Protein AF-A0A1A8JKI7-F1 (afdb_monomer)

Mean predicted aligned error: 21.53 Å

Solvent-accessible surface area (backbone atoms only — not comparable to full-atom values): 22524 Å² total; per-residue (Å²): 105,69,71,56,59,53,54,73,74,44,100,74,81,92,76,86,84,47,74,65,57,57,53,49,48,41,48,47,55,29,71,35,90,70,79,89,85,83,89,76,63,87,86,40,77,84,41,77,62,49,61,55,49,52,51,49,51,56,57,55,67,70,50,71,49,64,65,62,93,76,78,88,48,65,70,59,52,48,46,53,43,51,50,53,47,53,52,51,49,51,50,45,74,70,40,95,71,63,54,68,65,58,55,52,51,49,52,51,47,52,52,52,42,54,51,56,71,51,64,39,72,68,52,48,50,54,51,50,48,52,50,51,50,52,51,55,54,57,53,54,64,55,59,67,67,62,75,79,77,77,84,88,76,68,75,73,58,51,60,47,54,48,50,51,51,51,44,52,53,51,45,49,51,55,51,52,48,56,65,70,58,76,74,65,58,72,66,57,52,51,52,51,52,51,50,50,50,51,43,54,48,52,43,52,53,49,37,62,74,58,65,59,59,59,67,74,63,47,54,55,54,50,56,52,50,54,50,51,53,52,52,49,53,54,51,51,52,52,52,53,45,51,51,53,51,53,51,50,51,53,51,51,52,54,62,58,70,66,50,77,78,78,63,87,50,75,71,47,53,54,51,52,52,55,52,53,50,50,54,52,50,52,52,55,50,46,53,50,53,52,50,51,52,52,50,52,51,50,51,51,50,53,53,50,52,54,49,50,56,48,50,55,50,51,50,53,52,46,52,53,51,51,53,49,52,54,53,52,50,52,49,53,55,52,52,49,51,52,53,51,53,51,48,51,54,49,51,51,51,51,53,52,48,54,53,50,53,50,53,52,51,52,49,53,51,51,52,49,52,51,49,54,50,50,51,52,50,63,72,64,49,67,83,71,65,73,73,69,79,81,80,128

Sequence (392 aa):
LLKVLDQMKTPAATDDNSLLLALLKDALTGNTRTYLIYCINPQGLLDVETPSALDLAQRVRGCATKAQTVRWNPKQTERGIREGIMELQAIIMSQRDSDVHSIHKLAEMTQNLQMVKNQSWKKKREESEKIKVKIKQSCKSSQRNQQISGGRHADHNNESAETVKYLQEQLRREIEEHLREGRGSAEKVQEKVARIQQLKEALREETLKSGVVPEESQLCLQSQLEYNEAQERRRQLKEDHARLMQQEVVRMEEDLAREQPPTEGPQRELLVLSRERRILVLQMEALRTEAQQAETDLQDQHRRHQTELHCLREESLQVFRVFRQVSEEQRKLSEGRYRSLLLEAVQDAVYLSAQNQQLQADNKQLQKALGEIKDALVVRGDPRADLISQQE

Radius of gyration: 44.39 Å; Cα contacts (8 Å, |Δi|>4): 120; chains: 1; bounding box: 96×83×171 Å

Structure (mmCIF, N/CA/C/O backbone):
data_AF-A0A1A8JKI7-F1
#
_entry.id   AF-A0A1A8JKI7-F1
#
loop_
_atom_site.group_PDB
_atom_site.id
_atom_site.type_symbol
_atom_site.label_atom_id
_atom_site.label_alt_id
_atom_site.label_comp_id
_atom_site.label_asym_id
_atom_site.label_entity_id
_atom_site.label_seq_id
_atom_site.pdbx_PDB_ins_code
_atom_site.Cartn_x
_atom_site.Cartn_y
_atom_site.Cartn_z
_atom_site.occupancy
_atom_site.B_iso_or_equiv
_atom_site.auth_seq_id
_atom_site.auth_comp_id
_atom_site.auth_asym_id
_atom_site.auth_atom_id
_atom_site.pdbx_PDB_model_num
ATOM 1 N N . LEU A 1 1 ? -17.637 12.748 -5.308 1.00 66.56 1 LEU A N 1
ATOM 2 C CA . LEU A 1 1 ? -17.500 13.179 -6.721 1.00 66.56 1 LEU A CA 1
ATOM 3 C C . LEU A 1 1 ? -18.794 13.750 -7.293 1.00 66.56 1 LEU A C 1
ATOM 5 O O . LEU A 1 1 ? -18.748 14.899 -7.695 1.00 66.56 1 LEU A O 1
ATOM 9 N N . LEU A 1 2 ? -19.932 13.036 -7.270 1.00 63.56 2 LEU A N 1
ATOM 10 C CA . LEU A 1 2 ? -21.231 13.576 -7.738 1.00 63.56 2 LEU A CA 1
ATOM 11 C C . LEU A 1 2 ? -21.558 14.947 -7.130 1.00 63.56 2 LEU A C 1
ATOM 13 O O . LEU A 1 2 ? -21.699 15.911 -7.866 1.00 63.56 2 LEU A O 1
ATOM 17 N N . LYS A 1 3 ? -21.487 15.066 -5.796 1.00 63.62 3 LYS A N 1
ATOM 18 C CA . LYS A 1 3 ? -21.658 16.345 -5.081 1.00 63.62 3 LYS A CA 1
ATOM 19 C C . LYS A 1 3 ? -20.724 17.466 -5.573 1.00 63.62 3 LYS A C 1
ATOM 21 O O . LYS A 1 3 ? -21.152 18.605 -5.674 1.00 63.62 3 LYS A O 1
ATOM 26 N N . VAL A 1 4 ? -19.469 17.147 -5.913 1.00 65.38 4 VAL A N 1
ATOM 27 C CA . VAL A 1 4 ? -18.488 18.120 -6.445 1.00 65.38 4 VAL A CA 1
ATOM 28 C C . VAL A 1 4 ? -18.884 18.543 -7.865 1.00 65.38 4 VAL A C 1
ATOM 30 O O . VAL A 1 4 ? -18.843 19.721 -8.195 1.00 65.38 4 VAL A O 1
ATOM 33 N N . LEU A 1 5 ? -19.293 17.587 -8.705 1.00 65.62 5 LEU A N 1
ATOM 34 C CA . LEU A 1 5 ? -19.730 17.830 -10.084 1.00 65.62 5 LEU A CA 1
ATOM 35 C C . LEU A 1 5 ? -21.033 18.634 -10.154 1.00 65.62 5 LEU A C 1
ATOM 37 O O . LEU A 1 5 ? -21.179 19.451 -11.059 1.00 65.62 5 LEU A O 1
ATOM 41 N N . ASP A 1 6 ? -21.961 18.406 -9.226 1.00 68.75 6 ASP A N 1
ATOM 42 C CA . ASP A 1 6 ? -23.216 19.159 -9.134 1.00 68.75 6 ASP A CA 1
ATOM 43 C C . ASP A 1 6 ? -22.960 20.593 -8.643 1.00 68.75 6 ASP A C 1
ATOM 45 O O . ASP A 1 6 ? -23.441 21.541 -9.261 1.00 68.75 6 ASP A O 1
ATOM 49 N N . GLN A 1 7 ? -22.088 20.779 -7.641 1.00 66.62 7 GLN A N 1
ATOM 50 C CA . GLN A 1 7 ? -21.652 22.107 -7.178 1.00 66.62 7 GLN A CA 1
ATOM 51 C C . GLN A 1 7 ? -20.885 22.912 -8.241 1.00 66.62 7 GLN A C 1
ATOM 53 O O . GLN A 1 7 ? -20.910 24.137 -8.218 1.00 66.62 7 GLN A O 1
ATOM 58 N N . MET A 1 8 ? -20.215 22.258 -9.197 1.00 61.03 8 MET A N 1
ATOM 59 C CA . MET A 1 8 ? -19.566 22.956 -10.317 1.00 61.03 8 MET A CA 1
ATOM 60 C C . MET A 1 8 ? -20.562 23.546 -11.330 1.00 61.03 8 MET A C 1
ATOM 62 O O . MET A 1 8 ? -20.169 24.410 -12.112 1.00 61.03 8 MET A O 1
ATOM 66 N N . LYS A 1 9 ? -21.827 23.098 -11.342 1.00 59.69 9 LYS A N 1
ATOM 67 C CA . LYS A 1 9 ? -22.860 23.565 -12.287 1.00 59.69 9 LYS A CA 1
ATOM 68 C C . LYS A 1 9 ? -23.740 24.692 -11.736 1.00 59.69 9 LYS A C 1
ATOM 70 O O . LYS A 1 9 ? -24.327 25.423 -12.527 1.00 59.69 9 LYS A O 1
ATOM 75 N N . THR A 1 10 ? -23.832 24.854 -10.417 1.00 51.41 10 THR A N 1
ATOM 76 C CA . THR A 1 10 ? -24.675 25.871 -9.766 1.00 51.41 10 THR A CA 1
ATOM 77 C C . THR A 1 10 ? -23.822 26.898 -9.013 1.00 51.41 10 THR A C 1
ATOM 79 O O . THR A 1 10 ? -23.114 26.518 -8.082 1.00 51.41 10 THR A O 1
ATOM 82 N N . PRO A 1 11 ? -23.885 28.200 -9.352 1.00 47.53 11 PRO A N 1
ATOM 83 C CA . PRO A 1 11 ? -23.029 29.229 -8.762 1.00 47.53 11 PRO A CA 1
ATOM 84 C C . PRO A 1 11 ? -23.585 29.775 -7.435 1.00 47.53 11 PRO A C 1
ATOM 86 O O . PRO A 1 11 ? -23.615 30.985 -7.231 1.00 47.53 11 PRO A O 1
ATOM 89 N N . ALA A 1 12 ? -24.055 28.912 -6.532 1.00 46.62 12 ALA A N 1
ATOM 90 C CA . ALA A 1 12 ? -24.477 29.337 -5.200 1.00 46.62 12 ALA A CA 1
ATOM 91 C C . ALA A 1 12 ? -24.467 28.173 -4.200 1.00 46.62 12 ALA A C 1
ATOM 93 O O . ALA A 1 12 ? -24.985 27.102 -4.504 1.00 46.62 12 ALA A O 1
ATOM 94 N N . ALA A 1 13 ? -23.928 28.468 -3.011 1.00 40.44 13 ALA A N 1
ATOM 95 C CA . ALA A 1 13 ? -23.832 27.682 -1.774 1.00 40.44 13 ALA A CA 1
ATOM 96 C C . ALA A 1 13 ? -22.412 27.175 -1.470 1.00 40.44 13 ALA A C 1
ATOM 98 O O . ALA A 1 13 ? -22.021 26.043 -1.753 1.00 40.44 13 ALA A O 1
ATOM 99 N N . THR A 1 14 ? -21.636 28.075 -0.867 1.00 50.56 14 THR A N 1
ATOM 100 C CA . THR A 1 14 ? -20.475 27.779 -0.027 1.00 50.56 14 THR A CA 1
ATOM 101 C C . THR A 1 14 ? -20.935 27.016 1.214 1.00 50.56 14 THR A C 1
ATOM 103 O O . THR A 1 14 ? -21.182 27.622 2.249 1.00 50.56 14 THR A O 1
ATOM 106 N N . ASP A 1 15 ? -21.059 25.697 1.096 1.00 46.91 15 ASP A N 1
ATOM 107 C CA . ASP A 1 15 ? -20.980 24.801 2.250 1.00 46.91 15 ASP A CA 1
ATOM 108 C C . ASP A 1 15 ? -19.581 24.182 2.266 1.00 46.91 15 ASP A C 1
ATOM 110 O O . ASP A 1 15 ? -19.300 23.124 1.689 1.00 46.91 15 ASP A O 1
ATOM 114 N N . ASP A 1 16 ? -18.677 24.913 2.913 1.00 55.88 16 ASP A N 1
ATOM 115 C CA . ASP A 1 16 ? -17.417 24.397 3.425 1.00 55.88 16 ASP A CA 1
ATOM 116 C C . ASP A 1 16 ? -17.740 23.327 4.461 1.00 55.88 16 ASP A C 1
ATOM 118 O O . ASP A 1 16 ? -18.326 23.668 5.479 1.00 55.88 16 ASP A O 1
ATOM 122 N N . ASN A 1 17 ? -17.387 22.055 4.228 1.00 53.34 17 ASN A N 1
ATOM 123 C CA . ASN A 1 17 ? -17.153 21.106 5.334 1.00 53.34 17 ASN A CA 1
ATOM 124 C C . ASN A 1 17 ? -16.503 19.764 4.960 1.00 53.34 17 ASN A C 1
ATOM 126 O O . ASN A 1 17 ? -16.515 18.826 5.754 1.00 53.34 17 ASN A O 1
ATOM 130 N N . SER A 1 18 ? -15.853 19.624 3.799 1.00 70.25 18 SER A N 1
ATOM 131 C CA . SER A 1 18 ? -14.896 18.517 3.682 1.00 70.25 18 SER A CA 1
ATOM 132 C C . SER A 1 18 ? -13.637 18.916 2.932 1.00 70.25 18 SER A C 1
ATOM 134 O O . SER A 1 18 ? -13.680 19.344 1.779 1.00 70.25 18 SER A O 1
ATOM 136 N N . LEU A 1 19 ? -12.497 18.715 3.596 1.00 76.56 19 LEU A N 1
ATOM 137 C CA . LEU A 1 19 ? -11.161 18.797 3.005 1.00 76.56 19 LEU A CA 1
ATOM 138 C C . LEU A 1 19 ? -11.098 18.001 1.692 1.00 76.56 19 LEU A C 1
ATOM 140 O O . LEU A 1 19 ? -10.502 18.439 0.714 1.00 76.56 19 LEU A O 1
ATOM 144 N N . LEU A 1 20 ? -11.787 16.858 1.654 1.00 77.25 20 LEU A N 1
ATOM 145 C CA . LEU A 1 20 ? -11.902 16.015 0.473 1.00 77.25 20 LEU A CA 1
ATOM 146 C C . LEU A 1 20 ? -12.577 16.735 -0.707 1.00 77.25 20 LEU A C 1
ATOM 148 O O . LEU A 1 20 ? -12.097 16.618 -1.829 1.00 77.25 20 LEU A O 1
ATOM 152 N N . LEU A 1 21 ? -13.655 17.494 -0.484 1.00 77.69 21 LEU A N 1
ATOM 153 C CA . LEU A 1 21 ? -14.319 18.279 -1.534 1.00 77.69 21 LEU A CA 1
ATOM 154 C C . LEU A 1 21 ? -13.394 19.368 -2.093 1.00 77.69 21 LEU A C 1
ATOM 156 O O . LEU A 1 21 ? -13.310 19.512 -3.312 1.00 77.69 21 LEU A O 1
ATOM 160 N N . ALA A 1 22 ? -12.669 20.084 -1.229 1.00 76.69 22 ALA A N 1
ATOM 161 C CA . ALA A 1 22 ? -11.726 21.121 -1.651 1.00 76.69 22 ALA A CA 1
ATOM 162 C C . ALA A 1 22 ? -10.569 20.540 -2.483 1.00 76.69 22 ALA A C 1
ATOM 164 O O . ALA A 1 22 ? -10.268 21.041 -3.567 1.00 76.69 22 ALA A O 1
ATOM 165 N N . LEU A 1 23 ? -9.981 19.431 -2.022 1.00 81.75 23 LEU A N 1
ATOM 166 C CA . LEU A 1 23 ? -8.912 18.729 -2.737 1.00 81.75 23 LEU A CA 1
ATOM 167 C C . LEU A 1 23 ? -9.393 18.149 -4.074 1.00 81.75 23 LEU A C 1
ATOM 169 O O . LEU A 1 23 ? -8.691 18.245 -5.077 1.00 81.75 23 LEU A O 1
ATOM 173 N N . LEU A 1 24 ? -10.599 17.573 -4.120 1.00 82.00 24 LEU A N 1
ATOM 174 C CA . LEU A 1 24 ? -11.170 17.033 -5.358 1.00 82.00 24 LEU A CA 1
ATOM 175 C C . LEU A 1 24 ? -11.533 18.133 -6.359 1.00 82.00 24 LEU A C 1
ATOM 177 O O . LEU A 1 24 ? -11.378 17.927 -7.560 1.00 82.00 24 LEU A O 1
ATOM 181 N N . LYS A 1 25 ? -11.991 19.300 -5.895 1.00 82.00 25 LYS A N 1
ATOM 182 C CA . LYS A 1 25 ? -12.249 20.456 -6.762 1.00 82.00 25 LYS A CA 1
ATOM 183 C C . LYS A 1 25 ? -10.961 20.924 -7.441 1.00 82.00 25 LYS A C 1
ATOM 185 O O . LYS A 1 25 ? -10.953 21.105 -8.659 1.00 82.00 25 LYS A O 1
ATOM 190 N N . ASP A 1 26 ? -9.870 21.041 -6.686 1.00 80.81 26 ASP A N 1
ATOM 191 C CA . ASP A 1 26 ? -8.554 21.386 -7.238 1.00 80.81 26 ASP A CA 1
ATOM 192 C C . ASP A 1 26 ? -8.012 20.292 -8.178 1.00 80.81 26 ASP A C 1
ATOM 194 O O . ASP A 1 26 ? -7.492 20.585 -9.252 1.00 80.81 26 ASP A O 1
ATOM 198 N N . ALA A 1 27 ? -8.235 19.013 -7.863 1.00 84.06 27 ALA A N 1
ATOM 199 C CA . ALA A 1 27 ? -7.866 17.915 -8.755 1.00 84.06 27 ALA A CA 1
ATOM 200 C C . ALA A 1 27 ? -8.651 17.919 -10.086 1.00 84.06 27 ALA A C 1
ATOM 202 O O . ALA A 1 27 ? -8.118 17.511 -11.115 1.00 84.06 27 ALA A O 1
ATOM 203 N N . LEU A 1 28 ? -9.913 18.357 -10.091 1.00 81.38 28 LEU A N 1
ATOM 204 C CA . LEU A 1 28 ? -10.777 18.329 -11.282 1.00 81.38 28 LEU A CA 1
ATOM 205 C C . LEU A 1 28 ? -10.728 19.607 -12.130 1.00 81.38 28 LEU A C 1
ATOM 207 O O . LEU A 1 28 ? -11.074 19.560 -13.308 1.00 81.38 28 LEU A O 1
ATOM 211 N N . THR A 1 29 ? -10.325 20.742 -11.552 1.00 80.62 29 THR A N 1
ATOM 212 C CA . THR A 1 29 ? -10.348 22.056 -12.234 1.00 80.62 29 THR A CA 1
ATOM 213 C C . THR A 1 29 ? -9.040 22.836 -12.145 1.00 80.62 29 THR A C 1
ATOM 215 O O . THR A 1 29 ? -8.831 23.778 -12.911 1.00 80.62 29 THR A O 1
ATOM 218 N N . GLY A 1 30 ? -8.157 22.454 -11.228 1.00 78.88 30 GLY A N 1
ATOM 219 C CA . GLY A 1 30 ? -6.910 23.144 -10.953 1.00 78.88 30 GLY A CA 1
ATOM 220 C C . GLY A 1 30 ? -5.777 22.765 -11.901 1.00 78.88 30 GLY A C 1
ATOM 221 O O . GLY A 1 30 ? -5.953 22.195 -12.984 1.00 78.88 30 GLY A O 1
ATOM 222 N N . ASN A 1 31 ? -4.567 23.112 -11.474 1.00 81.94 31 ASN A N 1
ATOM 223 C CA . ASN A 1 31 ? -3.348 22.901 -12.241 1.00 81.94 31 ASN A CA 1
ATOM 224 C C . ASN A 1 31 ? -2.750 21.508 -11.977 1.00 81.94 31 ASN A C 1
ATOM 226 O O . ASN A 1 31 ? -1.661 21.364 -11.419 1.00 81.94 31 ASN A O 1
ATOM 230 N N . THR A 1 32 ? -3.485 20.466 -12.355 1.00 78.62 32 THR A N 1
ATOM 231 C CA . THR A 1 32 ? -3.096 19.072 -12.127 1.00 78.62 32 THR A CA 1
ATOM 232 C C . THR A 1 32 ? -3.386 18.205 -13.352 1.00 78.62 32 THR A C 1
ATOM 234 O O . THR A 1 32 ? -4.263 18.490 -14.172 1.00 78.62 32 THR A O 1
ATOM 237 N N . ARG A 1 33 ? -2.597 17.136 -13.517 1.00 82.81 33 ARG A N 1
ATOM 238 C CA . ARG A 1 33 ? -2.888 16.062 -14.476 1.00 82.81 33 ARG A CA 1
ATOM 239 C C . ARG A 1 33 ? -3.571 14.940 -13.714 1.00 82.81 33 ARG A C 1
ATOM 241 O O . ARG A 1 33 ? -2.899 14.169 -13.032 1.00 82.81 33 ARG A O 1
ATOM 248 N N . THR A 1 34 ? -4.887 14.887 -13.822 1.00 83.94 34 THR A N 1
ATOM 249 C CA . THR A 1 34 ? -5.714 13.991 -13.016 1.00 83.94 34 THR A CA 1
ATOM 250 C C . THR A 1 34 ? -6.213 12.837 -13.865 1.00 83.94 34 THR A C 1
ATOM 252 O O . THR A 1 34 ? -6.724 13.038 -14.965 1.00 83.94 34 THR A O 1
ATOM 255 N N . TYR A 1 35 ? -6.062 11.623 -13.341 1.00 84.69 35 TYR A N 1
ATOM 256 C CA . TYR A 1 35 ? -6.548 10.395 -13.959 1.00 84.69 35 TYR A CA 1
ATOM 257 C C . TYR A 1 35 ? -7.554 9.750 -13.017 1.00 84.69 35 TYR A C 1
ATOM 259 O O . TYR A 1 35 ? -7.251 9.516 -11.847 1.00 84.69 35 TYR A O 1
ATOM 267 N N . LEU A 1 36 ? -8.747 9.469 -13.529 1.00 83.69 36 LEU A N 1
ATOM 268 C CA . LEU A 1 36 ? -9.745 8.689 -12.814 1.00 83.69 36 LEU A CA 1
ATOM 269 C C . LEU A 1 36 ? -9.571 7.221 -13.204 1.00 83.69 36 LEU A C 1
ATOM 271 O O . LEU A 1 36 ? -9.721 6.873 -14.374 1.00 83.69 36 LEU A O 1
ATOM 275 N N . ILE A 1 37 ? -9.258 6.374 -12.227 1.00 84.75 37 ILE A N 1
ATOM 276 C CA . ILE A 1 37 ? -9.247 4.919 -12.392 1.00 84.75 37 ILE A CA 1
ATOM 277 C C . ILE A 1 37 ? -10.528 4.397 -11.763 1.00 84.75 37 ILE A C 1
ATOM 279 O O . ILE A 1 37 ? -10.803 4.671 -10.594 1.00 84.75 37 ILE A O 1
ATOM 283 N N . TYR A 1 38 ? -11.312 3.671 -12.549 1.00 78.62 38 TYR A N 1
ATOM 284 C CA . TYR A 1 38 ? -12.552 3.072 -12.092 1.00 78.62 38 TYR A CA 1
ATOM 285 C C . TYR A 1 38 ? -12.457 1.548 -12.195 1.00 78.62 38 TYR A C 1
ATOM 287 O O . TYR A 1 38 ? -12.137 1.018 -13.258 1.00 78.62 38 TYR A O 1
ATOM 295 N N . CYS A 1 39 ? -12.699 0.857 -11.079 1.00 79.06 39 CYS A N 1
ATOM 296 C CA . CYS A 1 39 ? -12.608 -0.597 -10.977 1.00 79.06 39 CYS A CA 1
ATOM 297 C C . CYS A 1 39 ? -14.020 -1.189 -10.985 1.00 79.06 39 CYS A C 1
ATOM 299 O O . CYS A 1 39 ? -14.788 -0.943 -10.058 1.00 79.06 39 CYS A O 1
ATOM 301 N N . ILE A 1 40 ? -14.350 -1.961 -12.022 1.00 76.94 40 ILE A N 1
ATOM 302 C CA . ILE A 1 40 ? -15.654 -2.619 -12.178 1.00 76.94 40 ILE A CA 1
ATOM 303 C C . ILE A 1 40 ? -15.487 -4.107 -11.909 1.00 76.94 40 ILE A C 1
ATOM 305 O O . ILE A 1 40 ? -14.598 -4.741 -12.478 1.00 76.94 40 ILE A O 1
ATOM 309 N N . ASN A 1 41 ? -16.365 -4.671 -11.080 1.00 74.81 41 ASN A N 1
ATOM 310 C CA . ASN A 1 41 ? -16.485 -6.116 -10.959 1.00 74.81 41 ASN A CA 1
ATOM 311 C C . ASN A 1 41 ? -17.183 -6.663 -12.221 1.00 74.81 41 ASN A C 1
ATOM 313 O O . ASN A 1 41 ? -18.328 -6.285 -12.475 1.00 74.81 41 ASN A O 1
ATOM 317 N N . PRO A 1 42 ? -16.552 -7.555 -13.007 1.00 70.12 42 PRO A N 1
ATOM 318 C CA . PRO A 1 42 ? -17.145 -8.084 -14.235 1.00 70.12 42 PRO A CA 1
ATOM 319 C C . PRO A 1 42 ? -18.462 -8.846 -14.014 1.00 70.12 42 PRO A C 1
ATOM 321 O O . PRO A 1 42 ? -19.246 -8.962 -14.951 1.00 70.12 42 PRO A O 1
ATOM 324 N N . GLN A 1 43 ? -18.742 -9.328 -12.797 1.00 68.81 43 GLN A N 1
ATOM 325 C CA . GLN A 1 43 ? -20.019 -9.980 -12.473 1.00 68.81 43 GLN A CA 1
ATOM 326 C C . GLN A 1 43 ? -21.135 -9.004 -12.054 1.00 68.81 43 GLN A C 1
ATOM 328 O O . GLN A 1 43 ? -22.298 -9.389 -12.037 1.00 68.81 43 GLN A O 1
ATOM 333 N N . GLY A 1 44 ? -20.804 -7.739 -11.772 1.00 57.59 44 GLY A N 1
ATOM 334 C CA . GLY A 1 44 ? -21.734 -6.707 -11.288 1.00 57.59 44 GLY A CA 1
ATOM 335 C C . GLY A 1 44 ? -22.371 -5.851 -12.388 1.00 57.59 44 GLY A C 1
ATOM 336 O O . GLY A 1 44 ? -22.918 -4.789 -12.099 1.00 57.59 44 GLY A O 1
ATOM 337 N N . LEU A 1 45 ? -22.304 -6.259 -13.664 1.00 55.81 45 LEU A N 1
ATOM 338 C CA . LEU A 1 45 ? -22.916 -5.503 -14.773 1.00 55.81 45 LEU A CA 1
ATOM 339 C C . LEU A 1 45 ? -24.455 -5.412 -14.680 1.00 55.81 45 LEU A C 1
ATOM 341 O O . LEU A 1 45 ? -25.055 -4.605 -15.386 1.00 55.81 45 LEU A O 1
ATOM 345 N N . LEU A 1 46 ? -25.072 -6.239 -13.830 1.00 56.31 46 LEU A N 1
ATOM 346 C CA . LEU A 1 46 ? -26.509 -6.250 -13.537 1.00 56.31 46 LEU A CA 1
ATOM 347 C C . LEU A 1 46 ? -26.887 -5.369 -12.331 1.00 56.31 46 LEU A C 1
ATOM 349 O O . LEU A 1 46 ? -28.073 -5.132 -12.108 1.00 56.31 46 LEU A O 1
ATOM 353 N N . ASP A 1 47 ? -25.905 -4.864 -11.580 1.00 64.81 47 ASP A N 1
ATOM 354 C CA . ASP A 1 47 ? -26.143 -4.032 -10.401 1.00 64.81 47 ASP A CA 1
ATOM 355 C C . ASP A 1 47 ? -26.318 -2.561 -10.795 1.00 64.81 47 ASP A C 1
ATOM 357 O O . ASP A 1 47 ? -25.643 -2.053 -11.690 1.00 64.81 47 ASP A O 1
ATOM 361 N N . VAL A 1 48 ? -27.192 -1.841 -10.085 1.00 70.06 48 VAL A N 1
ATOM 362 C CA . VAL A 1 48 ? -27.515 -0.412 -10.312 1.00 70.06 48 VAL A CA 1
ATOM 363 C C . VAL A 1 48 ? -26.289 0.507 -10.128 1.00 70.06 48 VAL A C 1
ATOM 365 O O . VAL A 1 48 ? -26.242 1.632 -10.639 1.00 70.06 48 VAL A O 1
ATOM 368 N N . GLU A 1 49 ? -25.259 0.026 -9.434 1.00 74.44 49 GLU A N 1
ATOM 369 C CA . GLU A 1 49 ? -24.039 0.774 -9.120 1.00 74.44 49 GLU A CA 1
ATOM 370 C C . GLU A 1 49 ? -23.094 0.919 -10.322 1.00 74.44 49 GLU A C 1
ATOM 372 O O . GLU A 1 49 ? -22.530 1.995 -10.534 1.00 74.44 49 GLU A O 1
ATOM 377 N N . THR A 1 50 ? -22.974 -0.117 -11.156 1.00 78.75 50 THR A N 1
ATOM 378 C CA . THR A 1 50 ? -22.117 -0.118 -12.352 1.00 78.75 50 THR A CA 1
ATOM 379 C C . THR A 1 50 ? -22.510 0.962 -13.376 1.00 78.75 50 THR A C 1
ATOM 381 O O . THR A 1 50 ? -21.640 1.750 -13.763 1.00 78.75 50 THR A O 1
ATOM 384 N N . PRO A 1 51 ? -23.785 1.094 -13.806 1.00 80.75 51 PRO A N 1
ATOM 385 C CA . PRO A 1 51 ? -24.191 2.168 -14.709 1.00 80.75 51 PRO A CA 1
ATOM 386 C C . PRO A 1 51 ? -24.092 3.551 -14.048 1.00 80.75 51 PRO A C 1
ATOM 388 O O . PRO A 1 51 ? -23.662 4.498 -14.703 1.00 80.75 51 PRO A O 1
ATOM 391 N N . SER A 1 52 ? -24.398 3.672 -12.749 1.00 80.31 52 SER A N 1
ATOM 392 C CA . SER A 1 52 ? -24.279 4.940 -12.008 1.00 80.31 52 SER A CA 1
ATOM 393 C C . SER A 1 52 ? -22.839 5.456 -11.972 1.00 80.31 52 SER A C 1
ATOM 395 O O . SER A 1 52 ? -22.574 6.652 -12.101 1.00 80.31 52 SER A O 1
ATOM 397 N N . ALA A 1 53 ? -21.879 4.554 -11.811 1.00 79.00 53 ALA A N 1
ATOM 398 C CA . ALA A 1 53 ? -20.481 4.923 -11.768 1.00 79.00 53 ALA A CA 1
ATOM 399 C C . ALA A 1 53 ? -19.869 5.154 -13.159 1.00 79.00 53 ALA A C 1
ATOM 401 O O . ALA A 1 53 ? -18.994 6.011 -13.302 1.00 79.00 53 ALA A O 1
ATOM 402 N N . LEU A 1 54 ? -20.362 4.462 -14.192 1.00 82.88 54 LEU A N 1
ATOM 403 C CA . LEU A 1 54 ? -20.027 4.766 -15.585 1.00 82.88 54 LEU A CA 1
ATOM 404 C C . LEU A 1 54 ? -20.538 6.153 -16.003 1.00 82.88 54 LEU A C 1
ATOM 406 O O . LEU A 1 54 ? -19.781 6.902 -16.623 1.00 82.88 54 LEU A O 1
ATOM 410 N N . ASP A 1 55 ? -21.760 6.536 -15.616 1.00 83.31 55 ASP A N 1
ATOM 411 C CA . ASP A 1 55 ? -22.284 7.898 -15.822 1.00 83.31 55 ASP A CA 1
ATOM 412 C C . ASP A 1 55 ? -21.383 8.944 -15.146 1.00 83.31 55 ASP A C 1
ATOM 414 O O . ASP A 1 55 ? -20.957 9.931 -15.750 1.00 83.31 55 ASP A O 1
ATOM 418 N N . LEU A 1 56 ? -20.981 8.680 -13.904 1.00 83.81 56 LEU A N 1
ATOM 419 C CA . LEU A 1 56 ? -20.080 9.543 -13.149 1.00 83.81 56 LEU A CA 1
ATOM 420 C C . LEU A 1 56 ? -18.707 9.672 -13.836 1.00 83.81 56 LEU A C 1
ATOM 422 O O . LEU A 1 56 ? -18.179 10.780 -13.954 1.00 83.81 56 LEU A O 1
ATOM 426 N N . ALA A 1 57 ? -18.149 8.575 -14.353 1.00 83.31 57 ALA A N 1
ATOM 427 C CA . ALA A 1 57 ? -16.900 8.592 -15.112 1.00 83.31 57 ALA A CA 1
ATOM 428 C C . ALA A 1 57 ? -17.022 9.415 -16.407 1.00 83.31 57 ALA A C 1
ATOM 430 O O . ALA A 1 57 ? -16.126 10.202 -16.728 1.00 83.31 57 ALA A O 1
ATOM 431 N N . GLN A 1 58 ? -18.147 9.302 -17.121 1.00 83.62 58 GLN A N 1
ATOM 432 C CA . GLN A 1 58 ? -18.430 10.124 -18.301 1.00 83.62 58 GLN A CA 1
ATOM 433 C C . GLN A 1 58 ? -18.539 11.612 -17.948 1.00 83.62 58 GLN A C 1
ATOM 435 O O . GLN A 1 58 ? -17.971 12.454 -18.645 1.00 83.62 58 GLN A O 1
ATOM 440 N N . ARG A 1 59 ? -19.189 11.949 -16.830 1.00 82.75 59 ARG A N 1
ATOM 441 C CA . ARG A 1 59 ? -19.288 13.330 -16.337 1.00 82.75 59 ARG A CA 1
ATOM 442 C C . ARG A 1 59 ? -17.922 13.919 -15.979 1.00 82.75 59 ARG A C 1
ATOM 444 O O . ARG A 1 59 ? -17.655 15.066 -16.326 1.00 82.75 59 ARG A O 1
ATOM 451 N N . VAL A 1 60 ? -17.050 13.144 -15.328 1.00 81.62 60 VAL A N 1
ATOM 452 C CA . VAL A 1 60 ? -15.684 13.577 -14.969 1.00 81.62 60 VAL A CA 1
ATOM 453 C C . VAL A 1 60 ? -14.806 13.760 -16.205 1.00 81.62 60 VAL A C 1
ATOM 455 O O . VAL A 1 60 ? -13.990 14.675 -16.237 1.00 81.62 60 VAL A O 1
ATOM 458 N N . ARG A 1 61 ? -15.000 12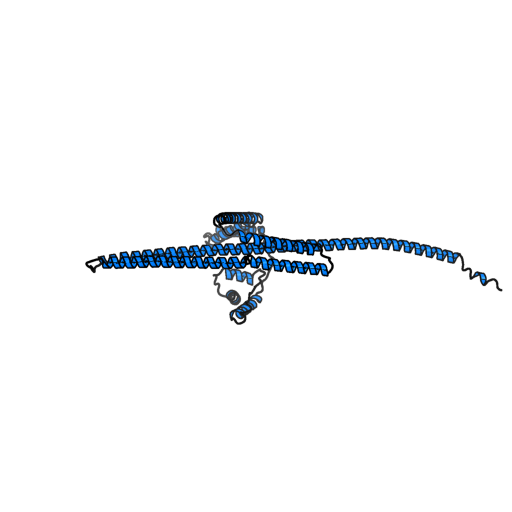.955 -17.256 1.00 80.81 61 ARG A N 1
ATOM 459 C CA . ARG A 1 61 ? -14.294 13.130 -18.537 1.00 80.81 61 ARG A CA 1
ATOM 460 C C . ARG A 1 61 ? -14.551 14.504 -19.169 1.00 80.81 61 ARG A C 1
ATOM 462 O O . ARG A 1 61 ? -13.691 15.007 -19.885 1.00 80.81 61 ARG A O 1
ATOM 469 N N . GLY A 1 62 ? -15.712 15.107 -18.908 1.00 73.25 62 GLY A N 1
ATOM 470 C CA . GLY A 1 62 ? -16.042 16.464 -19.352 1.00 73.25 62 GLY A CA 1
ATOM 471 C C . GLY A 1 62 ? -15.309 17.578 -18.592 1.00 73.25 62 GLY A C 1
ATOM 472 O O . GLY A 1 62 ? -15.350 18.729 -19.023 1.00 73.25 62 GLY A O 1
ATOM 473 N N . CYS A 1 63 ? -14.635 17.272 -17.479 1.00 78.31 63 CYS A N 1
ATOM 474 C CA . CYS A 1 63 ? -13.847 18.242 -16.725 1.00 78.31 63 CYS A CA 1
ATOM 475 C C . CYS A 1 63 ? -12.486 18.456 -17.400 1.00 78.31 63 CYS A C 1
ATOM 477 O O . CYS A 1 63 ? -11.670 17.540 -17.490 1.00 78.31 63 CYS A O 1
ATOM 479 N N . ALA A 1 64 ? -12.225 19.678 -17.862 1.00 72.50 64 ALA A N 1
ATOM 480 C CA . ALA A 1 64 ? -10.940 20.047 -18.443 1.00 72.50 64 ALA A CA 1
ATOM 481 C C . ALA A 1 64 ? -10.036 20.695 -17.385 1.00 72.50 64 ALA A C 1
ATOM 483 O O . ALA A 1 64 ? -10.360 21.765 -16.867 1.00 72.50 64 ALA A O 1
ATOM 484 N N . THR A 1 65 ? -8.877 20.090 -17.105 1.00 79.62 65 THR A N 1
ATOM 485 C CA . THR A 1 65 ? -7.824 20.735 -16.307 1.00 79.62 65 THR A CA 1
ATOM 486 C C . THR A 1 65 ? -6.886 21.544 -17.202 1.00 79.62 65 THR A C 1
ATOM 488 O O . THR A 1 65 ? -6.578 21.165 -18.335 1.00 79.62 65 THR A O 1
ATOM 491 N N . LYS A 1 66 ? -6.402 22.685 -16.698 1.00 76.31 66 LYS A N 1
ATOM 492 C CA . LYS A 1 66 ? -5.385 23.506 -17.375 1.00 76.31 66 LYS A CA 1
ATOM 493 C C . LYS A 1 66 ? -4.030 23.255 -16.725 1.00 76.31 66 LYS A C 1
ATOM 495 O O . LYS A 1 66 ? -3.571 24.038 -15.899 1.00 76.31 66 LYS A O 1
ATOM 500 N N . ALA A 1 67 ? -3.402 22.141 -17.095 1.00 77.12 67 ALA A N 1
ATOM 501 C CA . ALA A 1 67 ? -2.099 21.768 -16.560 1.00 77.12 67 ALA A CA 1
ATOM 502 C C . ALA A 1 67 ? -0.976 22.648 -17.148 1.00 77.12 67 ALA A C 1
ATOM 504 O O . ALA A 1 67 ? -0.616 22.528 -18.318 1.00 77.12 67 ALA A O 1
ATOM 505 N N . GLN A 1 68 ? -0.396 23.506 -16.319 1.00 79.12 68 GLN A N 1
ATOM 506 C CA . GLN A 1 68 ? 0.806 24.289 -16.576 1.00 79.12 68 GLN A CA 1
ATOM 507 C C . GLN A 1 68 ? 1.991 23.717 -15.796 1.00 79.12 68 GLN A C 1
ATOM 509 O O . GLN A 1 68 ? 1.889 23.382 -14.615 1.00 79.12 68 GLN A O 1
ATOM 514 N N . THR A 1 69 ? 3.156 23.660 -16.440 1.00 74.69 69 THR A N 1
ATOM 515 C CA . THR A 1 69 ? 4.396 23.214 -15.799 1.00 74.69 69 THR A CA 1
ATOM 516 C C . THR A 1 69 ? 4.882 24.269 -14.807 1.00 74.69 69 THR A C 1
ATOM 518 O O . THR A 1 69 ? 5.610 25.192 -15.166 1.00 74.69 69 THR A O 1
ATOM 521 N N . VAL A 1 70 ? 4.499 24.127 -13.540 1.00 74.00 70 VAL A N 1
ATOM 522 C CA . VAL A 1 70 ? 5.014 24.969 -12.458 1.00 74.00 70 VAL A CA 1
ATOM 523 C C . VAL A 1 70 ? 6.259 24.311 -11.880 1.00 74.00 70 VAL A C 1
ATOM 525 O O . VAL A 1 70 ? 6.196 23.260 -11.242 1.00 74.00 70 VAL A O 1
ATOM 528 N N . ARG A 1 71 ? 7.421 24.935 -12.087 1.00 73.31 71 ARG A N 1
ATOM 529 C CA . ARG A 1 71 ? 8.648 24.544 -11.392 1.00 73.31 71 ARG A CA 1
ATOM 530 C C . ARG A 1 71 ? 8.692 25.271 -10.056 1.00 73.31 71 ARG A C 1
ATOM 532 O O . ARG A 1 71 ? 9.016 26.454 -10.004 1.00 73.31 71 ARG A O 1
ATOM 539 N N . TRP A 1 72 ? 8.373 24.563 -8.977 1.00 79.56 72 TRP A N 1
ATOM 540 C CA . TRP A 1 72 ? 8.443 25.144 -7.641 1.00 79.56 72 TRP A CA 1
ATOM 541 C C . TRP A 1 72 ? 9.875 25.593 -7.314 1.00 79.56 72 TRP A C 1
ATOM 543 O O . TRP A 1 72 ? 10.818 24.798 -7.361 1.00 79.56 72 TRP A O 1
ATOM 553 N N . ASN A 1 73 ? 10.033 26.879 -6.989 1.00 81.25 73 ASN A N 1
ATOM 554 C CA . ASN A 1 73 ? 11.296 27.458 -6.550 1.00 81.25 73 ASN A CA 1
ATOM 555 C C . ASN A 1 73 ? 11.186 27.867 -5.070 1.00 81.25 73 ASN A C 1
ATOM 557 O O . ASN A 1 73 ? 10.505 28.851 -4.755 1.00 81.25 73 ASN A O 1
ATOM 561 N N . PRO A 1 74 ? 11.876 27.166 -4.153 1.00 81.06 74 PRO A N 1
ATOM 562 C CA . PRO A 1 74 ? 11.773 27.435 -2.723 1.00 81.06 74 PRO A CA 1
ATOM 563 C C . PRO A 1 74 ? 12.286 28.828 -2.354 1.00 81.06 74 PRO A C 1
ATOM 565 O O . PRO A 1 74 ? 11.711 29.459 -1.479 1.00 81.06 74 PRO A O 1
ATOM 568 N N . LYS A 1 75 ? 13.308 29.353 -3.049 1.00 83.50 75 LYS A N 1
ATOM 569 C CA . LYS A 1 75 ? 13.851 30.696 -2.772 1.00 83.50 75 LYS A CA 1
ATOM 570 C C . LYS A 1 75 ? 12.878 31.804 -3.170 1.00 83.50 75 LYS A C 1
ATOM 572 O O . LYS A 1 75 ? 12.792 32.820 -2.491 1.00 83.50 75 LYS A O 1
ATOM 577 N N . GLN A 1 76 ? 12.161 31.611 -4.277 1.00 86.12 76 GLN A N 1
ATOM 578 C CA . GLN A 1 76 ? 11.138 32.552 -4.733 1.00 86.12 76 GLN A CA 1
ATOM 579 C C . GLN A 1 76 ? 9.911 32.507 -3.818 1.00 86.12 76 GLN A C 1
ATOM 581 O O . GLN A 1 76 ? 9.392 33.549 -3.442 1.00 86.12 76 GLN A O 1
ATOM 586 N N . THR A 1 77 ? 9.509 31.304 -3.398 1.00 86.88 77 THR A N 1
ATOM 587 C CA . THR A 1 77 ? 8.405 31.108 -2.446 1.00 86.88 77 THR A CA 1
ATOM 588 C C . THR A 1 77 ? 8.741 31.703 -1.077 1.00 86.88 77 THR A C 1
ATOM 590 O O . THR A 1 77 ? 7.925 32.405 -0.497 1.00 86.88 77 THR A O 1
ATOM 593 N N . GLU A 1 78 ? 9.962 31.489 -0.576 1.00 89.06 78 GLU A N 1
ATOM 594 C CA . GLU A 1 78 ? 10.440 32.094 0.672 1.00 89.06 78 GLU A CA 1
ATOM 595 C C . GLU A 1 78 ? 10.401 33.622 0.601 1.00 89.06 78 GLU A C 1
ATOM 597 O O . GLU A 1 78 ? 9.953 34.266 1.546 1.00 89.06 78 GLU A O 1
ATOM 602 N N . ARG A 1 79 ? 10.850 34.199 -0.521 1.00 89.69 79 ARG A N 1
ATOM 603 C CA . ARG A 1 79 ? 10.816 35.646 -0.733 1.00 89.69 79 ARG A CA 1
ATOM 604 C C . ARG A 1 79 ? 9.385 36.179 -0.712 1.00 89.69 79 ARG A C 1
ATOM 606 O O . ARG A 1 79 ? 9.128 37.085 0.066 1.00 89.69 79 ARG A O 1
ATOM 613 N N . GLY A 1 80 ? 8.471 35.563 -1.463 1.00 92.25 80 GLY A N 1
ATOM 614 C CA . GLY A 1 80 ? 7.065 35.977 -1.493 1.00 92.25 80 GLY A CA 1
ATOM 615 C C . GLY A 1 80 ? 6.381 35.874 -0.126 1.00 92.25 80 GLY A C 1
ATOM 616 O O . GLY A 1 80 ? 5.635 36.765 0.258 1.00 92.25 80 GLY A O 1
ATOM 617 N N . ILE A 1 81 ? 6.691 34.839 0.667 1.00 91.00 81 ILE A N 1
ATOM 618 C CA . ILE A 1 81 ? 6.173 34.731 2.041 1.00 91.00 81 ILE A CA 1
ATOM 619 C C . ILE A 1 81 ? 6.766 35.826 2.940 1.00 91.00 81 ILE A C 1
ATOM 621 O O . ILE A 1 81 ? 6.047 36.402 3.750 1.00 91.00 81 ILE A O 1
ATOM 625 N N . ARG A 1 82 ? 8.063 36.141 2.816 1.00 92.75 82 ARG A N 1
ATOM 626 C CA . ARG A 1 82 ? 8.686 37.232 3.586 1.00 92.75 82 ARG A CA 1
ATOM 627 C C . ARG A 1 82 ? 8.120 38.600 3.203 1.00 92.75 82 ARG A C 1
ATOM 629 O O . ARG A 1 82 ? 7.910 39.414 4.092 1.00 92.75 82 ARG A O 1
ATOM 636 N N . GLU A 1 83 ? 7.871 38.835 1.918 1.00 94.50 83 GLU A N 1
ATOM 637 C CA . GLU A 1 83 ? 7.213 40.045 1.410 1.00 94.50 83 GLU A CA 1
ATOM 638 C C . GLU A 1 83 ? 5.798 40.168 1.992 1.00 94.50 83 GLU A C 1
ATOM 640 O O . GLU A 1 83 ? 5.511 41.167 2.643 1.00 94.50 83 GLU A O 1
ATOM 645 N N . GLY A 1 84 ? 4.983 39.109 1.923 1.00 92.31 84 GLY A N 1
ATOM 646 C CA . GLY A 1 84 ? 3.649 39.094 2.534 1.00 92.31 84 GLY A CA 1
ATOM 647 C C . GLY A 1 84 ? 3.655 39.269 4.060 1.00 92.31 84 GLY A C 1
ATOM 648 O O . GLY A 1 84 ? 2.773 39.919 4.612 1.00 92.31 84 GLY A O 1
ATOM 649 N N . ILE A 1 85 ? 4.669 38.748 4.763 1.00 92.25 85 ILE A N 1
ATOM 650 C CA . ILE A 1 85 ? 4.867 39.003 6.201 1.00 92.25 85 ILE A CA 1
ATOM 651 C C . ILE A 1 85 ? 5.164 40.483 6.456 1.00 92.25 85 ILE A C 1
ATOM 653 O O . ILE A 1 85 ? 4.566 41.058 7.360 1.00 92.25 85 ILE A O 1
ATOM 657 N N . MET A 1 86 ? 6.058 41.102 5.678 1.00 91.19 86 MET A N 1
ATOM 658 C CA . MET A 1 86 ? 6.396 42.523 5.829 1.00 91.19 86 MET A CA 1
ATOM 659 C C . MET A 1 86 ? 5.194 43.424 5.527 1.00 91.19 86 MET A C 1
ATOM 661 O O . MET A 1 86 ? 4.941 44.368 6.272 1.00 91.19 86 MET A O 1
ATOM 665 N N . GLU A 1 87 ? 4.427 43.113 4.482 1.00 91.44 87 GLU A N 1
ATOM 666 C CA . GLU A 1 87 ? 3.193 43.824 4.132 1.00 91.44 87 GLU A CA 1
ATOM 667 C C . GLU A 1 87 ? 2.151 43.716 5.248 1.00 91.44 87 GLU A C 1
ATOM 669 O O . GLU A 1 87 ? 1.605 44.724 5.694 1.00 91.44 87 GLU A O 1
ATOM 674 N N . LEU A 1 88 ? 1.920 42.508 5.769 1.00 88.50 88 LEU A N 1
ATOM 675 C CA . LEU A 1 88 ? 0.952 42.290 6.839 1.00 88.50 88 LEU A CA 1
ATOM 676 C C . LEU A 1 88 ? 1.392 42.947 8.155 1.00 88.50 88 LEU A C 1
ATOM 678 O O . LEU A 1 88 ? 0.568 43.511 8.871 1.00 88.50 88 LEU A O 1
ATOM 682 N N . GLN A 1 89 ? 2.692 42.941 8.456 1.00 88.19 89 GLN A N 1
ATOM 683 C CA . GLN A 1 89 ? 3.253 43.682 9.586 1.00 88.19 89 GLN A CA 1
ATOM 684 C C . GLN A 1 89 ? 3.060 45.193 9.421 1.00 88.19 89 GLN A C 1
ATOM 686 O O . GLN A 1 89 ? 2.697 45.857 10.387 1.00 88.19 89 GLN A O 1
ATOM 691 N N . ALA A 1 90 ? 3.244 45.742 8.217 1.00 88.44 90 ALA A N 1
ATOM 692 C CA . ALA A 1 90 ? 2.994 47.156 7.943 1.00 88.44 90 ALA A CA 1
ATOM 693 C C . ALA A 1 90 ? 1.507 47.528 8.107 1.00 88.44 90 ALA A C 1
ATOM 695 O O . ALA A 1 90 ? 1.192 48.589 8.647 1.00 88.44 90 ALA A O 1
ATOM 696 N N . ILE A 1 91 ? 0.587 46.642 7.711 1.00 86.75 91 ILE A N 1
ATOM 697 C CA . ILE A 1 91 ? -0.860 46.817 7.920 1.00 86.75 91 ILE A CA 1
ATOM 698 C C . ILE A 1 91 ? -1.197 46.799 9.418 1.00 86.75 91 ILE A C 1
ATOM 700 O O . ILE A 1 91 ? -1.865 47.706 9.909 1.00 86.75 91 ILE A O 1
ATOM 704 N N . ILE A 1 92 ? -0.674 45.825 10.167 1.00 85.56 92 ILE A N 1
ATOM 705 C CA . ILE A 1 92 ? -0.892 45.713 11.619 1.00 85.56 92 ILE A CA 1
ATOM 706 C C . ILE A 1 92 ? -0.318 46.925 12.367 1.00 85.56 92 ILE A C 1
ATOM 708 O O . ILE A 1 92 ? -0.932 47.400 13.314 1.00 85.56 92 ILE A O 1
ATOM 712 N N . MET A 1 93 ? 0.838 47.445 11.946 1.00 84.06 93 MET A N 1
ATOM 713 C CA . MET A 1 93 ? 1.469 48.614 12.574 1.00 84.06 93 MET A CA 1
ATOM 714 C C . MET A 1 93 ? 0.804 49.949 12.205 1.00 84.06 93 MET A C 1
ATOM 716 O O . MET A 1 93 ? 1.004 50.935 12.912 1.00 84.06 93 MET A O 1
ATOM 720 N N . SER A 1 94 ? 0.040 50.010 11.109 1.00 82.31 94 SER A N 1
ATOM 721 C CA . SER A 1 94 ? -0.655 51.228 10.662 1.00 82.31 94 SER A CA 1
ATOM 722 C C . SER A 1 94 ? -2.114 51.306 11.125 1.00 82.31 94 SER A C 1
ATOM 724 O O . SER A 1 94 ? -2.661 52.405 11.223 1.00 82.31 94 SER A O 1
ATOM 726 N N . GLN A 1 95 ? -2.744 50.174 11.452 1.00 78.88 95 GLN A N 1
ATOM 727 C CA . GLN A 1 95 ? -4.088 50.121 12.031 1.00 78.88 95 GLN A CA 1
ATOM 728 C C . GLN A 1 95 ? -4.028 50.201 13.562 1.00 78.88 95 GLN A C 1
ATOM 730 O O . GLN A 1 95 ? -3.294 49.466 14.213 1.00 78.88 95 GLN A O 1
ATOM 735 N N . ARG A 1 96 ? -4.816 51.112 14.149 1.00 60.59 96 ARG A N 1
ATOM 736 C CA . ARG A 1 96 ? -4.834 51.367 15.603 1.00 60.59 96 ARG A CA 1
ATOM 737 C C . ARG A 1 96 ? -5.468 50.221 16.405 1.00 60.59 96 ARG A C 1
ATOM 739 O O . ARG A 1 96 ? -5.083 50.020 17.550 1.00 60.59 96 ARG A O 1
ATOM 746 N N . ASP A 1 97 ? -6.361 49.466 15.764 1.00 61.31 97 ASP A N 1
ATOM 747 C CA . ASP A 1 97 ? -6.949 48.227 16.266 1.00 61.31 97 ASP A CA 1
ATOM 748 C C . ASP A 1 97 ? -6.528 47.092 15.328 1.00 61.31 97 ASP A C 1
ATOM 750 O O . ASP A 1 97 ? -7.029 46.968 14.209 1.00 61.31 97 ASP A O 1
ATOM 754 N N . SER A 1 98 ? -5.549 46.290 15.743 1.00 65.38 98 SER A N 1
ATOM 755 C CA . SER A 1 98 ? -5.088 45.156 14.946 1.00 65.38 98 SER A CA 1
ATOM 756 C C . SER A 1 98 ? -6.169 44.075 14.906 1.00 65.38 98 SER A C 1
ATOM 758 O O . SER A 1 98 ? -6.471 43.465 15.935 1.00 65.38 98 SER A O 1
ATOM 760 N N . ASP A 1 99 ? -6.727 43.813 13.726 1.00 79.62 99 ASP A N 1
ATOM 761 C CA . ASP A 1 99 ? -7.692 42.735 13.517 1.00 79.62 99 ASP A CA 1
ATOM 762 C C . ASP A 1 99 ? -7.082 41.372 13.913 1.00 79.62 99 ASP A C 1
ATOM 764 O O . ASP A 1 99 ? -5.975 41.012 13.491 1.00 79.62 99 ASP A O 1
ATOM 768 N N . VAL A 1 100 ? -7.812 40.595 14.721 1.00 81.25 100 VAL A N 1
ATOM 769 C CA . VAL A 1 100 ? -7.435 39.238 15.159 1.00 81.25 100 VAL A CA 1
ATOM 770 C C . VAL A 1 100 ? -7.154 38.342 13.950 1.00 81.25 100 VAL A C 1
ATOM 772 O O . VAL A 1 100 ? -6.253 37.500 13.997 1.00 81.25 100 VAL A O 1
ATOM 775 N N . HIS A 1 101 ? -7.867 38.565 12.842 1.00 82.69 101 HIS A N 1
ATOM 776 C CA . HIS A 1 101 ? -7.634 37.855 11.590 1.00 82.69 101 HIS A CA 1
ATOM 777 C C . HIS A 1 101 ? -6.228 38.114 11.027 1.00 82.69 101 HIS A C 1
ATOM 779 O O . HIS A 1 101 ? -5.538 37.174 10.626 1.00 82.69 101 HIS A O 1
ATOM 785 N N . SER A 1 102 ? -5.755 39.362 11.073 1.00 82.69 102 SER A N 1
ATOM 786 C CA . SER A 1 102 ? -4.413 39.746 10.618 1.00 82.69 102 SER A CA 1
ATOM 787 C C . SER A 1 102 ? -3.321 39.129 11.494 1.00 82.69 102 SER A C 1
ATOM 789 O O . SER A 1 102 ? -2.321 38.631 10.984 1.00 82.69 102 SER A O 1
ATOM 791 N N . ILE A 1 103 ? -3.521 39.063 12.812 1.00 84.44 103 ILE A N 1
ATOM 792 C CA . ILE A 1 103 ? -2.572 38.400 13.723 1.00 84.44 103 ILE A CA 1
ATOM 793 C C . ILE A 1 103 ? -2.501 36.895 13.432 1.00 84.44 103 ILE A C 1
ATOM 795 O O . ILE A 1 103 ? -1.410 36.324 13.339 1.00 84.44 103 ILE A O 1
ATOM 799 N N . HIS A 1 104 ? -3.651 36.245 13.242 1.00 87.56 104 HIS A N 1
ATOM 800 C CA . HIS A 1 104 ? -3.700 34.819 12.929 1.00 87.56 104 HIS A CA 1
ATOM 801 C C . HIS A 1 104 ? -3.050 34.517 11.572 1.00 87.56 104 HIS A C 1
ATOM 803 O O . HIS A 1 104 ? -2.253 33.584 11.451 1.00 87.56 104 HIS A O 1
ATOM 809 N N . LYS A 1 105 ? -3.304 35.364 10.567 1.00 89.31 105 LYS A N 1
ATOM 810 C CA . LYS A 1 105 ? -2.690 35.241 9.243 1.00 89.31 105 LYS A CA 1
ATOM 811 C C . LYS A 1 105 ? -1.174 35.431 9.285 1.00 89.31 105 LYS A C 1
ATOM 813 O O . LYS A 1 105 ? -0.448 34.730 8.578 1.00 89.31 105 LYS A O 1
ATOM 818 N N . LEU A 1 106 ? -0.677 36.319 10.147 1.00 89.62 106 LEU A N 1
ATOM 819 C CA . LEU A 1 106 ? 0.757 36.513 10.363 1.00 89.62 106 LEU A CA 1
ATOM 820 C C . LEU A 1 106 ? 1.412 35.263 10.965 1.00 89.62 106 LEU A C 1
ATOM 822 O O . LEU A 1 106 ? 2.486 34.849 10.515 1.00 89.62 106 LEU A O 1
ATOM 826 N N . ALA A 1 107 ? 0.761 34.639 11.951 1.00 88.38 107 ALA A N 1
ATOM 827 C CA . ALA A 1 107 ? 1.227 33.390 12.549 1.00 88.38 107 ALA A CA 1
ATOM 828 C C . ALA A 1 107 ? 1.273 32.252 11.513 1.00 88.38 107 ALA A C 1
ATOM 830 O O . ALA A 1 107 ? 2.291 31.563 11.401 1.00 88.38 107 ALA A O 1
ATOM 831 N N . GLU A 1 108 ? 0.228 32.120 10.692 1.00 90.19 108 GLU A N 1
ATOM 832 C CA . GLU A 1 108 ? 0.157 31.140 9.602 1.00 90.19 108 GLU A CA 1
ATOM 833 C C . GLU A 1 108 ? 1.288 31.344 8.579 1.00 90.19 108 GLU A C 1
ATOM 835 O O . GLU A 1 108 ? 2.020 30.407 8.252 1.00 90.19 108 GLU A O 1
ATOM 840 N N . MET A 1 109 ? 1.505 32.577 8.103 1.00 90.69 109 MET A N 1
ATOM 841 C CA . MET A 1 109 ? 2.585 32.870 7.153 1.00 90.69 109 MET A CA 1
ATOM 842 C C . MET A 1 109 ? 3.972 32.620 7.751 1.00 90.69 109 MET A C 1
ATOM 844 O O . MET A 1 109 ? 4.859 32.112 7.061 1.00 90.69 109 MET A O 1
ATOM 848 N N . THR A 1 110 ? 4.159 32.898 9.042 1.00 90.88 110 THR A N 1
ATOM 849 C CA . THR A 1 110 ? 5.414 32.617 9.754 1.00 90.88 110 THR A CA 1
ATOM 850 C C . THR A 1 110 ? 5.673 31.111 9.860 1.00 90.88 110 THR A C 1
ATOM 852 O O . THR A 1 110 ? 6.794 30.649 9.623 1.00 90.88 110 THR A O 1
ATOM 855 N N . GLN A 1 111 ? 4.637 30.317 10.140 1.00 91.12 111 GLN A N 1
ATOM 856 C CA . GLN A 1 111 ? 4.721 28.858 10.132 1.00 91.12 111 GLN A CA 1
ATOM 857 C C . GLN A 1 111 ? 5.033 28.322 8.727 1.00 91.12 111 GLN A C 1
ATOM 859 O O . GLN A 1 111 ? 5.932 27.491 8.566 1.00 91.12 111 GLN A O 1
ATOM 864 N N . ASN A 1 112 ? 4.360 28.840 7.698 1.00 89.56 112 ASN A N 1
ATOM 865 C CA . ASN A 1 112 ? 4.601 28.482 6.300 1.00 89.56 112 ASN A CA 1
ATOM 866 C C . ASN A 1 112 ? 6.039 28.805 5.872 1.00 89.56 112 ASN A C 1
ATOM 868 O O . ASN A 1 112 ? 6.697 27.975 5.237 1.00 89.56 112 ASN A O 1
ATOM 872 N N . LEU A 1 113 ? 6.573 29.958 6.287 1.00 90.69 113 LEU A N 1
ATOM 873 C CA . LEU A 1 113 ? 7.968 30.331 6.057 1.00 90.69 113 LEU A CA 1
ATOM 874 C C . LEU A 1 113 ? 8.926 29.306 6.672 1.00 90.69 113 LEU A C 1
ATOM 876 O O . LEU A 1 113 ? 9.873 28.860 6.017 1.00 90.69 113 LEU A O 1
ATOM 880 N N . GLN A 1 114 ? 8.675 28.904 7.919 1.00 87.69 114 GLN A N 1
ATOM 881 C CA . GLN A 1 114 ? 9.503 27.919 8.607 1.00 87.69 114 GLN A CA 1
ATOM 882 C C . GLN A 1 114 ? 9.445 26.548 7.922 1.00 87.69 114 GLN A C 1
ATOM 884 O O . GLN A 1 114 ? 10.482 25.901 7.754 1.00 87.69 114 GLN A O 1
ATOM 889 N N . MET A 1 115 ? 8.264 26.130 7.459 1.00 86.19 115 MET A N 1
ATOM 890 C CA . MET A 1 115 ? 8.115 24.912 6.665 1.00 86.19 115 MET A CA 1
ATOM 891 C C . MET A 1 115 ? 8.938 24.989 5.379 1.00 86.19 115 MET A C 1
ATOM 893 O O . MET A 1 115 ? 9.771 24.116 5.155 1.00 86.19 115 MET A O 1
ATOM 897 N N . VAL A 1 116 ? 8.803 26.048 4.573 1.00 86.25 116 VAL A N 1
ATOM 898 C CA . VAL A 1 116 ? 9.551 26.208 3.309 1.00 86.25 116 VAL A CA 1
ATOM 899 C C . VAL A 1 116 ? 11.069 26.207 3.538 1.00 86.25 116 VAL A C 1
ATOM 901 O O . VAL A 1 116 ? 11.801 25.543 2.800 1.00 86.25 116 VAL A O 1
ATOM 904 N N . LYS A 1 117 ? 11.561 26.841 4.610 1.00 82.50 117 LYS A N 1
ATOM 905 C CA . LYS A 1 117 ? 12.989 26.817 4.996 1.00 82.50 117 LYS A CA 1
ATOM 906 C C . LYS A 1 117 ? 13.494 25.426 5.400 1.00 82.50 117 LYS A C 1
ATOM 908 O O . LYS A 1 117 ? 14.700 25.153 5.327 1.00 82.50 117 LYS A O 1
ATOM 913 N N . ASN A 1 118 ? 12.600 24.541 5.830 1.00 78.69 118 ASN A N 1
ATOM 914 C CA . ASN A 1 118 ? 12.912 23.155 6.181 1.00 78.69 118 ASN A CA 1
ATOM 915 C C . ASN A 1 118 ? 12.763 22.183 5.001 1.00 78.69 118 ASN A C 1
ATOM 917 O O . ASN A 1 118 ? 13.250 21.062 5.066 1.00 78.69 118 ASN A O 1
ATOM 921 N N . GLN A 1 119 ? 12.224 22.629 3.865 1.00 76.50 119 GLN A N 1
ATOM 922 C CA . GLN A 1 119 ? 12.035 21.810 2.661 1.00 76.50 119 GLN A CA 1
ATOM 923 C C . GLN A 1 119 ? 13.304 21.674 1.797 1.00 76.50 119 GLN A C 1
ATOM 925 O O . GLN A 1 119 ? 13.229 21.211 0.656 1.00 76.50 119 GLN A O 1
ATOM 930 N N . SER A 1 120 ? 14.484 22.052 2.306 1.00 75.12 120 SER A N 1
ATOM 931 C CA . SER A 1 120 ? 15.735 21.851 1.573 1.00 75.12 120 SER A CA 1
ATOM 932 C C . SER A 1 120 ? 16.011 20.356 1.394 1.00 75.12 120 SER A C 1
ATOM 934 O O . SER A 1 120 ? 15.842 19.559 2.317 1.00 75.12 120 SER A O 1
ATOM 936 N N . TRP A 1 121 ? 16.474 19.962 0.203 1.00 70.50 121 TRP A N 1
ATOM 937 C CA . TRP A 1 121 ? 16.781 18.559 -0.103 1.00 70.50 121 TRP A CA 1
ATOM 938 C C . TRP A 1 121 ? 17.733 17.916 0.911 1.00 70.50 121 TRP A C 1
ATOM 940 O O . TRP A 1 121 ? 17.609 16.730 1.203 1.00 70.50 121 TRP A O 1
ATOM 950 N N . LYS A 1 122 ? 18.659 18.704 1.469 1.00 76.12 122 LYS A N 1
ATOM 951 C CA . LYS A 1 122 ? 19.591 18.258 2.506 1.00 76.12 122 LYS A CA 1
ATOM 952 C C . LYS A 1 122 ? 18.864 17.934 3.818 1.00 76.12 122 LYS A C 1
ATOM 954 O O . LYS A 1 122 ? 19.012 16.822 4.313 1.00 76.12 122 LYS A O 1
ATOM 959 N N . LYS A 1 123 ? 18.013 18.841 4.317 1.00 78.69 123 LYS A N 1
ATOM 960 C CA . LYS A 1 123 ? 17.226 18.624 5.544 1.00 78.69 123 LYS A CA 1
ATOM 961 C C . LYS A 1 123 ? 16.216 17.486 5.394 1.00 78.69 123 LYS A C 1
ATOM 963 O O . LYS A 1 123 ? 16.162 16.621 6.259 1.00 78.69 123 LYS A O 1
ATOM 968 N N . LYS A 1 124 ? 15.505 17.404 4.261 1.00 80.56 124 LYS A N 1
ATOM 969 C CA . LYS A 1 124 ? 14.596 16.278 3.971 1.00 80.56 124 LYS A CA 1
ATOM 970 C C . LYS A 1 124 ? 15.305 14.928 3.980 1.00 80.56 124 LYS A C 1
ATOM 972 O O . LYS A 1 124 ? 14.751 13.945 4.459 1.00 80.56 124 LYS A O 1
ATOM 977 N N . ARG A 1 125 ? 16.529 14.866 3.445 1.00 78.69 125 ARG A N 1
ATOM 978 C CA . ARG A 1 125 ? 17.334 13.639 3.450 1.00 78.69 125 ARG A CA 1
ATOM 979 C C . ARG A 1 125 ? 17.747 13.255 4.871 1.00 78.69 125 ARG A C 1
ATOM 981 O O . ARG A 1 125 ? 17.630 12.092 5.233 1.00 78.69 125 ARG A O 1
ATOM 988 N N . GLU A 1 126 ? 18.182 14.224 5.673 1.00 83.62 126 GLU A N 1
ATOM 989 C CA . GLU A 1 126 ? 18.528 14.016 7.085 1.00 83.62 126 GLU A CA 1
ATOM 990 C C . GLU A 1 126 ? 17.313 13.554 7.911 1.00 83.62 126 GLU A C 1
ATOM 992 O O . GLU A 1 126 ? 17.422 12.612 8.691 1.00 83.62 126 GLU A O 1
ATOM 997 N N . GLU A 1 127 ? 16.140 14.163 7.721 1.00 81.00 127 GLU A N 1
ATOM 998 C CA . GLU A 1 127 ? 14.887 13.759 8.376 1.00 81.00 127 GLU A CA 1
ATOM 999 C C . GLU A 1 127 ? 14.416 12.372 7.928 1.00 81.00 127 GLU A C 1
ATOM 1001 O O . GLU A 1 127 ? 14.049 11.550 8.766 1.00 81.00 127 GLU A O 1
ATOM 1006 N N . SER A 1 128 ? 14.496 12.068 6.630 1.00 83.38 128 SER A N 1
ATOM 1007 C CA . SER A 1 128 ? 14.172 10.740 6.104 1.00 83.38 128 SER A CA 1
ATOM 1008 C C . SER A 1 128 ? 15.099 9.662 6.665 1.00 83.38 128 SER A C 1
ATOM 1010 O O . SER A 1 128 ? 14.628 8.568 6.974 1.00 83.38 128 SER A O 1
ATOM 1012 N N . GLU A 1 129 ? 16.396 9.944 6.823 1.00 87.12 129 GLU A N 1
ATOM 1013 C CA . GLU A 1 129 ? 17.328 8.986 7.424 1.00 87.12 129 GLU A CA 1
ATOM 1014 C C . GLU A 1 129 ? 17.052 8.821 8.925 1.00 87.12 129 GLU A C 1
ATOM 1016 O O . GLU A 1 129 ? 17.055 7.698 9.422 1.00 87.12 129 GLU A O 1
ATOM 1021 N N . LYS A 1 130 ? 16.699 9.899 9.644 1.00 88.12 130 LYS A N 1
ATOM 1022 C CA . LYS A 1 130 ? 16.238 9.814 11.043 1.00 88.12 130 LYS A CA 1
ATOM 1023 C C . LYS A 1 130 ? 14.996 8.932 11.177 1.00 88.12 130 LYS A C 1
ATOM 1025 O O . LYS A 1 130 ? 14.944 8.099 12.078 1.00 88.12 130 LYS A O 1
ATOM 1030 N N . ILE A 1 131 ? 14.014 9.087 10.289 1.00 84.56 131 ILE A N 1
ATOM 1031 C CA . ILE A 1 131 ? 12.801 8.256 10.267 1.00 84.56 131 ILE A CA 1
ATOM 1032 C C . ILE A 1 131 ? 13.170 6.796 9.984 1.00 84.56 131 ILE A C 1
ATOM 1034 O O . ILE A 1 131 ? 12.762 5.905 10.722 1.00 84.56 131 ILE A O 1
ATOM 1038 N N . LYS A 1 132 ? 14.019 6.545 8.987 1.00 85.69 132 LYS A N 1
ATOM 1039 C CA . LYS A 1 132 ? 14.499 5.202 8.635 1.00 85.69 132 LYS A CA 1
ATOM 1040 C C . LYS A 1 132 ? 15.261 4.523 9.776 1.00 85.69 132 LYS A C 1
ATOM 1042 O O . LYS A 1 132 ? 15.078 3.330 10.002 1.00 85.69 132 LYS A O 1
ATOM 1047 N N . VAL A 1 133 ? 16.094 5.258 10.513 1.00 86.38 133 VAL A N 1
ATOM 1048 C CA . VAL A 1 133 ? 16.798 4.742 11.697 1.00 86.38 133 VAL A CA 1
ATOM 1049 C C . VAL A 1 133 ? 15.812 4.418 12.821 1.00 86.38 133 VAL A C 1
ATOM 1051 O O . VAL A 1 133 ? 15.912 3.337 13.397 1.00 86.38 133 VAL A O 1
ATOM 1054 N N . LYS A 1 134 ? 14.827 5.289 13.083 1.00 86.00 134 LYS A N 1
ATOM 1055 C CA . LYS A 1 134 ? 13.767 5.036 14.075 1.00 86.00 134 LYS A CA 1
ATOM 1056 C C . LYS A 1 134 ? 12.941 3.793 13.734 1.00 86.00 134 LYS A C 1
ATOM 1058 O O . LYS A 1 134 ? 12.716 2.960 14.607 1.00 86.00 134 LYS A O 1
ATOM 1063 N N . ILE A 1 135 ? 12.560 3.628 12.466 1.00 75.50 135 ILE A N 1
ATOM 1064 C CA . ILE A 1 135 ? 11.839 2.441 11.983 1.00 75.50 135 ILE A CA 1
ATOM 1065 C C . ILE A 1 135 ? 12.700 1.189 12.190 1.00 75.50 135 ILE A C 1
ATOM 1067 O O . ILE A 1 135 ? 12.268 0.245 12.843 1.00 75.50 135 ILE A O 1
ATOM 1071 N N . LYS A 1 136 ? 13.967 1.209 11.753 1.00 78.12 136 LYS A N 1
ATOM 1072 C CA . LYS A 1 136 ? 14.892 0.076 11.938 1.00 78.12 136 LYS A CA 1
ATOM 1073 C C . LYS A 1 136 ? 15.129 -0.293 13.404 1.00 78.12 136 LYS A C 1
ATOM 1075 O O . LYS A 1 136 ? 15.324 -1.468 13.702 1.00 78.12 136 LYS A O 1
ATOM 1080 N N . GLN A 1 137 ? 15.164 0.682 14.311 1.00 74.25 137 GLN A N 1
ATOM 1081 C CA . GLN A 1 137 ? 15.317 0.427 15.746 1.00 74.25 137 GLN A CA 1
ATOM 1082 C C . GLN A 1 137 ? 14.063 -0.228 16.343 1.00 74.25 137 GLN A C 1
ATOM 1084 O O . GLN A 1 137 ? 14.203 -1.192 17.090 1.00 74.25 137 GLN A O 1
ATOM 1089 N N . SER A 1 138 ? 12.868 0.216 15.943 1.00 64.12 138 SER A N 1
ATOM 1090 C CA . SER A 1 138 ? 11.584 -0.370 16.361 1.00 64.12 138 SER A CA 1
ATOM 1091 C C . SER A 1 138 ? 11.397 -1.821 15.878 1.00 64.12 138 SER A C 1
ATOM 1093 O O . SER A 1 138 ? 10.919 -2.692 16.609 1.00 64.12 138 SER A O 1
ATOM 1095 N N . CYS A 1 139 ? 11.850 -2.132 14.660 1.00 54.62 139 CYS A N 1
ATOM 1096 C CA . CYS A 1 139 ? 11.780 -3.494 14.120 1.00 54.62 139 CYS A CA 1
ATOM 1097 C C . CYS A 1 139 ? 12.727 -4.467 14.851 1.00 54.62 139 CYS A C 1
ATOM 1099 O O . CYS A 1 139 ? 12.365 -5.615 15.106 1.00 54.62 139 CYS A O 1
ATOM 1101 N N . LYS A 1 140 ? 13.923 -4.010 15.251 1.00 56.12 140 LYS A N 1
ATOM 1102 C CA . LYS A 1 140 ? 14.915 -4.845 15.955 1.00 56.12 140 LYS A CA 1
ATOM 1103 C C . LYS A 1 140 ? 14.499 -5.227 17.378 1.00 56.12 140 LYS A C 1
ATOM 1105 O O . LYS A 1 140 ? 14.842 -6.317 17.828 1.00 56.12 140 LYS A O 1
ATOM 1110 N N . SER A 1 141 ? 13.764 -4.368 18.086 1.00 48.81 141 SER A N 1
ATOM 1111 C CA . SER A 1 141 ? 13.205 -4.719 19.400 1.00 48.81 141 SER A CA 1
ATOM 1112 C C . SER A 1 141 ? 12.098 -5.771 19.303 1.00 48.81 141 SER A C 1
ATOM 1114 O O . SER A 1 141 ? 11.949 -6.572 20.219 1.00 48.81 141 SER A O 1
ATOM 1116 N N . SER A 1 142 ? 11.377 -5.819 18.179 1.00 51.00 142 SER A N 1
ATOM 1117 C CA . SER A 1 142 ? 10.271 -6.763 17.968 1.00 51.00 142 SER A CA 1
ATOM 1118 C C . SER A 1 142 ? 10.754 -8.178 17.615 1.00 51.00 142 SER A C 1
ATOM 1120 O O . SER A 1 142 ? 10.200 -9.154 18.112 1.00 51.00 142 SER A O 1
ATOM 1122 N N . GLN A 1 143 ? 11.852 -8.314 16.858 1.00 44.97 143 GLN A N 1
ATOM 1123 C CA . GLN A 1 143 ? 12.444 -9.625 16.533 1.00 44.97 143 GLN A CA 1
ATOM 1124 C C . GLN A 1 143 ? 13.049 -10.353 17.746 1.00 44.97 143 GLN A C 1
ATOM 1126 O O . GLN A 1 143 ? 13.035 -11.581 17.793 1.00 44.97 143 GLN A O 1
ATOM 1131 N N . ARG A 1 144 ? 13.550 -9.628 18.757 1.00 40.25 144 ARG A N 1
ATOM 1132 C CA . ARG A 1 144 ? 14.168 -10.247 19.946 1.00 40.25 144 ARG A CA 1
ATOM 1133 C C . ARG A 1 144 ? 13.154 -10.968 20.845 1.00 40.25 144 ARG A C 1
ATOM 1135 O O . ARG A 1 144 ? 13.532 -11.905 21.540 1.00 40.25 144 ARG A O 1
ATOM 1142 N N . ASN A 1 145 ? 11.882 -10.575 20.796 1.00 43.84 145 ASN A N 1
ATOM 1143 C CA . ASN A 1 145 ? 10.819 -11.181 21.603 1.00 43.84 145 ASN A CA 1
ATOM 1144 C C . ASN A 1 145 ? 10.193 -12.430 20.955 1.00 43.84 145 ASN A C 1
ATOM 1146 O O . ASN A 1 145 ? 9.563 -13.212 21.657 1.00 43.84 145 ASN A O 1
ATOM 1150 N N . GLN A 1 146 ? 10.397 -12.659 19.651 1.00 48.44 146 GLN A N 1
ATOM 1151 C CA . GLN A 1 146 ? 9.870 -13.842 18.949 1.00 48.44 146 GLN A CA 1
ATOM 1152 C C . GLN A 1 146 ? 10.778 -15.081 19.063 1.00 48.44 146 GLN A C 1
ATOM 1154 O O . GLN A 1 146 ? 10.319 -16.198 18.851 1.00 48.44 146 GLN A O 1
ATOM 1159 N N . GLN A 1 147 ? 12.053 -14.925 19.437 1.00 42.41 147 GLN A N 1
ATOM 1160 C CA . GLN A 1 147 ? 13.005 -16.046 19.515 1.00 42.41 147 GLN A CA 1
ATOM 1161 C C . GLN A 1 147 ? 12.908 -16.893 20.798 1.00 42.41 147 GLN A C 1
ATOM 1163 O O . GLN A 1 147 ? 13.619 -17.886 20.911 1.00 42.41 147 GLN A O 1
ATOM 1168 N N . ILE A 1 148 ? 12.046 -16.541 21.761 1.00 43.47 148 ILE A N 1
ATOM 1169 C CA . ILE A 1 148 ? 11.978 -17.232 23.065 1.00 43.47 148 ILE A CA 1
ATOM 1170 C C . ILE A 1 148 ? 10.798 -18.228 23.158 1.00 43.47 148 ILE A C 1
ATOM 1172 O O . ILE A 1 148 ? 10.809 -19.084 24.037 1.00 43.47 148 ILE A O 1
ATOM 1176 N N . SER A 1 149 ? 9.817 -18.211 22.244 1.00 40.25 149 SER A N 1
ATOM 1177 C CA . SER A 1 149 ? 8.577 -19.008 22.391 1.00 40.25 149 SER A CA 1
ATOM 1178 C C . SER A 1 149 ? 8.346 -20.145 21.379 1.00 40.25 149 SER A C 1
ATOM 1180 O O . SER A 1 149 ? 7.290 -20.769 21.415 1.00 40.25 149 SER A O 1
ATOM 1182 N N . GLY A 1 150 ? 9.298 -20.478 20.504 1.00 33.56 150 GLY A N 1
ATOM 1183 C CA . GLY A 1 150 ? 9.095 -21.470 19.432 1.00 33.56 150 GLY A CA 1
ATOM 1184 C C . GLY A 1 150 ? 9.843 -22.791 19.618 1.00 33.56 150 GLY A C 1
ATOM 1185 O O . GLY A 1 150 ? 10.716 -23.113 18.818 1.00 33.56 150 GLY A O 1
ATOM 1186 N N . GLY A 1 151 ? 9.548 -23.555 20.671 1.00 38.31 151 GLY A N 1
ATOM 1187 C CA . GLY A 1 151 ? 10.125 -24.886 20.882 1.00 38.31 151 GLY A CA 1
ATOM 1188 C C . GLY A 1 151 ? 9.305 -26.003 20.224 1.00 38.31 151 GLY A C 1
ATOM 1189 O O . GLY A 1 151 ? 8.152 -26.191 20.591 1.00 38.31 151 GLY A O 1
ATOM 1190 N N . ARG A 1 152 ? 9.968 -26.802 19.368 1.00 42.03 152 ARG A N 1
ATOM 1191 C CA . ARG A 1 152 ? 9.570 -28.125 18.814 1.00 42.03 152 ARG A CA 1
ATOM 1192 C C . ARG A 1 152 ? 8.631 -28.152 17.593 1.00 42.03 152 ARG A C 1
ATOM 1194 O O . ARG A 1 152 ? 7.517 -28.626 17.719 1.00 42.03 152 ARG A O 1
ATOM 1201 N N . HIS A 1 153 ? 9.120 -27.781 16.403 1.00 42.28 153 HIS A N 1
ATOM 1202 C CA . HIS A 1 153 ? 8.604 -28.277 15.099 1.00 42.28 153 HIS A CA 1
ATOM 1203 C C . HIS A 1 153 ? 9.653 -28.186 13.954 1.00 42.28 153 HIS A C 1
ATOM 1205 O O . HIS A 1 153 ? 9.306 -28.038 12.787 1.00 42.28 153 HIS A O 1
ATOM 1211 N N . ALA A 1 154 ? 10.954 -28.228 14.265 1.00 47.88 154 ALA A N 1
ATOM 1212 C CA . ALA A 1 154 ? 12.001 -27.778 13.337 1.00 47.88 154 ALA A CA 1
ATOM 1213 C C . ALA A 1 154 ? 12.425 -28.779 12.238 1.00 47.88 154 ALA A C 1
ATOM 1215 O O . ALA A 1 154 ? 12.961 -28.340 11.223 1.00 47.88 154 ALA A O 1
ATOM 1216 N N . ASP A 1 155 ? 12.180 -30.083 12.388 1.00 47.34 155 ASP A N 1
ATOM 1217 C CA . ASP A 1 155 ? 12.912 -31.067 11.570 1.00 47.34 155 ASP A CA 1
ATOM 1218 C C . ASP A 1 155 ? 12.318 -31.308 10.167 1.00 47.34 155 ASP A C 1
ATOM 1220 O O . ASP A 1 155 ? 13.074 -31.460 9.213 1.00 47.34 155 ASP A O 1
ATOM 1224 N N . HIS A 1 156 ? 10.994 -31.240 9.973 1.00 48.69 156 HIS A N 1
ATOM 1225 C CA . HIS A 1 156 ? 10.388 -31.471 8.644 1.00 48.69 156 HIS A CA 1
ATOM 1226 C C . HIS A 1 156 ? 10.372 -30.240 7.723 1.00 48.69 156 HIS A C 1
ATOM 1228 O O . HIS A 1 156 ? 10.378 -30.380 6.500 1.00 48.69 156 HIS A O 1
ATOM 1234 N N . ASN A 1 157 ? 10.400 -29.028 8.281 1.00 54.12 157 ASN A N 1
ATOM 1235 C CA . ASN A 1 157 ? 10.399 -27.800 7.477 1.00 54.12 157 ASN A CA 1
ATOM 1236 C C . ASN A 1 157 ? 11.768 -27.511 6.844 1.00 54.12 157 ASN A C 1
ATOM 1238 O O . ASN A 1 157 ? 11.837 -26.824 5.826 1.00 54.12 157 ASN A O 1
ATOM 1242 N N . ASN A 1 158 ? 12.857 -28.027 7.423 1.00 56.34 158 ASN A N 1
ATOM 1243 C CA . ASN A 1 158 ? 14.200 -27.717 6.945 1.00 56.34 158 ASN A CA 1
ATOM 1244 C C . ASN A 1 158 ? 14.551 -28.474 5.648 1.00 56.34 158 ASN A C 1
ATOM 1246 O O . ASN A 1 158 ? 15.084 -27.870 4.723 1.00 56.34 158 ASN A O 1
ATOM 1250 N N . GLU A 1 159 ? 14.153 -29.744 5.514 1.00 60.16 159 GLU A N 1
ATOM 1251 C CA . GLU A 1 159 ? 14.390 -30.550 4.300 1.00 60.16 159 GLU A CA 1
ATOM 1252 C C . GLU A 1 159 ? 13.598 -30.031 3.086 1.00 60.16 159 GLU A C 1
ATOM 1254 O O . GLU A 1 159 ? 14.110 -29.940 1.966 1.00 60.16 159 GLU A O 1
ATOM 1259 N N . SER A 1 160 ? 12.348 -29.616 3.304 1.00 63.91 160 SER A N 1
ATOM 1260 C CA . SER A 1 160 ? 11.524 -29.035 2.243 1.00 63.91 160 SER A CA 1
ATOM 1261 C C . SER A 1 160 ? 11.996 -27.623 1.847 1.00 63.91 160 SER A C 1
ATOM 1263 O O . SER A 1 160 ? 12.040 -27.274 0.668 1.00 63.91 160 SER A O 1
ATOM 1265 N N . ALA A 1 161 ? 12.476 -26.820 2.802 1.00 69.12 161 ALA A N 1
ATOM 1266 C CA . ALA A 1 161 ? 13.100 -25.532 2.499 1.00 69.12 161 ALA A CA 1
ATOM 1267 C C . ALA A 1 161 ? 14.441 -25.678 1.748 1.00 69.12 161 ALA A C 1
ATOM 1269 O O . ALA A 1 161 ? 14.785 -24.833 0.916 1.00 69.12 161 ALA A O 1
ATOM 1270 N N . GLU A 1 162 ? 15.210 -26.734 2.020 1.00 75.25 162 GLU A N 1
ATOM 1271 C CA . GLU A 1 162 ? 16.469 -27.039 1.331 1.00 75.25 162 GLU A CA 1
ATOM 1272 C C . GLU A 1 162 ? 16.244 -27.523 -0.110 1.00 75.25 162 GLU A C 1
ATOM 1274 O O . GLU A 1 162 ? 16.936 -27.065 -1.024 1.00 75.25 162 GLU A O 1
ATOM 1279 N N . THR A 1 163 ? 15.232 -28.362 -0.345 1.00 79.88 163 THR A N 1
ATOM 1280 C CA . THR A 1 163 ? 14.851 -28.814 -1.697 1.00 79.88 163 THR A CA 1
ATOM 1281 C C . THR A 1 163 ? 14.315 -27.669 -2.563 1.00 79.88 163 THR A C 1
ATOM 1283 O O . THR A 1 163 ? 14.729 -27.533 -3.717 1.00 79.88 163 THR A O 1
ATOM 1286 N N . VAL A 1 164 ? 13.500 -26.766 -2.006 1.00 80.19 164 VAL A N 1
ATOM 1287 C CA . VAL A 1 164 ? 13.036 -25.549 -2.702 1.00 80.19 164 VAL A CA 1
ATOM 1288 C C . VAL A 1 164 ? 14.208 -24.633 -3.077 1.00 80.19 164 VAL A C 1
ATOM 1290 O O . VAL A 1 164 ? 14.281 -24.159 -4.213 1.00 80.19 164 VAL A O 1
ATOM 1293 N N . LYS A 1 165 ? 15.175 -24.418 -2.173 1.00 82.88 165 LYS A N 1
ATOM 1294 C CA . LYS A 1 165 ? 16.392 -23.632 -2.467 1.00 82.88 165 LYS A CA 1
ATOM 1295 C C . LYS A 1 165 ? 17.245 -24.276 -3.560 1.00 82.88 165 LYS A C 1
ATOM 1297 O O . LYS A 1 165 ? 17.748 -23.574 -4.437 1.00 82.88 165 LYS A O 1
ATOM 1302 N N . TYR A 1 166 ? 17.392 -25.599 -3.529 1.00 86.56 166 TYR A N 1
ATOM 1303 C CA . TYR A 1 166 ? 18.124 -26.344 -4.549 1.00 86.56 166 TYR A CA 1
ATOM 1304 C C . TYR A 1 166 ? 17.479 -26.197 -5.936 1.00 86.56 166 TYR A C 1
ATOM 1306 O O . TYR A 1 166 ? 18.175 -25.901 -6.910 1.00 86.56 166 TYR A O 1
ATOM 1314 N N . LEU A 1 167 ? 16.149 -26.318 -6.022 1.00 86.62 167 LEU A N 1
ATOM 1315 C CA . LEU A 1 167 ? 15.393 -26.141 -7.266 1.00 86.62 167 LEU A CA 1
ATOM 1316 C C . LEU A 1 167 ? 15.436 -24.693 -7.784 1.00 86.62 167 LEU A C 1
ATOM 1318 O O . LEU A 1 167 ? 15.569 -24.480 -8.990 1.00 86.62 167 LEU A O 1
ATOM 1322 N N . GLN A 1 168 ? 15.390 -23.689 -6.899 1.00 83.19 168 GLN A N 1
ATOM 1323 C CA . GLN A 1 168 ? 15.560 -22.278 -7.278 1.00 83.19 168 GLN A CA 1
ATOM 1324 C C . GLN A 1 168 ? 16.942 -22.003 -7.881 1.00 83.19 168 GLN A C 1
ATOM 1326 O O . GLN A 1 168 ? 17.054 -21.284 -8.875 1.00 83.19 168 GLN A O 1
ATOM 1331 N N . GLU A 1 169 ? 17.992 -22.580 -7.300 1.00 86.31 169 GLU A N 1
ATOM 1332 C CA . GLU A 1 169 ? 19.361 -22.397 -7.777 1.00 86.31 169 GLU A CA 1
ATOM 1333 C C . GLU A 1 169 ? 19.618 -23.153 -9.095 1.00 86.31 169 GLU A C 1
ATOM 1335 O O . GLU A 1 169 ? 20.292 -22.631 -9.981 1.00 86.31 169 GLU A O 1
ATOM 1340 N N . GLN A 1 170 ? 19.023 -24.338 -9.275 1.00 87.12 170 GLN A N 1
ATOM 1341 C CA . GLN A 1 170 ? 19.004 -25.062 -10.555 1.00 87.12 170 GLN A CA 1
ATOM 1342 C C . GLN A 1 170 ? 18.305 -24.252 -11.657 1.00 87.12 170 GLN A C 1
ATOM 1344 O O . GLN A 1 170 ? 18.866 -24.049 -12.733 1.00 87.12 170 GLN A O 1
ATOM 1349 N N . LEU A 1 171 ? 17.114 -23.712 -11.373 1.00 87.62 171 LEU A N 1
ATOM 1350 C CA . LEU A 1 171 ? 16.365 -22.883 -12.318 1.00 87.62 171 LEU A CA 1
ATOM 1351 C C . LEU A 1 171 ? 17.130 -21.605 -12.696 1.00 87.62 171 LEU A C 1
ATOM 1353 O O . LEU A 1 171 ? 17.131 -21.209 -13.862 1.00 87.62 171 LEU A O 1
ATOM 1357 N N . ARG A 1 172 ? 17.802 -20.969 -11.728 1.00 85.12 172 ARG A N 1
ATOM 1358 C CA . ARG A 1 172 ? 18.651 -19.797 -11.972 1.00 85.12 172 ARG A CA 1
ATOM 1359 C C . ARG A 1 172 ? 19.789 -20.127 -12.938 1.00 85.12 172 ARG A C 1
ATOM 1361 O O . ARG A 1 172 ? 19.963 -19.395 -13.910 1.00 85.12 172 ARG A O 1
ATOM 1368 N N . ARG A 1 173 ? 20.524 -21.217 -12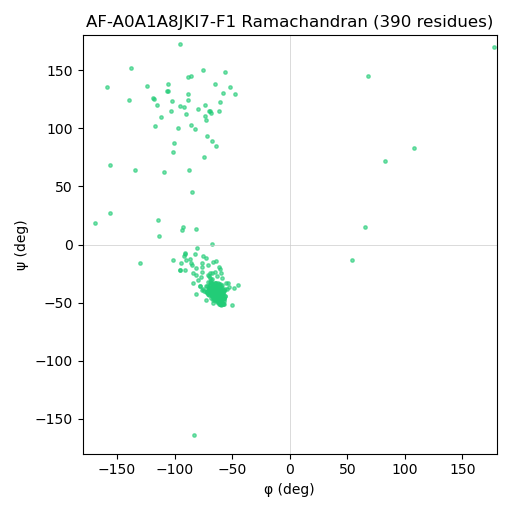.696 1.00 84.69 173 ARG A N 1
ATOM 1369 C CA . ARG A 1 173 ? 21.642 -21.637 -13.556 1.00 84.69 173 ARG A CA 1
ATOM 1370 C C . ARG A 1 173 ? 21.189 -21.939 -14.981 1.00 84.69 173 ARG A C 1
ATOM 1372 O O . ARG A 1 173 ? 21.811 -21.447 -15.918 1.00 84.69 173 ARG A O 1
ATOM 1379 N N . GLU A 1 174 ? 20.078 -22.655 -15.148 1.00 84.81 174 GLU A N 1
ATOM 1380 C CA . GLU A 1 174 ? 19.563 -23.015 -16.477 1.00 84.81 174 GLU A CA 1
ATOM 1381 C C . GLU A 1 174 ? 19.121 -21.769 -17.277 1.00 84.81 174 GLU A C 1
ATOM 1383 O O . GLU A 1 174 ? 19.390 -21.651 -18.474 1.00 84.81 174 GLU A O 1
ATOM 1388 N N . ILE A 1 175 ? 18.497 -20.786 -16.612 1.00 80.38 175 ILE A N 1
ATOM 1389 C CA . ILE A 1 175 ? 18.114 -19.500 -17.223 1.00 80.38 175 ILE A CA 1
ATOM 1390 C C . ILE A 1 175 ? 19.352 -18.673 -17.596 1.00 80.38 175 ILE A C 1
ATOM 1392 O O . ILE A 1 175 ? 19.399 -18.084 -18.678 1.00 80.38 175 ILE A O 1
ATOM 1396 N N . GLU A 1 176 ? 20.354 -18.619 -16.719 1.00 82.06 176 GLU A N 1
ATOM 1397 C CA . GLU A 1 176 ? 21.592 -17.875 -16.953 1.00 82.06 176 GLU A CA 1
ATOM 1398 C C . GLU A 1 176 ? 22.410 -18.483 -18.102 1.00 82.06 176 GLU A C 1
ATOM 1400 O O . GLU A 1 176 ? 22.930 -17.758 -18.951 1.00 82.06 176 GLU A O 1
ATOM 1405 N N . GLU A 1 177 ? 22.460 -19.812 -18.202 1.00 78.06 177 GLU A N 1
ATOM 1406 C CA . GLU A 1 177 ? 23.060 -20.508 -19.340 1.00 78.06 177 GLU A CA 1
ATOM 1407 C C . GLU A 1 177 ? 22.295 -20.289 -20.643 1.00 78.06 177 GLU A C 1
ATOM 1409 O O . GLU A 1 177 ? 22.919 -20.027 -21.671 1.00 78.06 177 GLU A O 1
ATOM 1414 N N . HIS A 1 178 ? 20.960 -20.328 -20.616 1.00 76.31 178 HIS A N 1
ATOM 1415 C CA . HIS A 1 178 ? 20.140 -20.011 -21.785 1.00 76.31 178 HIS A CA 1
ATOM 1416 C C . HIS A 1 178 ? 20.382 -18.570 -22.279 1.00 76.31 178 HIS A C 1
ATOM 1418 O O . HIS A 1 178 ? 20.495 -18.324 -23.483 1.00 76.31 178 HIS A O 1
ATOM 1424 N N . LEU A 1 179 ? 20.519 -17.610 -21.357 1.00 72.44 179 LEU A N 1
ATOM 1425 C CA . LEU A 1 179 ? 20.816 -16.210 -21.675 1.00 72.44 179 LEU A CA 1
ATOM 1426 C C . LEU A 1 179 ? 22.247 -16.001 -22.195 1.00 72.44 179 LEU A C 1
ATOM 1428 O O . LEU A 1 179 ? 22.452 -15.173 -23.085 1.00 72.44 179 LEU A O 1
ATOM 1432 N N . ARG A 1 180 ? 23.223 -16.743 -21.659 1.00 73.44 180 ARG A N 1
ATOM 1433 C CA . ARG A 1 180 ? 24.637 -16.679 -22.057 1.00 73.44 180 ARG A CA 1
ATOM 1434 C C . ARG A 1 180 ? 24.889 -17.313 -23.419 1.00 73.44 180 ARG A C 1
ATOM 1436 O O . ARG A 1 180 ? 25.660 -16.763 -24.200 1.00 73.44 180 ARG A O 1
ATOM 1443 N N . GLU A 1 181 ? 24.258 -18.446 -23.713 1.00 71.44 181 GLU A N 1
ATOM 1444 C CA . GLU A 1 181 ? 24.502 -19.156 -24.966 1.00 71.44 181 GLU A CA 1
ATOM 1445 C C . GLU A 1 181 ? 23.856 -18.461 -26.160 1.00 71.44 181 GLU A C 1
ATOM 1447 O O . GLU A 1 181 ? 24.520 -18.367 -27.184 1.00 71.44 181 GLU A O 1
ATOM 1452 N N . GLY A 1 182 ? 22.628 -17.927 -26.039 1.00 57.94 182 GLY A N 1
ATOM 1453 C CA . GLY A 1 182 ? 21.984 -16.954 -26.949 1.00 57.94 182 GLY A CA 1
ATOM 1454 C C . GLY A 1 182 ? 21.879 -17.284 -28.457 1.00 57.94 182 GLY A C 1
ATOM 1455 O O . GLY A 1 182 ? 21.155 -16.595 -29.173 1.00 57.94 182 GLY A O 1
ATOM 1456 N N . ARG A 1 183 ? 22.594 -18.303 -28.943 1.00 57.94 183 ARG A N 1
ATOM 1457 C CA . ARG A 1 183 ? 22.752 -18.795 -30.316 1.00 57.94 183 ARG A CA 1
ATOM 1458 C C . ARG A 1 183 ? 23.171 -20.276 -30.265 1.00 57.94 183 ARG A C 1
ATOM 1460 O O . ARG A 1 183 ? 24.301 -20.635 -30.585 1.00 57.94 183 ARG A O 1
ATOM 1467 N N . GLY A 1 184 ? 22.261 -21.138 -29.823 1.00 59.72 184 GLY A N 1
ATOM 1468 C CA . GLY A 1 184 ? 22.338 -22.585 -30.061 1.00 59.72 184 GLY A CA 1
ATOM 1469 C C . GLY A 1 184 ? 21.509 -22.977 -31.288 1.00 59.72 184 GLY A C 1
ATOM 1470 O O . GLY A 1 184 ? 20.760 -22.153 -31.815 1.00 59.72 184 GLY A O 1
ATOM 1471 N N . SER A 1 185 ? 21.598 -24.232 -31.740 1.00 72.38 185 SER A N 1
ATOM 1472 C CA . SER A 1 185 ? 20.603 -24.774 -32.677 1.00 72.38 185 SER A CA 1
ATOM 1473 C C . SER A 1 185 ? 19.198 -24.654 -32.071 1.00 72.38 185 SER A C 1
ATOM 1475 O O . SER A 1 185 ? 19.044 -24.716 -30.849 1.00 72.38 185 SER A O 1
ATOM 1477 N N . ALA A 1 186 ? 18.172 -24.477 -32.910 1.00 71.31 186 ALA A N 1
ATOM 1478 C CA . ALA A 1 186 ? 16.788 -24.303 -32.452 1.00 71.31 186 ALA A CA 1
ATOM 1479 C C . ALA A 1 186 ? 16.338 -25.427 -31.495 1.00 71.31 186 ALA A C 1
ATOM 1481 O O . ALA A 1 186 ? 15.690 -25.146 -30.490 1.00 71.31 186 ALA A O 1
ATOM 1482 N N . GLU A 1 187 ? 16.785 -26.666 -31.734 1.00 79.25 187 GLU A N 1
ATOM 1483 C CA . GLU A 1 187 ? 16.573 -27.808 -30.833 1.00 79.25 187 GLU A CA 1
ATOM 1484 C C . GLU A 1 187 ? 17.163 -27.600 -29.434 1.00 79.25 187 GLU A C 1
ATOM 1486 O O . GLU A 1 187 ? 16.471 -27.836 -28.450 1.00 79.25 187 GLU A O 1
ATOM 1491 N N . LYS A 1 188 ? 18.403 -27.106 -29.314 1.00 79.12 188 LYS A N 1
ATOM 1492 C CA . LYS A 1 188 ? 19.046 -26.880 -28.006 1.00 79.12 188 LYS A CA 1
ATOM 1493 C C . LYS A 1 188 ? 18.351 -25.779 -27.212 1.00 79.12 188 LYS A C 1
ATOM 1495 O O . LYS A 1 188 ? 18.217 -25.880 -25.996 1.00 79.12 188 LYS A O 1
ATOM 1500 N N . VAL A 1 189 ? 17.895 -24.731 -27.896 1.00 77.62 189 VAL A N 1
ATOM 1501 C CA . VAL A 1 189 ? 17.114 -23.654 -27.272 1.00 77.62 189 VAL A CA 1
ATOM 1502 C C . VAL A 1 189 ?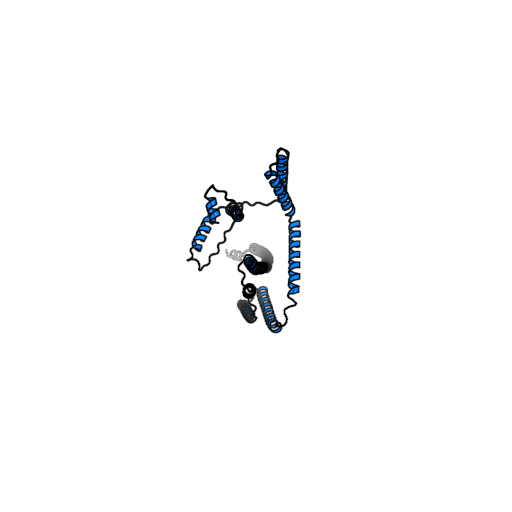 15.779 -24.203 -26.768 1.00 77.62 189 VAL A C 1
ATOM 1504 O O . VAL A 1 189 ? 15.398 -23.944 -25.628 1.00 77.62 189 VAL A O 1
ATOM 1507 N N . GLN A 1 190 ? 15.098 -25.014 -27.576 1.00 81.31 190 GLN A N 1
ATOM 1508 C CA . GLN A 1 190 ? 13.811 -25.606 -27.223 1.00 81.31 190 GLN A CA 1
ATOM 1509 C C . GLN A 1 190 ? 13.925 -26.629 -26.081 1.00 81.31 190 GLN A C 1
ATOM 1511 O O . GLN A 1 190 ? 13.086 -26.632 -25.183 1.00 81.31 190 GLN A O 1
ATOM 1516 N N . GLU A 1 191 ? 14.993 -27.428 -26.053 1.00 84.38 191 GLU A N 1
ATOM 1517 C CA . GLU A 1 191 ? 15.300 -28.362 -24.964 1.00 84.38 191 GLU A CA 1
ATOM 1518 C C . GLU A 1 191 ? 15.567 -27.629 -23.637 1.00 84.38 191 GLU A C 1
ATOM 1520 O O . GLU A 1 191 ? 15.035 -28.013 -22.594 1.00 84.38 191 GLU A O 1
ATOM 1525 N N . LYS A 1 192 ? 16.326 -26.523 -23.665 1.00 82.56 192 LYS A N 1
ATOM 1526 C CA . LYS A 1 192 ? 16.567 -25.687 -22.474 1.00 82.56 192 LYS A CA 1
ATOM 1527 C C . LYS A 1 192 ? 15.293 -25.007 -21.977 1.00 82.56 192 LYS A C 1
ATOM 1529 O O . LYS A 1 192 ? 15.040 -24.982 -20.776 1.00 82.56 192 LYS A O 1
ATOM 1534 N N . VAL A 1 193 ? 14.449 -24.506 -22.881 1.00 82.62 193 VAL A N 1
ATOM 1535 C CA . VAL A 1 193 ? 13.136 -23.950 -22.512 1.00 82.62 193 VAL A CA 1
ATOM 1536 C C . VAL A 1 193 ? 12.246 -25.022 -21.875 1.00 82.62 193 VAL A C 1
ATOM 1538 O O . VAL A 1 193 ? 11.618 -24.748 -20.853 1.00 82.62 193 VAL A O 1
ATOM 1541 N N . ALA A 1 194 ? 12.240 -26.251 -22.402 1.00 86.38 194 ALA A N 1
ATOM 1542 C CA . ALA A 1 194 ? 11.501 -27.368 -21.813 1.00 86.38 194 ALA A CA 1
ATOM 1543 C C . ALA A 1 194 ? 12.012 -27.728 -20.405 1.00 86.38 194 ALA A C 1
ATOM 1545 O O . ALA A 1 194 ? 11.205 -27.880 -19.487 1.00 86.38 194 ALA A O 1
ATOM 1546 N N . ARG A 1 195 ? 13.337 -27.775 -20.195 1.00 88.75 195 ARG A N 1
ATOM 1547 C CA . ARG A 1 195 ? 13.938 -27.972 -18.862 1.00 88.75 195 ARG A CA 1
ATOM 1548 C C . ARG A 1 195 ? 13.576 -26.856 -17.880 1.00 88.75 195 ARG A C 1
ATOM 1550 O O . ARG A 1 195 ? 13.203 -27.139 -16.744 1.00 88.75 195 ARG A O 1
ATOM 1557 N N . ILE A 1 196 ? 13.606 -25.594 -18.312 1.00 86.69 196 ILE A N 1
ATOM 1558 C CA . ILE A 1 196 ? 13.177 -24.442 -17.497 1.00 86.69 196 ILE A CA 1
ATOM 1559 C C . ILE A 1 196 ? 11.698 -24.573 -17.101 1.00 86.69 196 ILE A C 1
ATOM 1561 O O . ILE A 1 196 ? 11.332 -24.259 -15.967 1.00 86.69 196 ILE A O 1
ATOM 1565 N N . GLN A 1 197 ? 10.844 -25.039 -18.016 1.00 85.31 197 GLN A N 1
ATOM 1566 C CA . GLN A 1 197 ? 9.423 -25.272 -17.751 1.00 85.31 197 GLN A CA 1
ATOM 1567 C C . GLN A 1 197 ? 9.226 -26.362 -16.682 1.00 85.31 197 GLN A C 1
ATOM 1569 O O . GLN A 1 197 ? 8.505 -26.137 -15.710 1.00 85.31 197 GLN A O 1
ATOM 1574 N N . GLN A 1 198 ? 9.937 -27.487 -16.812 1.00 89.50 198 GLN A N 1
ATOM 1575 C CA . GLN A 1 198 ? 9.903 -28.604 -15.861 1.0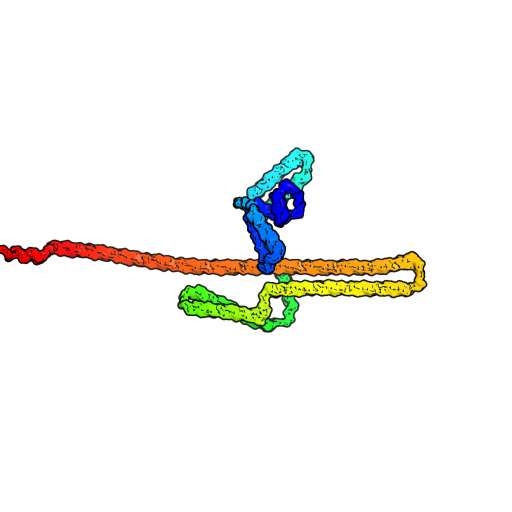0 89.50 198 GLN A CA 1
ATOM 1576 C C . GLN A 1 198 ? 10.411 -28.197 -14.473 1.00 89.50 198 GLN A C 1
ATOM 1578 O O . GLN A 1 198 ? 9.779 -28.509 -13.468 1.00 89.50 198 GLN A O 1
ATOM 1583 N N . LEU A 1 199 ? 11.505 -27.433 -14.397 1.00 88.25 199 LEU A N 1
ATOM 1584 C CA . LEU A 1 199 ? 12.033 -26.919 -13.129 1.00 88.25 199 LEU A CA 1
ATOM 1585 C C . LEU A 1 199 ? 11.052 -25.954 -12.443 1.00 88.25 199 LEU A C 1
ATOM 1587 O O . LEU A 1 199 ? 10.920 -25.973 -11.221 1.00 88.25 199 LEU A O 1
ATOM 1591 N N . LYS A 1 200 ? 10.314 -25.140 -13.211 1.00 83.38 200 LYS A N 1
ATOM 1592 C CA . LYS A 1 200 ? 9.244 -24.278 -12.676 1.00 83.38 200 LYS A CA 1
ATOM 1593 C C . LYS A 1 200 ? 8.038 -25.066 -12.165 1.00 83.38 200 LYS A C 1
ATOM 1595 O O . LYS A 1 200 ? 7.366 -24.605 -11.245 1.00 83.38 200 LYS A O 1
ATOM 1600 N N . GLU A 1 201 ? 7.717 -26.196 -12.785 1.00 84.19 201 GLU A N 1
ATOM 1601 C CA . GLU A 1 201 ? 6.642 -27.094 -12.347 1.00 84.19 201 GLU A CA 1
ATOM 1602 C C . GLU A 1 201 ? 7.033 -27.852 -11.083 1.00 84.19 201 GLU A C 1
ATOM 1604 O O . GLU A 1 201 ? 6.306 -27.776 -10.097 1.00 84.19 201 GLU A O 1
ATOM 1609 N N . ALA A 1 202 ? 8.229 -28.441 -11.055 1.00 85.56 202 ALA A N 1
ATOM 1610 C CA . ALA A 1 202 ? 8.777 -29.098 -9.872 1.00 85.56 202 ALA A CA 1
ATOM 1611 C C . ALA A 1 202 ? 8.864 -28.143 -8.670 1.00 85.56 202 ALA A C 1
ATOM 1613 O O . ALA A 1 202 ? 8.510 -28.511 -7.553 1.00 85.56 202 ALA A O 1
ATOM 1614 N N . LEU A 1 203 ? 9.263 -26.884 -8.896 1.00 83.25 203 LEU A N 1
ATOM 1615 C CA . LEU A 1 203 ? 9.291 -25.869 -7.844 1.00 83.25 203 LEU A CA 1
ATOM 1616 C C . LEU A 1 203 ? 7.883 -25.539 -7.325 1.00 83.25 203 LEU A C 1
ATOM 1618 O O . LEU A 1 203 ? 7.701 -25.391 -6.120 1.00 83.25 203 LEU A O 1
ATOM 1622 N N . ARG A 1 204 ? 6.876 -25.448 -8.205 1.00 79.38 204 ARG A N 1
ATOM 1623 C CA . ARG A 1 204 ? 5.476 -25.239 -7.797 1.00 79.38 204 ARG A CA 1
ATOM 1624 C C . ARG A 1 204 ? 4.941 -26.414 -6.982 1.00 79.38 204 ARG A C 1
ATOM 1626 O O . ARG A 1 204 ? 4.296 -26.183 -5.965 1.00 79.38 204 ARG A O 1
ATOM 1633 N N . GLU A 1 205 ? 5.220 -27.643 -7.406 1.00 81.38 205 GLU A N 1
ATOM 1634 C CA . GLU A 1 205 ? 4.793 -28.851 -6.697 1.00 81.38 205 GLU A CA 1
ATOM 1635 C C . GLU A 1 205 ? 5.459 -28.988 -5.327 1.00 81.38 205 GLU A C 1
ATOM 1637 O O . GLU A 1 205 ? 4.768 -29.273 -4.352 1.00 81.38 205 GLU A O 1
ATOM 1642 N N . GLU A 1 206 ? 6.765 -28.734 -5.219 1.00 77.69 206 GLU A N 1
ATOM 1643 C CA . GLU A 1 206 ? 7.454 -28.762 -3.924 1.00 77.69 206 GLU A CA 1
ATOM 1644 C C . GLU A 1 206 ? 7.000 -27.630 -3.001 1.00 77.69 206 GLU A C 1
ATOM 1646 O O . GLU A 1 206 ? 6.791 -27.862 -1.816 1.00 77.69 206 GLU A O 1
ATOM 1651 N N . THR A 1 207 ? 6.723 -26.434 -3.528 1.00 71.44 207 THR A N 1
ATOM 1652 C CA . THR A 1 207 ? 6.156 -25.337 -2.719 1.00 71.44 207 THR A CA 1
ATOM 1653 C C . THR A 1 207 ? 4.764 -25.702 -2.177 1.00 71.44 207 THR A C 1
ATOM 1655 O O . THR A 1 207 ? 4.441 -25.392 -1.031 1.00 71.44 207 THR A O 1
ATOM 1658 N N . LEU A 1 208 ? 3.961 -26.427 -2.967 1.00 70.31 208 LEU A N 1
ATOM 1659 C CA . LEU A 1 208 ? 2.640 -26.917 -2.567 1.00 70.31 208 LEU A CA 1
ATOM 1660 C C . LEU A 1 208 ? 2.726 -28.055 -1.532 1.00 70.31 208 LEU A C 1
ATOM 1662 O O . LEU A 1 208 ? 1.948 -28.069 -0.580 1.00 70.31 208 LEU A O 1
ATOM 1666 N N . LYS A 1 209 ? 3.682 -28.984 -1.681 1.00 71.12 209 LYS A N 1
ATOM 1667 C CA . LYS A 1 209 ? 3.931 -30.081 -0.723 1.00 71.12 209 LYS A CA 1
ATOM 1668 C C . LYS A 1 209 ? 4.541 -29.599 0.594 1.00 71.12 209 LYS A C 1
ATOM 1670 O O . LYS A 1 209 ? 4.241 -30.169 1.637 1.00 71.12 209 LYS A O 1
ATOM 1675 N N . SER A 1 210 ? 5.355 -28.544 0.552 1.00 57.31 210 SER A N 1
ATOM 1676 C CA . SER A 1 210 ? 5.989 -27.916 1.720 1.00 57.31 210 SER A CA 1
ATOM 1677 C C . SER A 1 210 ? 4.990 -27.231 2.661 1.00 57.31 210 SER A C 1
ATOM 1679 O O . SER A 1 210 ? 5.333 -26.869 3.782 1.00 57.31 210 SER A O 1
ATOM 1681 N N . GLY A 1 211 ? 3.747 -26.998 2.217 1.00 48.59 211 GLY A N 1
ATOM 1682 C CA . GLY A 1 211 ? 2.799 -26.175 2.971 1.00 48.59 211 GLY A CA 1
ATOM 1683 C C . GLY A 1 211 ? 3.233 -24.707 3.073 1.00 48.59 211 GLY A C 1
ATOM 1684 O O . GLY A 1 211 ? 2.672 -23.955 3.872 1.00 48.59 211 GLY A O 1
ATOM 1685 N N . VAL A 1 212 ? 4.198 -24.275 2.249 1.00 51.09 212 VAL A N 1
ATOM 1686 C CA . VAL A 1 212 ? 4.532 -22.863 2.040 1.00 51.09 212 VAL A CA 1
ATOM 1687 C C . VAL A 1 212 ? 3.422 -22.278 1.174 1.00 51.09 212 VAL A C 1
ATOM 1689 O O . VAL A 1 212 ? 3.533 -22.106 -0.038 1.00 51.09 212 VAL A O 1
ATOM 1692 N N . VAL A 1 213 ? 2.280 -22.053 1.818 1.00 43.69 213 VAL A N 1
ATOM 1693 C CA . VAL A 1 213 ? 1.192 -21.236 1.292 1.00 43.69 213 VAL A CA 1
ATOM 1694 C C . VAL A 1 213 ? 1.809 -19.891 0.884 1.00 43.69 213 VAL A C 1
ATOM 1696 O O . VAL A 1 213 ? 2.624 -19.368 1.648 1.00 43.69 213 VAL A O 1
ATOM 1699 N N . PRO A 1 214 ? 1.475 -19.329 -0.295 1.00 52.34 214 PRO A N 1
ATOM 1700 C CA . PRO A 1 214 ? 1.972 -18.014 -0.697 1.00 52.34 214 PRO A CA 1
ATOM 1701 C C . PRO A 1 214 ? 1.779 -17.028 0.462 1.00 52.34 214 PRO A C 1
ATOM 1703 O O . PRO A 1 214 ? 0.675 -16.979 1.007 1.00 52.34 214 PRO A O 1
ATOM 1706 N N . GLU A 1 215 ? 2.822 -16.287 0.858 1.00 51.69 215 GLU A N 1
ATOM 1707 C CA . GLU A 1 215 ? 2.827 -15.395 2.042 1.00 51.69 215 GLU A CA 1
ATOM 1708 C C . GLU A 1 215 ? 1.558 -14.525 2.140 1.00 51.69 215 GLU A C 1
ATOM 1710 O O . GLU A 1 215 ? 1.006 -14.330 3.221 1.00 51.69 215 GLU A O 1
ATOM 1715 N N . GLU A 1 216 ? 1.016 -14.102 0.996 1.00 46.53 216 GLU A N 1
ATOM 1716 C CA . GLU A 1 216 ? -0.224 -13.326 0.881 1.00 46.53 216 GLU A CA 1
ATOM 1717 C C . GLU A 1 216 ? -1.470 -14.045 1.443 1.00 46.53 216 GLU A C 1
ATOM 1719 O O . GLU A 1 216 ? -2.326 -13.419 2.069 1.00 46.53 216 GLU A O 1
ATOM 1724 N N . SER A 1 217 ? -1.584 -15.364 1.260 1.00 51.09 217 SER A N 1
ATOM 1725 C CA . SER A 1 217 ? -2.699 -16.168 1.787 1.00 51.09 217 SER A CA 1
ATOM 1726 C C . SER A 1 217 ? -2.505 -16.543 3.261 1.00 51.09 217 SER A C 1
ATOM 1728 O O . SER A 1 217 ? -3.486 -16.715 3.983 1.00 51.09 217 SER A O 1
ATOM 1730 N N . GLN A 1 218 ? -1.257 -16.615 3.734 1.00 61.44 218 GLN A N 1
ATOM 1731 C CA . GLN A 1 218 ? -0.937 -16.872 5.142 1.00 61.44 218 GLN A CA 1
ATOM 1732 C C . GLN A 1 218 ? -1.290 -15.675 6.035 1.00 61.44 218 GLN A C 1
ATOM 1734 O O . GLN A 1 218 ? -1.911 -15.861 7.080 1.00 61.44 218 GLN A O 1
ATOM 1739 N N . LEU A 1 219 ? -0.984 -14.452 5.590 1.00 63.41 219 LEU A N 1
ATOM 1740 C CA . LEU A 1 219 ? -1.283 -13.222 6.333 1.00 63.41 219 LEU A CA 1
ATOM 1741 C C . LEU A 1 219 ? -2.794 -12.995 6.505 1.00 63.41 219 LEU A C 1
ATOM 1743 O O . LEU A 1 219 ? -3.254 -12.643 7.590 1.00 63.41 219 LEU A O 1
ATOM 1747 N N . CYS A 1 220 ? -3.587 -13.261 5.461 1.00 62.50 220 CYS A N 1
ATOM 1748 C CA . CYS A 1 220 ? -5.045 -13.125 5.522 1.00 62.50 220 CYS A CA 1
ATOM 1749 C C . CYS A 1 220 ? -5.681 -14.117 6.513 1.00 62.50 220 CYS A C 1
ATOM 1751 O O . CYS A 1 220 ? -6.519 -13.730 7.330 1.00 62.50 220 CYS A O 1
ATOM 1753 N N . LEU A 1 221 ? -5.235 -15.378 6.491 1.00 71.69 221 LEU A N 1
ATOM 1754 C CA . LEU A 1 221 ? -5.693 -16.406 7.429 1.00 71.69 221 LEU A CA 1
ATOM 1755 C C . LEU A 1 221 ? -5.291 -16.081 8.873 1.00 71.69 221 LEU A C 1
ATOM 1757 O O . LEU A 1 221 ? -6.083 -16.273 9.794 1.00 71.69 221 LEU A O 1
ATOM 1761 N N . GLN A 1 222 ? -4.086 -15.549 9.073 1.00 75.44 222 GLN A N 1
ATOM 1762 C CA . GLN A 1 222 ? -3.574 -15.198 10.395 1.00 75.44 222 GLN A CA 1
ATOM 1763 C C . GLN A 1 222 ? -4.349 -14.025 11.015 1.00 75.44 222 GLN A C 1
ATOM 1765 O O . GLN A 1 222 ? -4.797 -14.121 12.156 1.00 75.44 222 GLN A O 1
ATOM 1770 N N . SER A 1 223 ? -4.619 -12.974 10.235 1.00 78.00 223 SER A N 1
ATOM 1771 C CA . SER A 1 223 ? -5.434 -11.828 10.664 1.00 78.00 223 SER A CA 1
ATOM 1772 C C . SER A 1 223 ? -6.858 -12.244 11.072 1.00 78.00 223 SER A C 1
ATOM 1774 O O . SER A 1 223 ? -7.399 -11.788 12.085 1.00 78.00 223 SER A O 1
ATOM 1776 N N . GLN A 1 224 ? -7.460 -13.180 10.328 1.00 81.69 224 GLN A N 1
ATOM 1777 C CA . GLN A 1 224 ? -8.794 -13.700 10.629 1.00 81.69 224 GLN A CA 1
ATOM 1778 C C . GLN A 1 224 ? -8.833 -14.529 11.922 1.00 81.69 224 GLN A C 1
ATOM 1780 O O . GLN A 1 224 ? -9.777 -14.402 12.706 1.00 81.69 224 GLN A O 1
ATOM 1785 N N . LEU A 1 225 ? -7.817 -15.360 12.172 1.00 86.00 225 LEU A N 1
ATOM 1786 C CA . LEU A 1 225 ? -7.706 -16.130 13.415 1.00 86.00 225 LEU A CA 1
ATOM 1787 C C . LEU A 1 225 ? -7.599 -15.208 14.634 1.00 86.00 225 LEU A C 1
ATOM 1789 O O . LEU A 1 225 ? -8.346 -15.373 15.596 1.00 86.00 225 LEU A O 1
ATOM 1793 N N . GLU A 1 226 ? -6.755 -14.182 14.563 1.00 85.00 226 GLU A N 1
ATOM 1794 C CA . GLU A 1 226 ? -6.580 -13.219 15.654 1.00 85.00 226 GLU A CA 1
ATOM 1795 C C . GLU A 1 226 ? -7.853 -12.410 15.947 1.00 85.00 226 GLU A C 1
ATOM 1797 O O . GLU A 1 226 ? -8.143 -12.083 17.103 1.00 85.00 226 GLU A O 1
ATOM 1802 N N . TYR A 1 227 ? -8.640 -12.087 14.914 1.00 86.31 227 TYR A N 1
ATOM 1803 C CA . TYR A 1 227 ? -9.954 -11.467 15.087 1.00 86.31 227 TYR A CA 1
ATOM 1804 C C . TYR A 1 227 ? -10.906 -12.372 15.873 1.00 86.31 227 TYR A C 1
ATOM 1806 O O . TYR A 1 227 ? -11.553 -11.907 16.817 1.00 86.31 227 TYR A O 1
ATOM 1814 N N . ASN A 1 228 ? -10.961 -13.657 15.518 1.00 90.06 228 ASN A N 1
ATOM 1815 C CA . ASN A 1 228 ? -11.806 -14.631 16.204 1.00 90.06 228 ASN A CA 1
ATOM 1816 C C . ASN A 1 228 ? -11.378 -14.804 17.667 1.00 90.06 228 ASN A C 1
ATOM 1818 O O . ASN A 1 228 ? -12.225 -14.802 18.557 1.00 90.06 228 ASN A O 1
ATOM 1822 N N . GLU A 1 229 ? -10.074 -14.865 17.942 1.00 91.38 229 GLU A N 1
ATOM 1823 C CA . GLU A 1 229 ? -9.547 -14.927 19.309 1.00 91.38 229 GLU A CA 1
ATOM 1824 C C . GLU A 1 229 ? -9.916 -13.687 20.136 1.00 91.38 229 GLU A C 1
ATOM 1826 O O . GLU A 1 229 ? -10.299 -13.804 21.300 1.00 91.38 229 GLU A O 1
ATOM 1831 N N . ALA A 1 230 ? -9.832 -12.486 19.554 1.00 91.56 230 ALA A N 1
ATOM 1832 C CA . ALA A 1 230 ? -10.256 -11.255 20.221 1.00 91.56 230 ALA A CA 1
ATOM 1833 C C . ALA A 1 230 ? -11.764 -11.245 20.505 1.00 91.56 230 ALA A C 1
ATOM 1835 O O . ALA A 1 230 ? -12.206 -10.853 21.587 1.00 91.56 230 ALA A O 1
ATOM 1836 N N . GLN A 1 231 ? -12.568 -11.713 19.552 1.00 90.81 231 GLN A N 1
ATOM 1837 C CA . GLN A 1 231 ? -14.010 -11.831 19.729 1.00 90.81 231 GLN A CA 1
ATOM 1838 C C . GLN A 1 231 ? -14.368 -12.815 20.848 1.00 90.81 231 GLN A C 1
ATOM 1840 O O . GLN A 1 231 ? -15.228 -12.512 21.677 1.00 90.81 231 GLN A O 1
ATOM 1845 N N . GLU A 1 232 ? -13.677 -13.948 20.903 1.00 93.56 232 GLU A N 1
ATOM 1846 C CA . GLU A 1 232 ? -13.874 -14.980 21.913 1.00 93.56 232 GLU A CA 1
ATOM 1847 C C . GLU A 1 232 ? -13.473 -14.491 23.312 1.00 93.56 232 GLU A C 1
ATOM 1849 O O . GLU A 1 232 ? -14.239 -14.650 24.263 1.00 93.56 232 GLU A O 1
ATOM 1854 N N . ARG A 1 233 ? -12.350 -13.771 23.437 1.00 92.19 233 ARG A N 1
ATOM 1855 C CA . ARG A 1 233 ? -11.955 -13.111 24.695 1.00 92.19 233 ARG A CA 1
ATOM 1856 C C . ARG A 1 233 ? -13.017 -12.126 25.191 1.00 92.19 233 ARG A C 1
ATOM 1858 O O . ARG A 1 233 ? -13.353 -12.126 26.374 1.00 92.19 233 ARG A O 1
ATOM 1865 N N . ARG A 1 234 ? -13.602 -11.318 24.297 1.00 93.19 234 ARG A N 1
ATOM 1866 C CA . ARG A 1 234 ? -14.704 -10.403 24.656 1.00 93.19 234 ARG A CA 1
ATOM 1867 C C . ARG A 1 234 ? -15.971 -11.142 25.077 1.00 93.19 234 ARG A C 1
ATOM 1869 O O . ARG A 1 234 ? -16.679 -10.663 25.960 1.00 93.19 234 ARG A O 1
ATOM 1876 N N . ARG A 1 235 ? -16.278 -12.278 24.444 1.00 94.62 235 ARG A N 1
ATOM 1877 C CA . ARG A 1 235 ? -17.420 -13.125 24.817 1.00 94.62 235 ARG A CA 1
ATOM 1878 C C . ARG A 1 235 ? -17.242 -13.669 26.233 1.00 94.62 235 ARG A C 1
ATOM 1880 O O . ARG A 1 235 ? -18.138 -13.509 27.054 1.00 94.62 235 ARG A O 1
ATOM 1887 N N . GLN A 1 236 ? -16.073 -14.233 26.526 1.00 95.75 236 GLN A N 1
ATOM 1888 C CA . GLN A 1 236 ? -15.751 -14.791 27.842 1.00 95.75 236 GLN A CA 1
ATOM 1889 C C . GLN A 1 236 ? -15.827 -13.731 28.945 1.00 95.75 236 GLN A C 1
ATOM 1891 O O . GLN A 1 236 ? -16.484 -13.956 29.956 1.00 95.75 236 GLN A O 1
ATOM 1896 N N . LEU A 1 237 ? -15.262 -12.542 28.707 1.00 96.25 237 LEU A N 1
ATOM 1897 C CA . LEU A 1 237 ? -15.302 -11.435 29.665 1.00 96.25 237 LEU A CA 1
ATOM 1898 C C . LEU A 1 237 ? -16.740 -11.005 30.008 1.00 96.25 237 LEU A C 1
ATOM 1900 O O . LEU A 1 237 ? -17.072 -10.814 31.177 1.00 96.25 237 LEU A O 1
ATOM 1904 N N . LYS A 1 238 ? -17.613 -10.906 28.999 1.00 96.00 238 LYS A N 1
ATOM 1905 C CA . LYS A 1 238 ? -19.040 -10.603 29.196 1.00 96.00 238 LYS A CA 1
ATOM 1906 C C . LYS A 1 238 ? -19.746 -11.663 30.031 1.00 96.00 238 LYS A C 1
ATOM 1908 O O . LYS A 1 238 ? -20.562 -11.339 30.889 1.00 96.00 238 LYS A O 1
ATOM 1913 N N . GLU A 1 239 ? -19.441 -12.932 29.781 1.00 97.00 239 GLU A N 1
ATOM 1914 C CA . GLU A 1 239 ? -20.011 -14.046 30.537 1.00 97.00 239 GLU A CA 1
ATOM 1915 C C . GLU A 1 239 ? -19.526 -14.062 31.989 1.00 97.00 239 GLU A C 1
ATOM 1917 O O . GLU A 1 239 ? -20.325 -14.318 32.889 1.00 97.00 239 GLU A O 1
ATOM 1922 N N . ASP A 1 240 ? -18.253 -13.747 32.237 1.00 96.19 240 ASP A N 1
ATOM 1923 C CA . ASP A 1 240 ? -17.699 -13.597 33.585 1.00 96.19 240 ASP A CA 1
ATOM 1924 C C . ASP A 1 240 ? -18.389 -12.473 34.363 1.00 96.19 240 ASP A C 1
ATOM 1926 O O . ASP A 1 240 ? -18.853 -12.693 35.486 1.00 96.19 240 ASP A O 1
ATOM 1930 N N . HIS A 1 241 ? -18.533 -11.287 33.765 1.00 97.06 241 HIS A N 1
ATOM 1931 C CA . HIS A 1 241 ? -19.246 -10.182 34.407 1.00 97.06 241 HIS A CA 1
ATOM 1932 C C . HIS A 1 241 ? -20.727 -10.499 34.636 1.00 97.06 241 HIS A C 1
ATOM 1934 O O . HIS A 1 241 ? -21.257 -10.189 35.703 1.00 97.06 241 HIS A O 1
ATOM 1940 N N . ALA A 1 242 ? -21.395 -11.157 33.683 1.00 95.69 242 ALA A N 1
ATOM 1941 C CA . ALA A 1 242 ? -22.780 -11.590 33.846 1.00 95.69 242 ALA A CA 1
ATOM 1942 C C . ALA A 1 242 ? -22.936 -12.566 35.023 1.00 95.69 242 ALA A C 1
ATOM 1944 O O . ALA A 1 242 ? -23.851 -12.410 35.833 1.00 95.69 242 ALA A O 1
ATOM 1945 N N . ARG A 1 243 ? -22.013 -13.529 35.171 1.00 96.81 243 ARG A N 1
ATOM 1946 C CA . ARG A 1 243 ? -21.985 -14.449 36.320 1.00 96.81 243 ARG A CA 1
ATOM 1947 C C . ARG A 1 243 ? -21.810 -13.706 37.644 1.00 96.81 243 ARG A C 1
ATOM 1949 O O . ARG A 1 243 ? -22.549 -13.985 38.585 1.00 96.81 243 ARG A O 1
ATOM 1956 N N . LEU A 1 244 ? -20.869 -12.763 37.718 1.00 95.88 244 LEU A N 1
ATOM 1957 C CA . LEU A 1 244 ? -20.618 -11.972 38.928 1.00 95.88 244 LEU A CA 1
ATOM 1958 C C . LEU A 1 244 ? -21.822 -11.104 39.315 1.00 95.88 244 LEU A C 1
ATOM 1960 O O . LEU A 1 244 ? -22.193 -11.062 40.487 1.00 95.88 244 LEU A O 1
ATOM 1964 N N . MET A 1 245 ? -22.472 -10.458 38.342 1.00 94.88 245 MET A N 1
ATOM 1965 C CA . MET A 1 245 ? -23.694 -9.687 38.594 1.00 94.88 245 MET A CA 1
ATOM 1966 C C . MET A 1 245 ? -24.821 -10.578 39.114 1.00 94.88 245 MET A C 1
ATOM 1968 O O . MET A 1 245 ? -25.466 -10.224 40.097 1.00 94.88 245 MET A O 1
ATOM 1972 N N . GLN A 1 246 ? -25.030 -11.749 38.505 1.00 95.44 246 GLN A N 1
ATOM 1973 C CA . GLN A 1 246 ? -26.065 -12.684 38.946 1.00 95.44 246 GLN A CA 1
ATOM 1974 C C . GLN A 1 246 ? -25.821 -13.159 40.384 1.00 95.44 246 GLN A C 1
ATOM 1976 O O . GLN A 1 246 ? -26.757 -13.230 41.178 1.00 95.44 246 GLN A O 1
ATOM 1981 N N . GLN A 1 247 ? -24.565 -13.450 40.733 1.00 95.38 247 GLN A N 1
ATOM 1982 C CA . GLN A 1 247 ? -24.187 -13.813 42.098 1.00 95.38 247 GLN A CA 1
ATOM 1983 C C . GLN A 1 247 ? -24.489 -12.682 43.085 1.00 95.38 247 GLN A C 1
ATOM 1985 O O . GLN A 1 247 ? -25.027 -12.956 44.153 1.00 95.38 247 GLN A O 1
ATOM 1990 N N . GLU A 1 248 ? -24.200 -11.424 42.735 1.00 93.56 248 GLU A N 1
ATOM 1991 C CA . GLU A 1 248 ? -24.486 -10.287 43.617 1.00 93.56 248 GLU A CA 1
ATOM 1992 C C . GLU A 1 248 ? -25.991 -10.047 43.798 1.00 93.56 248 GLU A C 1
ATOM 1994 O O . GLU A 1 248 ? -26.426 -9.749 44.910 1.00 93.56 248 GLU A O 1
ATOM 1999 N N . VAL A 1 249 ? -26.789 -10.232 42.741 1.00 94.19 249 VAL A N 1
ATOM 2000 C CA . VAL A 1 249 ? -28.259 -10.146 42.803 1.00 94.19 249 VAL A CA 1
ATOM 2001 C C . VAL A 1 249 ? -28.821 -11.201 43.753 1.00 94.19 249 VAL A C 1
ATOM 2003 O O . VAL A 1 249 ? -29.552 -10.855 44.676 1.00 94.19 249 VAL A O 1
ATOM 2006 N N . VAL A 1 250 ? -28.425 -12.468 43.592 1.00 95.25 250 VAL A N 1
ATOM 2007 C CA . VAL A 1 250 ? -28.875 -13.557 44.477 1.00 95.25 250 VAL A CA 1
ATOM 2008 C C . VAL A 1 250 ? -28.459 -13.285 45.922 1.00 95.25 250 VAL A C 1
ATOM 2010 O O . VAL A 1 250 ? -29.264 -13.426 46.840 1.00 95.25 250 VAL A O 1
ATOM 2013 N N . ARG A 1 251 ? -27.225 -12.816 46.140 1.00 92.00 251 ARG A N 1
ATOM 2014 C CA . ARG A 1 251 ? -26.734 -12.478 47.482 1.00 92.00 251 ARG A CA 1
ATOM 2015 C C . ARG A 1 251 ? -27.562 -11.359 48.123 1.00 92.00 251 ARG A C 1
ATOM 2017 O O . ARG A 1 251 ? -27.919 -11.447 49.293 1.00 92.00 251 ARG A O 1
ATOM 2024 N N . MET A 1 252 ? -27.899 -10.326 47.348 1.00 89.94 252 MET A N 1
ATOM 2025 C CA . MET A 1 252 ? -28.772 -9.237 47.784 1.00 89.94 252 MET A CA 1
ATOM 2026 C C . MET A 1 252 ? -30.164 -9.749 48.173 1.00 89.94 252 MET A C 1
ATOM 2028 O O . MET A 1 252 ? -30.674 -9.329 49.213 1.00 89.94 252 MET A O 1
ATOM 2032 N N . GLU A 1 253 ? -30.769 -10.620 47.362 1.00 89.44 253 GLU A N 1
ATOM 2033 C CA . GLU A 1 253 ? -32.092 -11.209 47.611 1.00 89.44 253 GLU A CA 1
ATO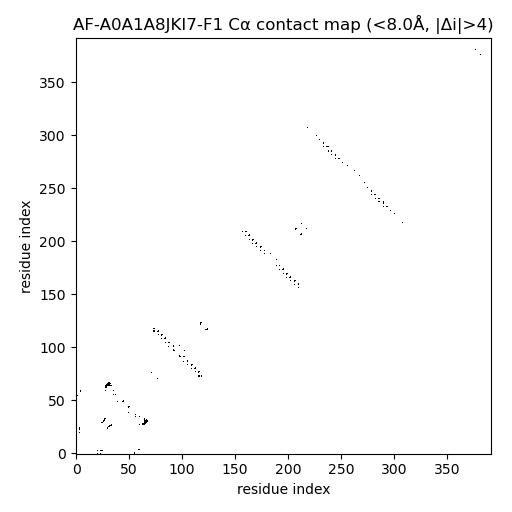M 2034 C C . GLU A 1 253 ? -32.102 -12.066 48.884 1.00 89.44 253 GLU A C 1
ATOM 2036 O O . GLU A 1 253 ? -32.976 -11.899 49.737 1.00 89.44 253 GLU A O 1
ATOM 2041 N N . GLU A 1 254 ? -31.095 -12.924 49.066 1.00 90.19 254 GLU A N 1
ATOM 2042 C CA . GLU A 1 254 ? -30.930 -13.735 50.277 1.00 90.19 254 GLU A CA 1
ATOM 2043 C C . GLU A 1 254 ? -30.785 -12.869 51.531 1.00 90.19 254 GLU A C 1
ATOM 2045 O O . GLU A 1 254 ? -31.447 -13.102 52.546 1.00 90.19 254 GLU A O 1
ATOM 2050 N N . ASP A 1 255 ? -29.943 -11.838 51.465 1.00 85.44 255 ASP A N 1
ATOM 2051 C CA . ASP A 1 255 ? -29.728 -10.924 52.580 1.00 85.44 255 ASP A CA 1
ATOM 2052 C C . ASP A 1 255 ? -30.976 -10.072 52.870 1.00 85.44 255 ASP A C 1
ATOM 2054 O O . ASP A 1 255 ? -31.106 -9.537 53.969 1.00 85.44 255 ASP A O 1
ATOM 2058 N N . LEU A 1 256 ? -31.867 -9.847 51.890 1.00 84.12 256 LEU A N 1
ATOM 2059 C CA . LEU A 1 256 ? -33.144 -9.139 52.091 1.00 84.12 256 LEU A CA 1
ATOM 2060 C C . LEU A 1 256 ? -34.174 -10.072 52.739 1.00 84.12 256 LEU A C 1
ATOM 2062 O O . LEU A 1 256 ? -34.959 -9.631 53.574 1.00 84.12 256 LEU A O 1
ATOM 2066 N N . ALA A 1 257 ? -34.153 -11.360 52.389 1.00 86.19 257 ALA A N 1
ATOM 2067 C CA . ALA A 1 257 ? -35.030 -12.377 52.964 1.00 86.19 257 ALA A CA 1
ATOM 2068 C C . ALA A 1 257 ? -34.687 -12.714 54.428 1.00 86.19 257 ALA A C 1
ATOM 2070 O O . ALA A 1 257 ? -35.565 -13.122 55.190 1.00 86.19 257 ALA A O 1
ATOM 2071 N N . ARG A 1 258 ? -33.421 -12.544 54.835 1.00 84.69 258 ARG A N 1
ATOM 2072 C CA . ARG A 1 258 ? -32.951 -12.782 56.212 1.00 84.69 258 ARG A CA 1
ATOM 2073 C C . ARG A 1 258 ? -33.324 -11.679 57.207 1.00 84.69 258 ARG A C 1
ATOM 2075 O O . ARG A 1 258 ? -33.247 -11.926 58.410 1.00 84.69 258 ARG A O 1
ATOM 2082 N N . GLU A 1 259 ? -33.726 -10.490 56.758 1.00 78.12 259 GLU A N 1
ATOM 2083 C CA . GLU A 1 259 ? -34.180 -9.438 57.674 1.00 78.12 259 GLU A CA 1
ATOM 2084 C C . GLU A 1 259 ? -35.567 -9.772 58.248 1.00 78.12 259 GLU A C 1
ATOM 2086 O O . GLU A 1 259 ? -36.585 -9.676 57.561 1.00 78.12 259 GLU A O 1
ATOM 2091 N N . GLN A 1 260 ? -35.616 -10.149 59.533 1.00 66.69 260 GLN A N 1
ATOM 2092 C CA . GLN A 1 260 ? -36.857 -10.242 60.307 1.00 66.69 260 GLN A CA 1
ATOM 2093 C C . GLN A 1 260 ? -36.806 -9.388 61.589 1.00 66.69 260 GLN A C 1
ATOM 2095 O O . GLN A 1 260 ? -35.809 -9.450 62.312 1.00 66.69 260 GLN A O 1
ATOM 2100 N N . PRO A 1 261 ? -37.891 -8.651 61.918 1.00 61.78 261 PRO A N 1
ATOM 2101 C CA . PRO A 1 261 ? -39.137 -8.554 61.153 1.00 61.78 261 PRO A CA 1
ATOM 2102 C C . PRO A 1 261 ? -38.975 -7.659 59.905 1.00 61.78 261 PRO A C 1
ATOM 2104 O O . PRO A 1 261 ? -38.179 -6.717 59.937 1.00 61.78 261 PRO A O 1
ATOM 2107 N N . PRO A 1 262 ? -39.731 -7.916 58.818 1.00 64.56 262 PRO A N 1
ATOM 2108 C CA . PRO A 1 262 ? -39.747 -7.064 57.633 1.00 64.56 262 PRO A CA 1
ATOM 2109 C C . PRO A 1 262 ? -40.383 -5.726 58.011 1.00 64.56 262 PRO A C 1
ATOM 2111 O O . PRO A 1 262 ? -41.596 -5.545 57.967 1.00 64.56 262 PRO A O 1
ATOM 2114 N N . THR A 1 263 ? -39.552 -4.798 58.467 1.00 61.41 263 THR A N 1
ATOM 2115 C CA . THR A 1 263 ? -40.003 -3.485 58.915 1.00 61.41 263 THR A CA 1
ATOM 2116 C C . THR A 1 263 ? -40.162 -2.626 57.669 1.00 61.41 263 THR A C 1
ATOM 2118 O O . THR A 1 263 ? -39.180 -2.163 57.095 1.00 61.41 263 THR A O 1
ATOM 2121 N N . GLU A 1 264 ? -41.390 -2.482 57.176 1.00 72.31 264 GLU A N 1
ATOM 2122 C CA . GLU A 1 264 ? -41.689 -1.559 56.082 1.00 72.31 264 GLU A CA 1
ATOM 2123 C C . GLU A 1 264 ? -41.555 -0.121 56.594 1.00 72.31 264 GLU A C 1
ATOM 2125 O O . GLU A 1 264 ? -42.258 0.307 57.508 1.00 72.31 264 GLU A O 1
ATOM 2130 N N . GLY A 1 265 ? -40.575 0.602 56.055 1.00 81.75 265 GLY A N 1
ATOM 2131 C CA . GLY A 1 265 ? -40.233 1.950 56.482 1.00 81.75 265 GLY A CA 1
ATOM 2132 C C . GLY A 1 265 ? -39.020 2.503 55.729 1.00 81.75 265 GLY A C 1
ATOM 2133 O O . GLY A 1 265 ? -38.318 1.754 55.042 1.00 81.75 265 GLY A O 1
ATOM 2134 N N . PRO A 1 266 ? -38.729 3.804 55.881 1.00 84.31 266 PRO A N 1
ATOM 2135 C CA . PRO A 1 266 ? -37.675 4.491 55.131 1.00 84.31 266 PRO A CA 1
ATOM 2136 C C . PRO A 1 266 ? -36.273 3.898 55.352 1.00 84.31 266 PRO A C 1
ATOM 2138 O O . PRO A 1 266 ? -35.415 4.004 54.477 1.00 84.31 266 PRO A O 1
ATOM 2141 N N . GLN A 1 267 ? -36.021 3.230 56.488 1.00 82.25 267 GLN A N 1
ATOM 2142 C CA . GLN A 1 267 ? -34.753 2.524 56.708 1.00 82.25 267 GLN A CA 1
ATOM 2143 C C . GLN A 1 267 ? -34.568 1.313 55.777 1.00 82.25 267 GLN A C 1
ATOM 2145 O O . GLN A 1 267 ? -33.450 1.065 55.327 1.00 82.25 267 GLN A O 1
ATOM 2150 N N . ARG A 1 268 ? -35.643 0.580 55.453 1.00 83.81 268 ARG A N 1
ATOM 2151 C CA . ARG A 1 268 ? -35.588 -0.590 54.563 1.00 83.81 268 ARG A CA 1
ATOM 2152 C C . ARG A 1 268 ? -35.355 -0.179 53.112 1.00 83.81 268 ARG A C 1
ATOM 2154 O O . ARG A 1 268 ? -34.542 -0.794 52.430 1.00 83.81 268 ARG A O 1
ATOM 2161 N N . GLU A 1 269 ? -36.005 0.892 52.659 1.00 87.62 269 GLU A N 1
ATOM 2162 C CA . GLU A 1 269 ? -35.788 1.456 51.319 1.00 87.62 269 GLU A CA 1
ATOM 2163 C C . GLU A 1 269 ? -34.338 1.911 51.123 1.00 87.62 269 GLU A C 1
ATOM 2165 O O . GLU A 1 269 ? -33.711 1.564 50.125 1.00 87.62 269 GLU A O 1
ATOM 2170 N N . LEU A 1 270 ? -33.762 2.611 52.107 1.00 88.75 270 LEU A N 1
ATOM 2171 C CA . LEU A 1 270 ? -32.344 2.990 52.093 1.00 88.75 270 LEU A CA 1
ATOM 2172 C C . LEU A 1 270 ? -31.417 1.775 51.969 1.00 88.75 270 LEU A C 1
ATOM 2174 O O . LEU A 1 270 ? -30.416 1.831 51.251 1.00 88.75 270 LEU A O 1
ATOM 2178 N N . LEU A 1 271 ? -31.752 0.673 52.643 1.00 86.50 271 LEU A N 1
ATOM 2179 C CA . LEU A 1 271 ? -30.987 -0.566 52.575 1.00 86.50 271 LEU A CA 1
ATOM 2180 C C . LEU A 1 271 ? -31.060 -1.198 51.177 1.00 86.50 271 LEU A C 1
ATOM 2182 O O . LEU A 1 271 ? -30.016 -1.525 50.612 1.00 86.50 271 LEU A O 1
ATOM 2186 N N . VAL A 1 272 ? -32.257 -1.316 50.595 1.00 88.81 272 VAL A N 1
ATOM 2187 C CA . VAL A 1 272 ? -32.464 -1.826 49.226 1.00 88.81 272 VAL A CA 1
ATOM 2188 C C . VAL A 1 272 ? -31.683 -0.979 48.223 1.00 88.81 272 VAL A C 1
ATOM 2190 O O . VAL A 1 272 ? -30.847 -1.510 47.494 1.00 88.81 272 VAL A O 1
ATOM 2193 N N . LEU A 1 273 ? -31.842 0.345 48.278 1.00 92.31 273 LEU A N 1
ATOM 2194 C CA . LEU A 1 273 ? -31.130 1.285 47.410 1.00 92.31 273 LEU A CA 1
ATOM 2195 C C . LEU A 1 273 ? -29.607 1.169 47.555 1.00 92.31 273 LEU A C 1
ATOM 2197 O O . LEU A 1 273 ? -28.873 1.272 46.572 1.00 92.31 273 LEU A O 1
ATOM 2201 N N . SER A 1 274 ? -29.100 0.933 48.769 1.00 89.94 274 SER A N 1
ATOM 2202 C CA . SER A 1 274 ? -27.662 0.746 48.988 1.00 89.94 274 SER A CA 1
ATOM 2203 C C . SER A 1 274 ? -27.115 -0.517 48.307 1.00 89.94 274 SER A C 1
ATOM 2205 O O . SER A 1 274 ? -25.976 -0.509 47.831 1.00 89.94 274 SER A O 1
ATOM 2207 N N . ARG A 1 275 ? -27.928 -1.578 48.213 1.00 88.75 275 ARG A N 1
ATOM 2208 C CA . ARG A 1 275 ? -27.572 -2.851 47.570 1.00 88.75 275 ARG A CA 1
ATOM 2209 C C . ARG A 1 275 ? -27.728 -2.779 46.052 1.00 88.75 275 ARG A C 1
ATOM 2211 O O . ARG A 1 275 ? -26.803 -3.158 45.338 1.00 88.75 275 ARG A O 1
ATOM 2218 N N . GLU A 1 276 ? -28.807 -2.177 45.558 1.00 92.56 276 GLU A N 1
ATOM 2219 C CA . GLU A 1 276 ? -28.983 -1.873 44.131 1.00 92.56 276 GLU A CA 1
ATOM 2220 C C . GLU A 1 276 ? -27.846 -0.993 43.604 1.00 92.56 276 GLU A C 1
ATOM 2222 O O . GLU A 1 276 ? -27.272 -1.272 42.552 1.00 92.56 276 GLU A O 1
ATOM 2227 N N . ARG A 1 277 ? -27.427 0.019 44.379 1.00 94.94 277 ARG A N 1
ATOM 2228 C CA . ARG A 1 277 ? -26.248 0.834 44.060 1.00 94.94 277 ARG A CA 1
ATOM 2229 C C . ARG A 1 277 ? -24.994 -0.023 43.889 1.00 94.94 277 ARG A C 1
ATOM 2231 O O . ARG A 1 277 ? -24.179 0.284 43.025 1.00 94.94 277 ARG A O 1
ATOM 2238 N N . ARG A 1 278 ? -24.812 -1.076 44.689 1.00 92.38 278 ARG A N 1
ATOM 2239 C CA . ARG A 1 278 ? -23.648 -1.968 44.584 1.00 92.38 278 ARG A CA 1
ATOM 2240 C C . ARG A 1 278 ? -23.662 -2.771 43.284 1.00 92.38 278 ARG A C 1
ATOM 2242 O O . ARG A 1 278 ? -22.634 -2.834 42.616 1.00 92.38 278 ARG A O 1
ATOM 2249 N N . ILE A 1 279 ? -24.821 -3.300 42.891 1.00 95.12 279 ILE A N 1
ATOM 2250 C CA . ILE A 1 279 ? -25.007 -3.978 41.598 1.00 95.12 279 ILE A CA 1
ATOM 2251 C C . ILE A 1 279 ? -24.750 -3.003 40.444 1.00 95.12 279 ILE A C 1
ATOM 2253 O O . ILE A 1 279 ? -24.027 -3.331 39.505 1.00 95.12 279 ILE A O 1
ATOM 2257 N N . LEU A 1 280 ? -25.266 -1.775 40.542 1.00 96.31 280 LEU A N 1
ATOM 2258 C CA . LEU A 1 280 ? -25.053 -0.742 39.531 1.00 96.31 280 LEU A CA 1
ATOM 2259 C C . LEU A 1 280 ? -23.564 -0.391 39.379 1.00 96.31 280 LEU A C 1
ATOM 2261 O O . LEU A 1 280 ? -23.074 -0.236 38.263 1.00 96.31 280 LEU A O 1
ATOM 2265 N N . VAL A 1 281 ? -22.827 -0.292 40.492 1.00 96.62 281 VAL A N 1
ATOM 2266 C CA . VAL A 1 281 ? -21.373 -0.063 40.479 1.00 96.62 281 VAL A CA 1
ATOM 2267 C C . VAL A 1 281 ? -20.650 -1.211 39.774 1.00 96.62 281 VAL A C 1
ATOM 2269 O O . VAL A 1 281 ? -19.844 -0.938 38.887 1.00 96.62 281 VAL A O 1
ATOM 2272 N N . LEU A 1 282 ? -20.989 -2.468 40.082 1.00 96.06 282 LEU A N 1
ATOM 2273 C CA . LEU A 1 282 ? -20.422 -3.635 39.393 1.00 96.06 282 LEU A CA 1
ATOM 2274 C C . LEU A 1 282 ? -20.709 -3.606 37.888 1.00 96.06 282 LEU A C 1
ATOM 2276 O O . LEU A 1 282 ? -19.812 -3.854 37.086 1.00 96.06 282 LEU A O 1
ATOM 2280 N N . GLN A 1 283 ? -21.930 -3.247 37.488 1.00 96.31 283 GLN A N 1
ATOM 2281 C CA . GLN A 1 283 ? -22.295 -3.128 36.077 1.00 96.31 283 GLN A CA 1
ATOM 2282 C C . GLN A 1 283 ? -21.503 -2.013 35.377 1.00 96.31 283 GLN A C 1
ATOM 2284 O O . GLN A 1 283 ? -21.019 -2.197 34.261 1.00 96.31 283 GLN A O 1
ATOM 2289 N N . MET A 1 284 ? -21.331 -0.857 36.023 1.00 97.31 284 MET A N 1
ATOM 2290 C CA . MET A 1 284 ? -20.520 0.236 35.479 1.00 97.31 284 MET A CA 1
ATOM 2291 C C . MET A 1 284 ? -19.044 -0.150 35.345 1.00 97.31 284 MET A C 1
ATOM 2293 O O . MET A 1 284 ? -18.396 0.247 34.376 1.00 97.31 284 MET A O 1
ATOM 2297 N N . GLU A 1 285 ? -18.501 -0.898 36.303 1.00 96.44 285 GLU A N 1
ATOM 2298 C CA . GLU A 1 285 ? -17.130 -1.411 36.254 1.00 96.44 285 GLU A CA 1
ATOM 2299 C C . GLU A 1 285 ? -16.958 -2.440 35.131 1.00 96.44 285 GLU A C 1
ATOM 2301 O O . GLU A 1 285 ? -16.040 -2.286 34.327 1.00 96.44 285 GLU A O 1
ATOM 2306 N N . ALA A 1 286 ? -17.883 -3.396 34.998 1.00 96.56 286 ALA A N 1
ATOM 2307 C CA . ALA A 1 286 ? -17.912 -4.382 33.916 1.00 96.56 286 ALA A CA 1
ATOM 2308 C C . ALA A 1 286 ? -17.956 -3.730 32.525 1.00 96.56 286 ALA A C 1
ATOM 2310 O O . ALA A 1 286 ? -17.182 -4.073 31.633 1.00 96.56 286 ALA A O 1
ATOM 2311 N N . LEU A 1 287 ? -18.818 -2.726 32.340 1.00 96.88 287 LEU A N 1
ATOM 2312 C CA . LEU A 1 287 ? -18.906 -2.002 31.071 1.00 96.88 287 LEU A CA 1
ATOM 2313 C C . LEU A 1 287 ? -17.615 -1.236 30.754 1.00 96.88 287 LEU A C 1
ATOM 2315 O O . LEU A 1 287 ? -17.208 -1.174 29.594 1.00 96.88 287 LEU A O 1
ATOM 2319 N N . ARG A 1 288 ? -16.953 -0.658 31.765 1.00 97.19 288 ARG A N 1
ATOM 2320 C CA . ARG A 1 288 ? -15.670 0.038 31.576 1.00 97.19 288 ARG A CA 1
ATOM 2321 C C . ARG A 1 288 ? -14.559 -0.926 31.176 1.00 97.19 288 ARG A C 1
ATOM 2323 O O . ARG A 1 288 ? -13.812 -0.611 30.253 1.00 97.19 288 ARG A O 1
ATOM 2330 N N . THR A 1 289 ? -14.452 -2.079 31.832 1.00 96.38 289 THR A N 1
ATOM 2331 C CA . THR A 1 289 ? -13.423 -3.079 31.514 1.00 96.38 289 THR A CA 1
ATOM 2332 C C . THR A 1 289 ? -13.667 -3.720 30.147 1.00 96.38 289 THR A C 1
ATOM 2334 O O . THR A 1 289 ? -12.725 -3.866 29.372 1.00 96.38 289 THR A O 1
ATOM 2337 N N . GLU A 1 290 ? -14.920 -4.013 29.787 1.00 96.50 290 GLU A N 1
ATOM 2338 C CA . GLU A 1 290 ? -15.288 -4.499 28.450 1.00 96.50 290 GLU A CA 1
ATOM 2339 C C . GLU A 1 290 ? -14.985 -3.482 27.347 1.00 96.50 290 GLU A C 1
ATOM 2341 O O . GLU A 1 290 ? -14.444 -3.849 26.302 1.00 96.50 290 GLU A O 1
ATOM 2346 N N . ALA A 1 291 ? -15.306 -2.204 27.573 1.00 96.75 291 ALA A N 1
ATOM 2347 C CA . ALA A 1 291 ? -15.004 -1.136 26.625 1.00 96.75 291 ALA A CA 1
ATOM 2348 C C . ALA A 1 291 ? -13.491 -0.960 26.448 1.00 96.75 291 ALA A C 1
ATOM 2350 O O . ALA A 1 291 ? -13.011 -0.880 25.318 1.00 96.75 291 ALA A O 1
ATOM 2351 N N . GLN A 1 292 ? -12.737 -0.974 27.549 1.00 97.00 292 GLN A N 1
ATOM 2352 C CA . GLN A 1 292 ? -11.282 -0.884 27.511 1.00 97.00 292 GLN A CA 1
ATOM 2353 C C . GLN A 1 292 ? -10.662 -2.079 26.772 1.00 97.00 292 GLN A C 1
ATOM 2355 O O . GLN A 1 292 ? -9.762 -1.883 25.960 1.00 97.00 292 GLN A O 1
ATOM 2360 N N . GLN A 1 293 ? -11.168 -3.297 26.990 1.00 94.81 293 GLN A N 1
ATOM 2361 C CA . GLN A 1 293 ? -10.708 -4.494 26.282 1.00 94.81 293 GLN A CA 1
ATOM 2362 C C . GLN A 1 293 ? -11.035 -4.446 24.780 1.00 94.81 293 GLN A C 1
ATOM 2364 O O . GLN A 1 293 ? -10.231 -4.860 23.949 1.00 94.81 293 GLN A O 1
ATOM 2369 N N . ALA A 1 294 ? -12.207 -3.928 24.404 1.00 94.44 294 ALA A N 1
ATOM 2370 C CA . ALA A 1 294 ? -12.559 -3.747 22.998 1.00 94.44 294 ALA A CA 1
ATOM 2371 C C . ALA A 1 294 ? -11.673 -2.694 22.312 1.00 94.44 294 ALA A C 1
ATOM 2373 O O . ALA A 1 294 ? -11.296 -2.871 21.153 1.00 94.44 294 ALA A O 1
ATOM 2374 N N . GLU A 1 295 ? -11.323 -1.619 23.021 1.00 96.38 295 GLU A N 1
ATOM 2375 C CA . GLU A 1 295 ? -10.436 -0.581 22.502 1.00 96.38 295 GLU A CA 1
ATOM 2376 C C . GLU A 1 295 ? -9.005 -1.096 22.310 1.00 96.38 295 GLU A C 1
ATOM 2378 O O . GLU A 1 295 ? -8.409 -0.847 21.260 1.00 96.38 295 GLU A O 1
ATOM 2383 N N . THR A 1 296 ? -8.461 -1.856 23.266 1.00 95.50 296 THR A N 1
ATOM 2384 C CA . THR A 1 296 ? -7.125 -2.458 23.127 1.00 95.50 296 THR A CA 1
ATOM 2385 C C . THR A 1 296 ? -7.070 -3.441 21.960 1.00 95.50 296 THR A C 1
ATOM 2387 O O . THR A 1 296 ? -6.164 -3.342 21.134 1.00 95.50 296 THR A O 1
ATOM 2390 N N . ASP A 1 297 ? -8.073 -4.312 21.817 1.00 93.62 297 ASP A N 1
ATOM 2391 C CA . ASP A 1 297 ? -8.160 -5.246 20.689 1.00 93.62 297 ASP A CA 1
ATOM 2392 C C . ASP A 1 297 ? -8.202 -4.516 19.336 1.00 93.62 297 ASP A C 1
ATOM 2394 O O . ASP A 1 297 ? -7.529 -4.918 18.385 1.00 93.62 297 ASP A O 1
ATOM 2398 N N . LEU A 1 298 ? -8.976 -3.427 19.239 1.00 92.94 298 LEU A N 1
ATOM 2399 C CA . LEU A 1 298 ? -9.078 -2.626 18.017 1.00 92.94 298 LEU A CA 1
ATOM 2400 C C . LEU A 1 298 ? -7.759 -1.917 17.698 1.00 92.94 298 LEU A C 1
ATOM 2402 O O . LEU A 1 298 ? -7.341 -1.879 16.540 1.00 92.94 298 LEU A O 1
ATOM 2406 N N . GLN A 1 299 ? -7.088 -1.362 18.709 1.00 95.38 299 GLN A N 1
ATOM 2407 C CA . GLN A 1 299 ? -5.780 -0.732 18.536 1.00 95.38 299 GLN A CA 1
ATOM 2408 C C . GLN A 1 299 ? -4.729 -1.741 18.067 1.00 95.38 299 GLN A C 1
ATOM 2410 O O . GLN A 1 299 ? -3.932 -1.421 17.182 1.00 95.38 299 GLN A O 1
ATOM 2415 N N . ASP A 1 300 ? -4.737 -2.953 18.617 1.00 91.38 300 ASP A N 1
ATOM 2416 C CA . ASP A 1 300 ? -3.818 -4.014 18.216 1.00 91.38 300 ASP A CA 1
ATOM 2417 C C . ASP A 1 300 ? -4.084 -4.475 16.780 1.00 91.38 300 ASP A C 1
ATOM 2419 O O . ASP A 1 300 ? -3.143 -4.548 15.987 1.00 91.38 300 ASP A O 1
ATOM 2423 N N . GLN A 1 301 ? -5.349 -4.671 16.395 1.00 89.19 301 GLN A N 1
ATOM 2424 C CA . GLN A 1 301 ? -5.718 -4.960 15.004 1.00 89.19 301 GLN A CA 1
ATOM 2425 C C . GLN A 1 301 ? -5.290 -3.844 14.052 1.00 89.19 301 GLN A C 1
ATOM 2427 O O . GLN A 1 301 ? -4.713 -4.109 12.999 1.00 89.19 301 GLN A O 1
ATOM 2432 N N . HIS A 1 302 ? -5.514 -2.583 14.428 1.00 90.56 302 HIS A N 1
ATOM 2433 C CA . HIS A 1 302 ? -5.109 -1.450 13.606 1.00 90.56 302 HIS A CA 1
ATOM 2434 C C . HIS A 1 302 ? -3.589 -1.395 13.420 1.00 90.56 302 HIS A C 1
ATOM 2436 O O . HIS A 1 302 ? -3.109 -1.185 12.306 1.00 90.56 302 HIS A O 1
ATOM 2442 N N . ARG A 1 303 ? -2.818 -1.613 14.493 1.00 92.31 303 ARG A N 1
ATOM 2443 C CA . ARG A 1 303 ? -1.350 -1.658 14.435 1.00 92.31 303 ARG A CA 1
ATOM 2444 C C . ARG A 1 303 ? -0.855 -2.788 13.540 1.00 92.31 303 ARG A C 1
ATOM 2446 O O . ARG A 1 303 ? 0.025 -2.544 12.718 1.00 92.31 303 ARG A O 1
ATOM 2453 N N . ARG A 1 304 ? -1.427 -3.988 13.660 1.00 85.81 304 ARG A N 1
ATOM 2454 C CA . ARG A 1 304 ? -1.057 -5.137 12.819 1.00 85.81 304 ARG A CA 1
ATOM 2455 C C . ARG A 1 304 ? -1.372 -4.883 11.354 1.00 85.81 304 ARG A C 1
ATOM 2457 O O . ARG A 1 304 ? -0.485 -5.006 10.514 1.00 85.81 304 ARG A O 1
ATOM 2464 N N . HIS A 1 305 ? -2.565 -4.378 11.061 1.00 86.88 305 HIS A N 1
ATOM 2465 C CA . HIS A 1 305 ? -2.936 -4.016 9.699 1.00 86.88 305 HIS A CA 1
ATOM 2466 C C . HIS A 1 305 ? -1.998 -2.954 9.096 1.00 86.88 305 HIS A C 1
ATOM 2468 O O . HIS A 1 305 ? -1.589 -3.054 7.940 1.00 86.88 305 HIS A O 1
ATOM 2474 N N . GLN A 1 306 ? -1.583 -1.952 9.881 1.00 88.81 306 GLN A N 1
ATOM 2475 C CA . GLN A 1 306 ? -0.572 -0.988 9.434 1.00 88.81 306 GLN A CA 1
ATOM 2476 C C . GLN A 1 306 ? 0.772 -1.655 9.119 1.00 88.81 306 GLN A C 1
ATOM 2478 O O . GLN A 1 306 ? 1.416 -1.284 8.134 1.00 88.81 306 GLN A O 1
ATOM 2483 N N . THR A 1 307 ? 1.209 -2.616 9.938 1.00 87.19 307 THR A N 1
ATOM 2484 C CA . THR A 1 307 ? 2.451 -3.354 9.679 1.00 87.19 307 THR A CA 1
ATOM 2485 C C . THR A 1 307 ? 2.347 -4.250 8.449 1.00 87.19 307 THR A C 1
ATOM 2487 O O . THR A 1 307 ? 3.260 -4.227 7.633 1.00 87.19 307 THR A O 1
ATOM 2490 N N . GLU A 1 308 ? 1.226 -4.944 8.247 1.00 85.06 308 GLU A N 1
ATOM 2491 C CA . GLU A 1 308 ? 0.967 -5.771 7.060 1.00 85.06 308 GLU A CA 1
ATOM 2492 C C . GLU A 1 308 ? 1.013 -4.931 5.779 1.00 85.06 308 GLU A C 1
ATOM 2494 O O . GLU A 1 308 ? 1.752 -5.244 4.848 1.00 85.06 308 GLU A O 1
ATOM 2499 N N . LEU A 1 309 ? 0.297 -3.801 5.750 1.00 86.12 309 LEU A N 1
ATOM 2500 C CA . LEU A 1 309 ? 0.329 -2.876 4.614 1.00 86.12 309 LEU A CA 1
ATOM 2501 C C . LEU A 1 309 ? 1.740 -2.345 4.337 1.00 86.12 309 LEU A C 1
ATOM 2503 O O . LEU A 1 309 ? 2.107 -2.108 3.184 1.00 86.12 309 LEU A O 1
ATOM 2507 N N . HIS A 1 310 ? 2.532 -2.131 5.387 1.00 83.56 310 HIS A N 1
ATOM 2508 C CA . HIS A 1 310 ? 3.917 -1.711 5.241 1.00 83.56 310 HIS A CA 1
ATOM 2509 C C . HIS A 1 310 ? 4.780 -2.817 4.627 1.00 83.56 310 HIS A C 1
ATOM 2511 O O . HIS A 1 310 ? 5.516 -2.532 3.683 1.00 83.56 310 HIS A O 1
ATOM 2517 N N . CYS A 1 311 ? 4.659 -4.055 5.109 1.00 83.56 311 CYS A N 1
ATOM 2518 C CA . CYS A 1 311 ? 5.350 -5.221 4.556 1.00 83.56 311 CYS A CA 1
ATOM 2519 C C . CYS A 1 311 ? 5.013 -5.411 3.073 1.00 83.56 311 CYS A C 1
ATOM 2521 O O . CYS A 1 311 ? 5.918 -5.374 2.241 1.00 83.56 311 CYS A O 1
ATOM 2523 N N . LEU A 1 312 ? 3.724 -5.432 2.720 1.00 84.31 312 LEU A N 1
ATOM 2524 C CA . LEU A 1 312 ? 3.267 -5.546 1.329 1.00 84.31 312 LEU A CA 1
ATOM 2525 C C . LEU A 1 312 ? 3.831 -4.427 0.439 1.00 84.31 312 LEU A C 1
ATOM 2527 O O . LEU A 1 312 ? 4.244 -4.647 -0.704 1.00 84.31 312 LEU A O 1
ATOM 2531 N N . ARG A 1 313 ? 3.892 -3.194 0.957 1.00 87.88 313 ARG A N 1
ATOM 2532 C CA . ARG A 1 313 ? 4.499 -2.070 0.235 1.00 87.88 313 ARG A CA 1
ATOM 2533 C C . ARG A 1 313 ? 5.998 -2.277 0.022 1.00 87.88 313 ARG A C 1
ATOM 2535 O O . ARG A 1 313 ? 6.505 -1.948 -1.052 1.00 87.88 313 ARG A O 1
ATOM 2542 N N . GLU A 1 314 ? 6.721 -2.756 1.027 1.00 85.00 314 GLU A N 1
ATOM 2543 C CA . GLU A 1 314 ? 8.157 -3.023 0.929 1.00 85.00 314 GLU A CA 1
ATOM 2544 C C . GLU A 1 314 ? 8.467 -4.169 -0.035 1.00 85.00 314 GLU A C 1
ATOM 2546 O O . GLU A 1 314 ? 9.377 -4.025 -0.856 1.00 85.00 314 GLU A O 1
ATOM 2551 N N . GLU A 1 315 ? 7.686 -5.245 0.011 1.00 83.88 315 GLU A N 1
ATOM 2552 C CA . GLU A 1 315 ? 7.747 -6.381 -0.912 1.00 83.88 315 GLU A CA 1
ATOM 2553 C C . GLU A 1 315 ? 7.500 -5.927 -2.352 1.00 83.88 315 GLU A C 1
ATOM 2555 O O . GLU A 1 315 ? 8.331 -6.164 -3.230 1.00 83.88 315 GLU A O 1
ATOM 2560 N N . SER A 1 316 ? 6.438 -5.153 -2.592 1.00 85.06 316 SER A N 1
ATOM 2561 C CA . SER A 1 316 ? 6.155 -4.568 -3.906 1.00 85.06 316 SER A CA 1
ATOM 2562 C C . SER A 1 316 ? 7.317 -3.701 -4.409 1.00 85.06 316 SER A C 1
ATOM 2564 O O . SER A 1 316 ? 7.795 -3.862 -5.537 1.00 85.06 316 SER A O 1
ATOM 2566 N N . LEU A 1 317 ? 7.856 -2.818 -3.560 1.00 93.62 317 LEU A N 1
ATOM 2567 C CA . LEU A 1 317 ? 9.030 -2.008 -3.903 1.00 93.62 317 LEU A CA 1
ATOM 2568 C C . LEU A 1 317 ? 10.272 -2.865 -4.170 1.00 93.62 317 LEU A C 1
ATOM 2570 O O . LEU A 1 317 ? 11.108 -2.490 -4.996 1.00 93.62 317 LEU A O 1
ATOM 2574 N N . GLN A 1 318 ? 10.418 -3.999 -3.488 1.00 91.44 318 GLN A N 1
ATOM 2575 C CA . GLN A 1 318 ? 11.505 -4.935 -3.724 1.00 91.44 318 GLN A CA 1
ATOM 2576 C C . GLN A 1 318 ? 11.377 -5.607 -5.092 1.00 91.44 318 GLN A C 1
ATOM 2578 O O . GLN A 1 318 ? 12.363 -5.637 -5.830 1.00 91.44 318 GLN A O 1
ATOM 2583 N N . VAL A 1 319 ? 10.172 -6.031 -5.480 1.00 93.06 319 VAL A N 1
ATOM 2584 C CA . VAL A 1 319 ? 9.890 -6.544 -6.829 1.00 93.06 319 VAL A CA 1
ATOM 2585 C C . VAL A 1 319 ? 10.258 -5.503 -7.887 1.00 93.06 319 VAL A C 1
ATOM 2587 O O . VAL A 1 319 ? 10.977 -5.823 -8.832 1.00 93.06 319 VAL A O 1
ATOM 2590 N N . PHE A 1 320 ? 9.875 -4.234 -7.704 1.00 90.19 320 PHE A N 1
ATOM 2591 C CA . PHE A 1 320 ? 10.252 -3.166 -8.639 1.00 90.19 320 PHE A CA 1
ATOM 2592 C C . PHE A 1 320 ? 11.765 -2.935 -8.717 1.00 90.19 320 PHE A C 1
ATOM 2594 O O . PHE A 1 320 ? 12.292 -2.673 -9.802 1.00 90.19 320 PHE A O 1
ATOM 2601 N N . ARG A 1 321 ? 12.484 -3.033 -7.591 1.00 93.00 321 ARG A N 1
ATOM 2602 C CA . ARG A 1 321 ? 13.952 -2.926 -7.572 1.00 93.00 321 ARG A CA 1
ATOM 2603 C C . ARG A 1 321 ? 14.605 -4.052 -8.368 1.00 93.00 321 ARG A C 1
ATOM 2605 O O . ARG A 1 321 ? 15.459 -3.768 -9.206 1.00 93.00 321 ARG A O 1
ATOM 2612 N N . VAL A 1 322 ? 14.175 -5.291 -8.144 1.00 92.06 322 VAL A N 1
ATOM 2613 C CA . VAL A 1 322 ? 14.690 -6.467 -8.860 1.00 92.06 322 VAL A CA 1
ATOM 2614 C C . VAL A 1 322 ? 14.349 -6.384 -10.347 1.00 92.06 322 VAL A C 1
ATOM 2616 O O . VAL A 1 322 ? 15.232 -6.531 -11.186 1.00 92.06 322 VAL A O 1
ATOM 2619 N N . PHE A 1 323 ? 13.102 -6.055 -10.690 1.00 90.50 323 PHE A N 1
ATOM 2620 C CA . PHE A 1 323 ? 12.676 -5.876 -12.078 1.00 90.50 323 PHE A CA 1
ATOM 2621 C C . PHE A 1 323 ? 13.522 -4.827 -12.807 1.00 90.50 323 PHE A C 1
ATOM 2623 O O . PHE A 1 323 ? 13.967 -5.046 -13.937 1.00 90.50 323 PHE A O 1
ATOM 2630 N N . ARG A 1 324 ? 13.790 -3.692 -12.151 1.00 92.75 324 ARG A N 1
ATOM 2631 C CA . ARG A 1 324 ? 14.652 -2.646 -12.703 1.00 92.75 324 ARG A CA 1
ATOM 2632 C C . ARG A 1 324 ? 16.076 -3.147 -12.928 1.00 92.75 324 ARG A C 1
ATOM 2634 O O . ARG A 1 324 ? 16.632 -2.878 -13.988 1.00 92.75 324 ARG A O 1
ATOM 2641 N N . GLN A 1 325 ? 16.651 -3.867 -11.966 1.00 92.38 325 GLN A N 1
ATOM 2642 C CA . GLN A 1 325 ? 17.994 -4.429 -12.098 1.00 92.38 325 GLN A CA 1
ATOM 2643 C C . GLN A 1 325 ? 18.082 -5.379 -13.300 1.00 92.38 325 GLN A C 1
ATOM 2645 O O . GLN A 1 325 ? 18.938 -5.185 -14.162 1.00 92.38 325 GLN A O 1
ATOM 2650 N N . VAL A 1 326 ? 17.153 -6.333 -13.407 1.00 94.56 326 VAL A N 1
ATOM 2651 C CA . VAL A 1 326 ? 17.102 -7.293 -14.524 1.00 94.56 326 VAL A CA 1
ATOM 2652 C C . VAL A 1 326 ? 16.937 -6.569 -15.863 1.00 94.56 326 VAL A C 1
ATOM 2654 O O . VAL A 1 326 ? 17.624 -6.884 -16.833 1.00 94.56 326 VAL A O 1
ATOM 2657 N N . SER A 1 327 ? 16.085 -5.543 -15.917 1.00 85.00 327 SER A N 1
ATOM 2658 C CA . SER A 1 327 ? 15.887 -4.736 -17.128 1.00 85.00 327 SER A CA 1
ATOM 2659 C C . SER A 1 327 ? 17.157 -3.978 -17.535 1.00 85.00 327 SER A C 1
ATOM 2661 O O . SER A 1 327 ? 17.501 -3.901 -18.716 1.00 85.00 327 SER A O 1
ATOM 2663 N N . GLU A 1 328 ? 17.884 -3.414 -16.566 1.00 95.12 328 GLU A N 1
ATOM 2664 C CA . GLU A 1 328 ? 19.150 -2.722 -16.815 1.00 95.12 328 GLU A CA 1
ATOM 2665 C C . GLU A 1 328 ? 20.253 -3.687 -17.278 1.00 95.12 328 GLU A C 1
ATOM 2667 O O . GLU A 1 328 ? 21.029 -3.336 -18.171 1.00 95.12 328 GLU A O 1
ATOM 2672 N N . GLU A 1 329 ? 20.316 -4.895 -16.716 1.00 94.56 329 GLU A N 1
ATOM 2673 C CA . GLU A 1 329 ? 21.228 -5.965 -17.141 1.00 94.56 329 GLU A CA 1
ATOM 2674 C C . GLU A 1 329 ? 20.916 -6.433 -18.567 1.00 94.56 329 GLU A C 1
ATOM 2676 O O . GLU A 1 329 ? 21.811 -6.470 -19.415 1.00 94.56 329 GLU A O 1
ATOM 2681 N N . GLN A 1 330 ? 19.641 -6.679 -18.879 1.00 89.81 330 GLN A N 1
ATOM 2682 C CA . GLN A 1 330 ? 19.201 -7.045 -20.225 1.00 89.81 330 GLN A CA 1
ATOM 2683 C C . GLN A 1 330 ? 19.553 -5.960 -21.251 1.00 89.81 330 GLN A C 1
ATOM 2685 O O . GLN A 1 330 ? 20.065 -6.268 -22.333 1.00 89.81 330 GLN A O 1
ATOM 2690 N N . ARG A 1 331 ? 19.341 -4.681 -20.907 1.00 93.50 331 ARG A N 1
ATOM 2691 C CA . ARG A 1 331 ? 19.729 -3.552 -21.761 1.00 93.50 331 ARG A CA 1
ATOM 2692 C C . ARG A 1 331 ? 21.234 -3.558 -22.026 1.00 93.50 331 ARG A C 1
ATOM 2694 O O . ARG A 1 331 ? 21.624 -3.549 -23.192 1.00 93.50 331 ARG A O 1
ATOM 2701 N N . LYS A 1 332 ? 22.068 -3.643 -20.982 1.00 94.69 332 LYS A N 1
ATOM 2702 C CA . LYS A 1 332 ? 23.539 -3.685 -21.112 1.00 94.69 332 LYS A CA 1
ATOM 2703 C C . LYS A 1 332 ? 24.006 -4.837 -22.004 1.00 94.69 332 LYS A C 1
ATOM 2705 O O . LYS A 1 332 ? 24.852 -4.624 -22.867 1.00 94.69 332 LYS A O 1
ATOM 2710 N N . LEU A 1 333 ? 23.436 -6.031 -21.834 1.00 92.94 333 LEU A N 1
ATOM 2711 C CA . LEU A 1 333 ? 23.757 -7.198 -22.662 1.00 92.94 333 LEU A CA 1
ATOM 2712 C C . LEU A 1 333 ? 23.361 -6.986 -24.128 1.00 92.94 333 LEU A C 1
ATOM 2714 O O . LEU A 1 333 ? 24.131 -7.304 -25.034 1.00 92.94 333 LEU A O 1
ATOM 2718 N N . SER A 1 334 ? 22.173 -6.434 -24.387 1.00 87.62 334 SER A N 1
ATOM 2719 C CA . SER A 1 334 ? 21.723 -6.152 -25.755 1.00 87.62 334 SER A CA 1
ATOM 2720 C C . SER A 1 334 ? 22.578 -5.084 -26.444 1.00 87.62 334 SER A C 1
ATOM 2722 O O . SER A 1 334 ? 23.039 -5.309 -27.560 1.00 87.62 334 SER A O 1
ATOM 2724 N N . GLU A 1 335 ? 22.873 -3.977 -25.760 1.00 96.31 335 GLU A N 1
ATOM 2725 C CA . GLU A 1 335 ? 23.744 -2.912 -26.262 1.00 96.31 335 GLU A CA 1
ATOM 2726 C C . GLU A 1 335 ? 25.165 -3.418 -26.510 1.00 96.31 335 GLU A C 1
ATOM 2728 O O . GLU A 1 335 ? 25.750 -3.100 -27.544 1.00 96.31 335 GLU A O 1
ATOM 2733 N N . GLY A 1 336 ? 25.701 -4.243 -25.604 1.00 95.25 336 GLY A N 1
ATOM 2734 C CA . GLY A 1 336 ? 27.001 -4.887 -25.773 1.00 95.25 336 GLY A CA 1
ATOM 2735 C C . GLY A 1 336 ? 27.057 -5.716 -27.054 1.00 95.25 336 GLY A C 1
ATOM 2736 O O . GLY A 1 336 ? 27.952 -5.515 -27.870 1.00 95.25 336 GLY A O 1
ATOM 2737 N N . ARG A 1 337 ? 26.049 -6.569 -27.290 1.00 95.38 337 ARG A N 1
ATOM 2738 C CA . ARG A 1 337 ? 25.960 -7.377 -28.518 1.00 95.38 337 ARG A CA 1
ATOM 2739 C C . ARG A 1 337 ? 25.863 -6.521 -29.781 1.00 95.38 337 ARG A C 1
ATOM 2741 O O . ARG A 1 337 ? 26.588 -6.790 -30.734 1.00 95.38 337 ARG A O 1
ATOM 2748 N N . 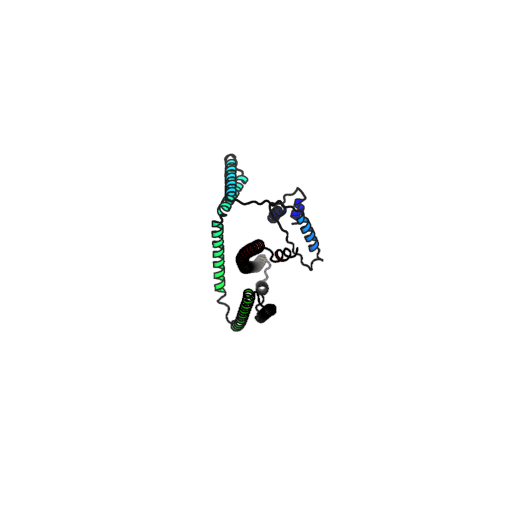TYR A 1 338 ? 25.012 -5.491 -29.800 1.00 95.62 338 TYR A N 1
ATOM 2749 C CA . TYR A 1 338 ? 24.897 -4.603 -30.964 1.00 95.62 338 TYR A CA 1
ATOM 2750 C C . TYR A 1 338 ? 26.191 -3.843 -31.237 1.00 95.62 338 TYR A C 1
ATOM 2752 O O . TYR A 1 338 ? 26.588 -3.710 -32.390 1.00 95.62 338 TYR A O 1
ATOM 2760 N N . ARG A 1 339 ? 26.876 -3.377 -30.190 1.00 97.56 339 ARG A N 1
ATOM 2761 C CA . ARG A 1 339 ? 28.150 -2.673 -30.330 1.00 97.56 339 ARG A CA 1
ATOM 2762 C C . ARG A 1 339 ? 29.247 -3.585 -30.877 1.00 97.56 339 ARG A C 1
ATOM 2764 O O . ARG A 1 339 ? 29.984 -3.143 -31.749 1.00 97.56 339 ARG A O 1
ATOM 2771 N N . SER A 1 340 ? 29.332 -4.830 -30.406 1.00 96.12 340 SER A N 1
ATOM 2772 C CA . SER A 1 340 ? 30.269 -5.825 -30.943 1.00 96.12 340 SER A CA 1
ATOM 2773 C C . SER A 1 340 ? 29.997 -6.124 -32.416 1.00 96.12 340 SER A C 1
ATOM 2775 O O . SER A 1 340 ? 30.907 -6.009 -33.226 1.00 96.12 340 SER A O 1
ATOM 2777 N N . LEU A 1 341 ? 28.740 -6.394 -32.785 1.00 97.19 341 LEU A N 1
ATOM 2778 C CA . LEU A 1 341 ? 28.364 -6.647 -34.182 1.00 97.19 341 LEU A CA 1
ATOM 2779 C C . LEU A 1 341 ? 28.659 -5.451 -35.092 1.00 97.19 341 LEU A C 1
ATOM 2781 O O . LEU A 1 341 ? 29.105 -5.617 -36.222 1.00 97.19 341 LEU A O 1
ATOM 2785 N N . LEU A 1 342 ? 28.414 -4.234 -34.606 1.00 97.69 342 LEU A N 1
ATOM 2786 C CA . LEU A 1 342 ? 28.682 -3.022 -35.372 1.00 97.69 342 LEU A CA 1
ATOM 2787 C C . LEU A 1 342 ? 30.189 -2.786 -35.543 1.00 97.69 342 LEU A C 1
ATOM 2789 O O . LEU A 1 342 ? 30.613 -2.321 -36.595 1.00 97.69 342 LEU A O 1
ATOM 2793 N N . LEU A 1 343 ? 31.001 -3.135 -34.540 1.00 97.56 343 LEU A N 1
ATOM 2794 C CA . LEU A 1 343 ? 32.460 -3.104 -34.646 1.00 97.56 343 LEU A CA 1
ATOM 2795 C C . LEU A 1 343 ? 32.979 -4.125 -35.663 1.00 97.56 343 LEU A C 1
ATOM 2797 O O . LEU A 1 343 ? 33.800 -3.752 -36.495 1.00 97.56 343 LEU A O 1
ATOM 2801 N N . GLU A 1 344 ? 32.480 -5.363 -35.629 1.00 96.81 344 GLU A N 1
ATOM 2802 C CA . GLU A 1 344 ? 32.820 -6.410 -36.605 1.00 96.81 344 GLU A CA 1
ATOM 2803 C C . GLU A 1 344 ? 32.467 -5.962 -38.032 1.00 96.81 344 GLU A C 1
ATOM 2805 O O . GLU A 1 344 ? 33.327 -5.943 -38.906 1.00 96.81 344 GLU A O 1
ATOM 2810 N N . ALA A 1 345 ? 31.247 -5.458 -38.250 1.00 97.19 345 ALA A N 1
ATOM 2811 C CA . ALA A 1 345 ? 30.817 -4.978 -39.564 1.00 97.19 345 ALA A CA 1
ATOM 2812 C C . ALA A 1 345 ? 31.660 -3.798 -40.086 1.00 97.19 345 ALA A C 1
ATOM 2814 O O . ALA A 1 345 ? 31.934 -3.707 -41.283 1.00 97.19 345 ALA A O 1
ATOM 2815 N N . VAL A 1 346 ? 32.081 -2.883 -39.205 1.00 97.56 346 VAL A N 1
ATOM 2816 C CA . VAL A 1 346 ? 32.972 -1.774 -39.582 1.00 97.56 346 VAL A CA 1
ATOM 2817 C C . VAL A 1 346 ? 34.370 -2.288 -39.924 1.00 97.56 346 VAL A C 1
ATOM 2819 O O . VAL A 1 346 ? 34.956 -1.819 -40.899 1.00 97.56 346 VAL A O 1
ATOM 2822 N N . GLN A 1 347 ? 34.904 -3.246 -39.163 1.00 97.00 347 GLN A N 1
ATOM 2823 C CA . GLN A 1 347 ? 36.198 -3.866 -39.460 1.00 97.00 347 GLN A CA 1
ATOM 2824 C C . GLN A 1 347 ? 36.175 -4.577 -40.816 1.00 97.00 347 GLN A C 1
ATOM 2826 O O . GLN A 1 347 ? 37.061 -4.331 -41.637 1.00 97.00 347 GLN A O 1
ATOM 2831 N N . ASP A 1 348 ? 35.131 -5.358 -41.088 1.00 97.62 348 ASP A N 1
ATOM 2832 C CA . ASP A 1 348 ? 34.942 -6.035 -42.372 1.00 97.62 348 ASP A CA 1
ATOM 2833 C C . ASP A 1 348 ? 34.820 -5.032 -43.522 1.00 97.62 348 ASP A C 1
ATOM 2835 O O . ASP A 1 348 ? 35.469 -5.185 -44.556 1.00 97.62 348 ASP A O 1
ATOM 2839 N N . ALA A 1 349 ? 34.048 -3.955 -43.343 1.00 97.44 349 ALA A N 1
ATOM 2840 C CA . ALA A 1 349 ? 33.912 -2.908 -44.352 1.00 97.44 349 ALA A CA 1
ATOM 2841 C C . ALA A 1 349 ? 35.252 -2.216 -44.659 1.00 97.44 349 ALA A C 1
ATOM 2843 O O . ALA A 1 349 ? 35.560 -1.967 -45.826 1.00 97.44 349 ALA A O 1
ATOM 2844 N N . VAL A 1 350 ? 36.070 -1.931 -43.639 1.00 97.06 350 VAL A N 1
ATOM 2845 C CA . VAL A 1 350 ? 37.409 -1.349 -43.824 1.00 97.06 350 VAL A CA 1
ATOM 2846 C C . VAL A 1 350 ? 38.325 -2.327 -44.555 1.00 97.06 350 VAL A C 1
ATOM 2848 O O . VAL A 1 350 ? 38.961 -1.924 -45.533 1.00 97.06 350 VAL A O 1
ATOM 2851 N N . TYR A 1 351 ? 38.350 -3.596 -44.137 1.00 97.56 351 TYR A N 1
ATOM 2852 C CA . TYR A 1 351 ? 39.143 -4.649 -44.774 1.00 97.56 351 TYR A CA 1
ATOM 2853 C C . TYR A 1 351 ? 38.780 -4.807 -46.255 1.00 97.56 351 TYR A C 1
ATOM 2855 O O . TYR A 1 351 ? 39.650 -4.714 -47.124 1.00 97.56 351 TYR A O 1
ATOM 2863 N N . LEU A 1 352 ? 37.485 -4.948 -46.551 1.00 97.62 352 LEU A N 1
ATOM 2864 C CA . LEU A 1 352 ? 36.985 -5.042 -47.918 1.00 97.62 352 LEU A CA 1
ATOM 2865 C C . LEU A 1 352 ? 37.307 -3.777 -48.716 1.00 97.62 352 LEU A C 1
ATOM 2867 O O . LEU A 1 352 ? 37.699 -3.886 -49.873 1.00 97.62 352 LEU A O 1
ATOM 2871 N N . SER A 1 353 ? 37.208 -2.582 -48.123 1.00 97.00 353 SER A N 1
ATOM 2872 C CA . SER A 1 353 ? 37.568 -1.338 -48.818 1.00 97.00 353 SER A CA 1
ATOM 2873 C C . SER A 1 353 ? 39.050 -1.294 -49.199 1.00 97.00 353 SER A C 1
ATOM 2875 O O . SER A 1 353 ? 39.370 -0.905 -50.321 1.00 97.00 353 SER A O 1
ATOM 2877 N N . ALA A 1 354 ? 39.945 -1.746 -48.314 1.00 96.56 354 ALA A N 1
ATOM 2878 C CA . ALA A 1 354 ? 41.379 -1.789 -48.572 1.00 96.56 354 ALA A CA 1
ATOM 2879 C C . ALA A 1 354 ? 41.707 -2.798 -49.681 1.00 96.56 354 ALA A C 1
ATOM 2881 O O . ALA A 1 354 ? 42.444 -2.480 -50.615 1.00 96.56 354 ALA A O 1
ATOM 2882 N N . GLN A 1 355 ? 41.091 -3.984 -49.641 1.00 96.81 355 GLN A N 1
ATOM 2883 C CA . GLN A 1 355 ? 41.228 -4.982 -50.702 1.00 96.81 355 GLN A CA 1
ATOM 2884 C C . GLN A 1 355 ? 40.715 -4.448 -52.048 1.00 96.81 355 GLN A C 1
ATOM 2886 O O . GLN A 1 355 ? 41.352 -4.638 -53.082 1.00 96.81 355 GLN A O 1
ATOM 2891 N N . ASN A 1 356 ? 39.587 -3.736 -52.044 1.00 96.94 356 ASN A N 1
ATOM 2892 C CA . ASN A 1 356 ? 39.010 -3.167 -53.258 1.00 96.94 356 ASN A CA 1
ATOM 2893 C C . ASN A 1 356 ? 39.886 -2.038 -53.829 1.00 96.94 356 ASN A C 1
ATOM 2895 O O . ASN A 1 356 ? 40.055 -1.940 -55.042 1.00 96.94 356 ASN A O 1
ATOM 2899 N N . GLN A 1 357 ? 40.502 -1.217 -52.970 1.00 95.94 357 GLN A N 1
ATOM 2900 C CA . GLN A 1 357 ? 41.488 -0.212 -53.386 1.00 95.94 357 GLN A CA 1
ATOM 2901 C C . GLN A 1 357 ? 42.716 -0.857 -54.042 1.00 95.94 357 GLN A C 1
ATOM 2903 O O . GLN A 1 357 ? 43.162 -0.374 -55.084 1.00 95.94 357 GLN A O 1
ATOM 2908 N N . GLN A 1 358 ? 43.219 -1.966 -53.489 1.00 96.56 358 GLN A N 1
ATOM 2909 C CA . GLN A 1 358 ? 44.324 -2.718 -54.088 1.00 96.56 358 GLN A CA 1
ATOM 2910 C C . GLN A 1 358 ? 43.944 -3.256 -55.474 1.00 96.56 358 GLN A C 1
ATOM 2912 O O . GLN A 1 358 ? 44.641 -2.996 -56.451 1.00 96.56 358 GLN A O 1
ATOM 2917 N N . LEU A 1 359 ? 42.785 -3.913 -55.591 1.00 96.38 359 LEU A N 1
ATOM 2918 C CA . LEU A 1 359 ? 42.287 -4.430 -56.870 1.00 96.38 359 LEU A CA 1
ATOM 2919 C C . LEU A 1 359 ? 42.061 -3.325 -57.913 1.00 96.38 359 LEU A C 1
ATOM 2921 O O . LEU A 1 359 ? 42.250 -3.551 -59.110 1.00 96.38 359 LEU A O 1
ATOM 2925 N N . GLN A 1 360 ? 41.655 -2.125 -57.491 1.00 96.25 360 GLN A N 1
ATOM 2926 C CA . GLN A 1 360 ? 41.543 -0.970 -58.384 1.00 96.25 360 GLN A CA 1
ATOM 2927 C C . GLN A 1 360 ? 42.910 -0.472 -58.865 1.00 96.25 360 GLN A C 1
ATOM 2929 O O . GLN A 1 360 ? 43.032 -0.081 -60.027 1.00 96.25 360 GLN A O 1
ATOM 2934 N N . ALA A 1 361 ? 43.928 -0.467 -58.002 1.00 94.88 361 ALA A N 1
ATOM 2935 C CA . ALA A 1 361 ? 45.289 -0.105 -58.389 1.00 94.88 361 ALA A CA 1
ATOM 2936 C C . ALA A 1 361 ? 45.862 -1.111 -59.399 1.00 94.88 361 ALA A C 1
ATOM 2938 O O . ALA A 1 361 ? 46.363 -0.699 -60.447 1.00 94.88 361 ALA A O 1
ATOM 2939 N N . ASP A 1 362 ? 45.693 -2.407 -59.139 1.00 95.31 362 ASP A N 1
ATOM 2940 C CA . ASP A 1 362 ? 46.144 -3.480 -60.029 1.00 95.31 362 ASP A CA 1
ATOM 2941 C C . ASP A 1 362 ? 45.422 -3.413 -61.387 1.00 95.31 362 ASP A C 1
ATOM 2943 O O . ASP A 1 362 ? 46.061 -3.467 -62.438 1.00 95.31 362 ASP A O 1
ATOM 2947 N N . ASN A 1 363 ? 44.101 -3.181 -61.399 1.00 95.50 363 ASN A N 1
ATOM 2948 C CA . ASN A 1 363 ? 43.348 -2.970 -62.642 1.00 95.50 363 ASN A CA 1
ATOM 29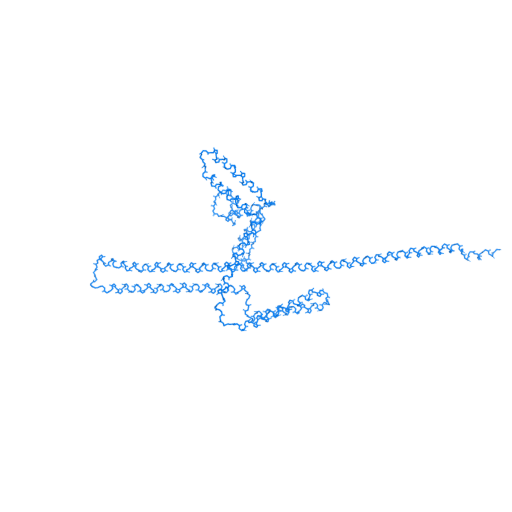49 C C . ASN A 1 363 ? 43.869 -1.778 -63.452 1.00 95.50 363 ASN A C 1
ATOM 2951 O O . ASN A 1 363 ? 43.984 -1.873 -64.673 1.00 95.50 363 ASN A O 1
ATOM 2955 N N . LYS A 1 364 ? 44.202 -0.659 -62.798 1.00 94.62 364 LYS A N 1
ATOM 2956 C CA . LYS A 1 364 ? 44.786 0.505 -63.482 1.00 94.62 364 LYS A CA 1
ATOM 2957 C C . LYS A 1 364 ? 46.145 0.173 -64.096 1.00 94.62 364 LYS A C 1
ATOM 2959 O O . LYS A 1 364 ? 46.412 0.588 -65.222 1.00 94.62 364 LYS A O 1
ATOM 2964 N N . GLN A 1 365 ? 46.991 -0.579 -63.390 1.00 94.06 365 GLN A N 1
ATOM 2965 C CA . GLN A 1 365 ? 48.284 -1.024 -63.921 1.00 94.06 365 GLN A CA 1
ATOM 2966 C C . GLN A 1 365 ? 48.108 -1.950 -65.130 1.00 94.06 365 GLN A C 1
ATOM 2968 O O . GLN A 1 365 ? 48.752 -1.738 -66.155 1.00 94.06 365 GLN A O 1
ATOM 2973 N N . LEU A 1 366 ? 47.190 -2.917 -65.050 1.00 94.19 366 LEU A N 1
ATOM 2974 C CA . LEU A 1 366 ? 46.877 -3.820 -66.159 1.00 94.19 366 LEU A CA 1
ATOM 2975 C C . LEU A 1 366 ? 46.314 -3.075 -67.373 1.00 94.19 366 LEU A C 1
ATOM 2977 O O . LEU A 1 366 ? 46.721 -3.352 -68.497 1.00 94.19 366 LEU A O 1
ATOM 2981 N N . GLN A 1 367 ? 45.420 -2.104 -67.167 1.00 92.81 367 GLN A N 1
ATOM 2982 C CA . GLN A 1 367 ? 44.903 -1.258 -68.247 1.00 92.81 367 GLN A CA 1
ATOM 2983 C C . GLN A 1 367 ? 46.010 -0.437 -68.910 1.00 92.81 367 GLN A C 1
ATOM 2985 O O . GLN A 1 367 ? 46.028 -0.327 -70.136 1.00 92.81 367 GLN A O 1
ATOM 2990 N N . LYS A 1 368 ? 46.949 0.101 -68.123 1.00 92.56 368 LYS A N 1
ATOM 2991 C CA . LYS A 1 368 ? 48.111 0.821 -68.651 1.00 92.56 368 LYS A CA 1
ATOM 2992 C C . LYS A 1 368 ? 49.002 -0.098 -69.491 1.00 92.56 368 LYS A C 1
ATOM 2994 O O . LYS A 1 368 ? 49.300 0.244 -70.629 1.00 92.56 368 LYS A O 1
ATOM 2999 N N . ALA A 1 369 ? 49.345 -1.280 -68.979 1.00 90.94 369 ALA A N 1
ATOM 3000 C CA . ALA A 1 369 ? 50.135 -2.271 -69.711 1.00 90.94 369 ALA A CA 1
ATOM 3001 C C . ALA A 1 369 ? 49.427 -2.747 -70.995 1.00 90.94 369 ALA A C 1
ATOM 3003 O O . ALA A 1 369 ? 50.060 -2.903 -72.034 1.00 90.94 369 ALA A O 1
ATOM 3004 N N . LEU A 1 370 ? 48.102 -2.929 -70.961 1.00 88.81 370 LEU A N 1
ATOM 3005 C CA . LEU A 1 370 ? 47.298 -3.225 -72.152 1.00 88.81 370 LEU A CA 1
ATOM 3006 C C . LEU A 1 370 ? 47.342 -2.094 -73.185 1.00 88.81 370 LEU A C 1
ATOM 3008 O O . LEU A 1 370 ? 47.390 -2.380 -74.379 1.00 88.81 370 LEU A O 1
ATOM 3012 N N . GLY A 1 371 ? 47.311 -0.835 -72.740 1.00 88.62 371 GLY A N 1
ATOM 3013 C CA . GLY A 1 371 ? 47.514 0.333 -73.598 1.00 88.62 371 GLY A CA 1
ATOM 3014 C C . GLY A 1 371 ? 48.890 0.305 -74.257 1.00 88.62 371 GLY A C 1
ATOM 3015 O O . GLY A 1 371 ? 48.974 0.321 -75.477 1.00 88.62 371 GLY A O 1
ATOM 3016 N N . GLU A 1 372 ? 49.947 0.121 -73.466 1.00 88.69 372 GLU A N 1
ATOM 3017 C CA . GLU A 1 372 ? 51.331 0.034 -73.953 1.00 88.69 372 GLU A CA 1
ATOM 3018 C C . GLU A 1 372 ? 51.529 -1.116 -74.962 1.00 88.69 372 GLU A C 1
ATOM 3020 O O . GLU A 1 372 ? 52.199 -0.940 -75.978 1.00 88.69 372 GLU A O 1
ATOM 3025 N N . ILE A 1 373 ? 50.908 -2.283 -74.740 1.00 86.88 373 ILE A N 1
ATOM 3026 C CA . ILE A 1 373 ? 50.940 -3.409 -75.690 1.00 86.88 373 ILE A CA 1
ATOM 3027 C C . ILE A 1 373 ? 50.174 -3.074 -76.974 1.00 86.88 373 ILE A C 1
ATOM 3029 O O . ILE A 1 373 ? 50.652 -3.390 -78.064 1.00 86.88 373 ILE A O 1
ATOM 3033 N N . LYS A 1 374 ? 48.996 -2.446 -76.876 1.00 84.19 374 LYS A N 1
ATOM 3034 C CA . LYS A 1 374 ? 48.236 -2.004 -78.056 1.00 84.19 374 LYS A CA 1
ATOM 3035 C C . LYS A 1 374 ? 49.023 -0.981 -78.866 1.00 84.19 374 LYS A C 1
ATOM 3037 O O . LYS A 1 374 ? 49.115 -1.134 -80.078 1.00 84.19 374 LYS A O 1
ATOM 3042 N N . ASP A 1 375 ? 49.636 -0.006 -78.209 1.00 84.12 375 ASP A N 1
ATOM 3043 C CA . ASP A 1 375 ? 50.4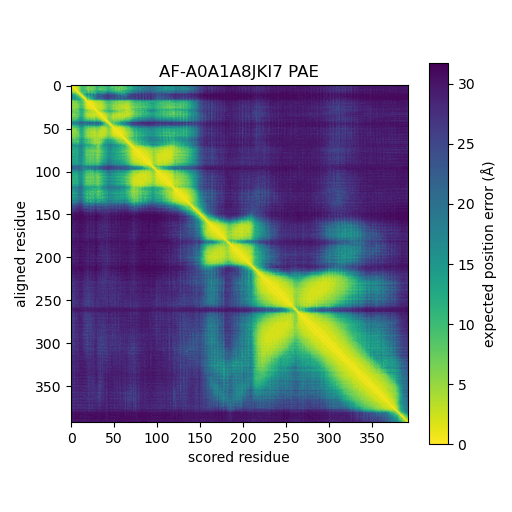64 1.007 -78.859 1.00 84.12 375 ASP A CA 1
ATOM 3044 C C . ASP A 1 375 ? 51.691 0.364 -79.519 1.00 84.12 375 ASP A C 1
ATOM 3046 O O . ASP A 1 375 ? 51.995 0.649 -80.675 1.00 84.12 375 ASP A O 1
ATOM 3050 N N . ALA A 1 376 ? 52.347 -0.589 -78.847 1.00 79.44 376 ALA A N 1
ATOM 3051 C CA . ALA A 1 376 ? 53.446 -1.358 -79.427 1.00 79.44 376 ALA A CA 1
ATOM 3052 C C . ALA A 1 376 ? 53.012 -2.200 -80.642 1.00 79.44 376 ALA A C 1
ATOM 3054 O O . ALA A 1 376 ? 53.791 -2.345 -81.580 1.00 79.44 376 ALA A O 1
ATOM 3055 N N . LEU A 1 377 ? 51.790 -2.743 -80.653 1.00 73.69 377 LEU A N 1
ATOM 3056 C CA . LEU A 1 377 ? 51.227 -3.463 -81.802 1.00 73.69 377 LEU A CA 1
ATOM 3057 C C . LEU A 1 377 ? 50.892 -2.522 -82.966 1.00 73.69 377 LEU A C 1
ATOM 3059 O O . LEU A 1 377 ? 51.164 -2.867 -84.111 1.00 73.69 377 LEU A O 1
ATOM 3063 N N . VAL A 1 378 ? 50.367 -1.327 -82.685 1.00 73.12 378 VAL A N 1
ATOM 3064 C CA . VAL A 1 378 ? 50.118 -0.289 -83.700 1.00 73.12 378 VAL A CA 1
ATOM 3065 C C . VAL A 1 378 ? 51.434 0.193 -84.318 1.00 73.12 378 VAL A C 1
ATOM 3067 O O . VAL A 1 378 ? 51.524 0.328 -85.535 1.00 73.12 378 VAL A O 1
ATOM 3070 N N . VAL A 1 379 ? 52.480 0.380 -83.506 1.00 67.12 379 VAL A N 1
ATOM 3071 C CA . VAL A 1 379 ? 53.832 0.742 -83.973 1.00 67.12 379 VAL A CA 1
ATOM 3072 C C . VAL A 1 379 ? 54.498 -0.399 -84.750 1.00 67.12 379 VAL A C 1
ATOM 3074 O O . VAL A 1 379 ? 55.281 -0.138 -85.660 1.00 67.12 379 VAL A O 1
ATOM 3077 N N . ARG A 1 380 ? 54.194 -1.664 -84.427 1.00 61.06 380 ARG A N 1
ATOM 3078 C CA . ARG A 1 380 ? 54.762 -2.830 -85.123 1.00 61.06 380 ARG A CA 1
ATOM 3079 C C . ARG A 1 380 ? 54.139 -3.074 -86.506 1.00 61.06 380 ARG A C 1
ATOM 3081 O O . ARG A 1 380 ? 54.711 -3.853 -87.259 1.00 61.06 380 ARG A O 1
ATOM 3088 N N . GLY A 1 381 ? 53.055 -2.377 -86.858 1.00 51.78 381 GLY A N 1
ATOM 3089 C CA . GLY A 1 381 ? 52.405 -2.489 -88.164 1.00 51.78 381 GLY A CA 1
ATOM 3090 C C . GLY A 1 381 ? 51.745 -3.855 -88.376 1.00 51.78 381 GLY A C 1
ATOM 3091 O O . GLY A 1 381 ? 52.204 -4.888 -87.896 1.00 51.78 381 GLY A O 1
ATOM 3092 N N . ASP A 1 382 ? 50.621 -3.864 -89.079 1.00 49.09 382 ASP A N 1
ATOM 3093 C CA . ASP A 1 382 ? 49.899 -5.082 -89.428 1.00 49.09 382 ASP A CA 1
ATOM 3094 C C . ASP A 1 382 ? 50.735 -5.899 -90.442 1.00 49.09 382 ASP A C 1
ATOM 3096 O O . ASP A 1 382 ? 50.891 -5.449 -91.580 1.00 49.09 382 ASP A O 1
ATOM 3100 N N . PRO A 1 383 ? 51.263 -7.099 -90.116 1.00 53.94 383 PRO A N 1
ATOM 3101 C CA . PRO A 1 383 ? 52.047 -7.892 -91.071 1.00 53.94 383 PRO A CA 1
ATOM 3102 C C . PRO A 1 383 ? 51.199 -8.424 -92.242 1.00 53.94 383 PRO A C 1
ATOM 3104 O O . PRO A 1 383 ? 51.713 -9.117 -93.118 1.00 53.94 383 PRO A O 1
ATOM 3107 N N . ARG A 1 384 ? 49.892 -8.126 -92.275 1.00 49.03 384 ARG A N 1
ATOM 3108 C CA . ARG A 1 384 ? 49.008 -8.418 -93.408 1.00 49.03 384 ARG A CA 1
ATOM 3109 C C . ARG A 1 384 ? 48.914 -7.305 -94.450 1.00 49.03 384 ARG A C 1
ATOM 3111 O O . ARG A 1 384 ? 48.432 -7.594 -95.542 1.00 49.03 384 ARG A O 1
ATOM 3118 N N . ALA A 1 385 ? 49.378 -6.087 -94.170 1.00 45.84 385 ALA A N 1
ATOM 3119 C CA . ALA A 1 385 ? 49.376 -5.018 -95.171 1.00 45.84 385 ALA A CA 1
ATOM 3120 C C . ALA A 1 385 ? 50.516 -5.172 -96.200 1.00 45.84 385 ALA A C 1
ATOM 3122 O O . ALA A 1 385 ? 50.342 -4.814 -97.363 1.00 45.84 385 ALA A O 1
ATOM 3123 N N . ASP A 1 386 ? 51.635 -5.793 -95.817 1.00 45.38 386 ASP A N 1
ATOM 3124 C CA . ASP A 1 386 ? 52.822 -5.907 -96.681 1.00 45.38 386 ASP A CA 1
ATOM 3125 C C . ASP A 1 386 ? 52.764 -7.058 -97.704 1.00 45.38 386 ASP A C 1
ATOM 3127 O O . ASP A 1 386 ? 53.600 -7.127 -98.602 1.00 45.38 386 ASP A O 1
ATOM 3131 N N . LEU A 1 387 ? 51.765 -7.947 -97.630 1.00 48.69 387 LEU A N 1
ATOM 3132 C CA . LEU A 1 387 ? 51.606 -9.054 -98.589 1.00 48.69 387 LEU A CA 1
ATOM 3133 C C . LEU A 1 387 ? 50.731 -8.713 -99.807 1.00 48.69 387 LEU A C 1
ATOM 3135 O O . LEU A 1 387 ? 50.659 -9.518 -100.731 1.00 48.69 387 LEU A O 1
ATOM 3139 N N . ILE A 1 388 ? 50.082 -7.544 -99.839 1.00 47.53 388 ILE A N 1
ATOM 3140 C CA . ILE A 1 388 ? 49.215 -7.140 -100.965 1.00 47.53 388 ILE A CA 1
ATOM 3141 C C . ILE A 1 388 ? 49.978 -6.280 -101.995 1.00 47.53 388 ILE A C 1
ATOM 3143 O O . ILE A 1 388 ? 49.562 -6.189 -103.144 1.00 47.53 388 ILE A O 1
ATOM 3147 N N . SER A 1 389 ? 51.150 -5.738 -101.650 1.00 43.88 389 SER A N 1
ATOM 3148 C CA . SER A 1 389 ? 51.910 -4.820 -102.522 1.00 43.88 389 SER A CA 1
ATOM 3149 C C . SER A 1 389 ? 52.975 -5.485 -103.417 1.00 43.88 389 SER A C 1
ATOM 3151 O O . SER A 1 389 ? 53.814 -4.783 -103.971 1.00 43.88 389 SER A O 1
ATOM 3153 N N . GLN A 1 390 ? 52.987 -6.818 -103.563 1.00 43.81 390 GLN A N 1
ATOM 3154 C CA . GLN A 1 390 ? 53.938 -7.542 -104.438 1.00 43.81 390 GLN A CA 1
ATOM 3155 C C . GLN A 1 390 ? 53.286 -8.263 -105.630 1.00 43.81 390 GLN A C 1
ATOM 3157 O O . GLN A 1 390 ? 53.876 -9.182 -106.199 1.00 43.81 390 GLN A O 1
ATOM 3162 N N . GLN A 1 391 ? 52.081 -7.859 -106.033 1.00 44.22 391 GLN A N 1
ATOM 3163 C CA . GLN A 1 391 ? 51.426 -8.421 -107.214 1.00 44.22 391 GLN A CA 1
ATOM 3164 C C . G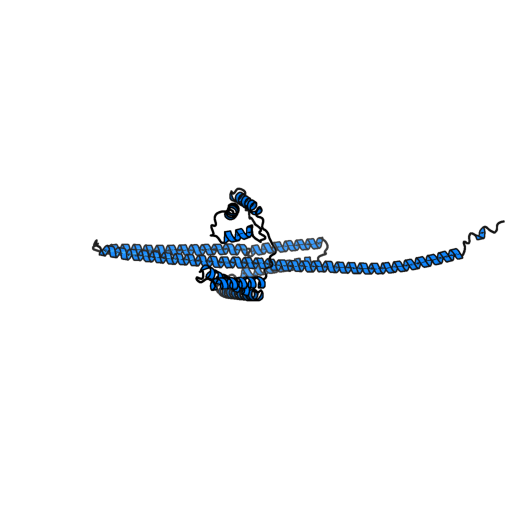LN A 1 391 ? 50.819 -7.324 -108.101 1.00 44.22 391 GLN A C 1
ATOM 3166 O O . GLN A 1 391 ? 49.609 -7.276 -108.289 1.00 44.22 391 GLN A O 1
ATOM 3171 N N . GLU A 1 392 ? 51.682 -6.464 -108.648 1.00 36.53 392 GLU A N 1
ATOM 3172 C CA . GLU A 1 392 ? 51.449 -5.709 -109.893 1.00 36.53 392 GLU A CA 1
ATOM 3173 C C . GLU A 1 392 ? 52.677 -5.800 -110.802 1.00 36.53 392 GLU A C 1
ATOM 3175 O O . GLU A 1 392 ? 53.811 -5.655 -110.283 1.00 36.53 392 GLU A O 1
#

InterPro domains:
  IPR027417 P-loop containing nucleoside triphosphate hydrolase [SSF52540] (17-70)
  IPR036961 Kinesin motor domain superfamily [G3DSA:3.40.850.10] (13-107)

Foldseek 3Di:
DVVLLVCVVDPDDPPDDDPVSVVVNCLQANQDDHDDDDDDDPVCPVPPVVVVVVVVVVSSVPRDYDHDDDDDDLVVVLVVLVVVLVVLVVVQVVDPDRDPVSVVVNVVSVVVNVVSVCPPPVNVVVVVVVVVVVVVVVVVVVVVVVVPPDPDDPDLLVVLVVVLVVLVVVLVVLVVVLVVVVDDPPVVNVVSVVVNVVSVVVSVVSCVVSPVDPVVVVLVVVLVVLVVVLVVVLVVLVVVLVVVLVVLVVVLVVVQVPDPPNDPDPVSVVSNVVSVVVSVVSVVVSVVVSVVSVVVSVVVSVVSVVVVVVVVVVVVVVVVVVVVVVVVVVVVVVVVVVVVVVVVVVVVVVVVVVVVVVVVVVVVVVVVVVVVVVVVVVVVDDPVVVVVPPDD

Secondary structure (DSSP, 8-state):
-HHHHHHTT-S-------HHHHHHHHHHHSS----------TT-TTSTHHHHHHHHHHHHHTPPP--------HHHHHHHHHHHHHHHHHHHHHSSS--HHHHHHHHHHHHHHHHHHH--HHHHHHHHHHHHHHHHHHHHHHHHHHTTS--S--HHHHHHHHHHHHHHHHHHHHHHHHHHH----HHHHHHHHHHHHHHHHHHHHHHHHTT---HHHHHHHHHHHHHHHHHHHHHHHHHHHHHHHHHHHHHHHHHHHT-SS---SHHHHHHHHHHHHHHHHHHHHHHHHHHHHHHHHHHHHHHHHHHHHHHHHHHHHHHHHHHHHHHHHHHHHHHHHHHHHHHHHHHHHHHHHHHHHHHHHHHHHHHHHHHHHHHHHHHH--TTTTTSTT--

Organism: Nothobranchius kuhntae (NCBI:txid321403)

pLDDT: mean 79.88, std 15.42, range [33.56, 97.69]